Protein AF-A0AAE0FLV0-F1 (afdb_monomer)

Sequence (522 aa):
MKFLSLLGFCALILLPFAAATTEFTLKSKEGACLSIGGNGDTGSTIYIKNCDSSNDVQHFTYEESSIIASVKYPGMCLDASERSNTGGLVHLWDCDSNNWNQLWTLTDLGGDFEVKATHGICLDASERTSDGGKIHMWDCDRNNVNQKWLMQSLEETRQYSSCSHLRYRQDEYLDRQSVGDSCSANQPLTGFGLENNGCHGEDMRYKYGCGASVSSFGLVEKTSGCEAMVNKDVEFLDRQDPFCAANEAMTKFTVVGCGGENMEYKFSCVDLGETTAPTTYHSSCEHERGTKLEHLDRLDVECPEGELLNGFVMEGCGGDNMRYRYTCVKELASPPPPSPSSPPPPSPSSPPPPSPSPPPPSPLRPHRLPPPRPHRLPLLPHQWCKAKCLEDPYSCHGVEYYSNKERCDVFTQEITSFTYKKEEKDFTCSVNRELSTVPLTKYRKNGETGKEYVLPEHLEESSSSDTASAAAVSPYIFAIAGFAGAAMIIGIVSYRRRHSDNLSGSTKFSTVFDADSSTQTV

Mean predicted aligned error: 22.34 Å

Radius of gyration: 38.0 Å; Cα contacts (8 Å, |Δi|>4): 949; chains: 1; bounding box: 109×119×86 Å

InterPro domains:
  IPR000772 Ricin B, lectin domain [PF00652] (25-149)
  IPR000772 Ricin B, lectin domain [SM00458] (21-152)
  IPR035992 Ricin B-like lectins [SSF50370] (30-151)

Organism: NCBI:txid36881

Solvent-accessible surface area (backbone atoms only — not comparable to full-atom values): 32340 Å² total; per-residue (Å²): 132,90,80,84,83,86,80,86,79,81,77,82,79,78,72,79,80,76,79,84,67,62,38,25,31,49,27,33,54,100,37,25,16,44,29,60,34,88,89,60,51,79,65,20,46,42,27,19,27,77,74,52,97,88,43,47,54,31,32,28,31,60,51,98,70,30,32,44,32,36,63,66,37,78,64,27,18,49,27,24,85,33,31,77,39,77,72,17,54,46,25,32,29,74,64,50,90,84,42,64,39,29,27,44,41,78,41,80,74,85,81,38,26,41,43,26,33,67,77,43,35,18,47,28,30,83,34,31,80,36,76,76,13,53,48,25,21,29,79,76,49,97,83,46,54,44,34,25,26,36,75,45,45,61,76,61,36,72,39,68,32,61,63,35,73,30,48,89,29,38,52,51,53,47,53,68,39,52,47,40,81,89,33,57,90,44,11,27,23,22,30,40,31,41,42,47,81,98,39,62,93,49,22,24,27,43,40,28,31,49,44,71,79,53,76,62,78,47,78,46,80,50,68,31,48,72,38,67,26,55,91,29,36,54,54,52,45,54,63,40,58,52,60,44,57,71,42,23,25,26,28,33,42,30,40,44,82,69,54,94,52,17,27,24,44,41,32,30,25,27,33,45,72,54,47,42,76,65,43,81,49,66,33,54,75,42,82,32,64,82,33,39,55,56,65,44,52,65,44,50,44,74,43,59,94,84,30,25,28,19,28,44,31,39,43,79,73,54,91,59,18,27,25,42,41,32,29,27,29,30,72,55,78,74,78,75,77,78,72,81,74,78,77,78,79,80,78,86,75,80,84,81,82,87,80,85,84,83,83,86,88,80,86,90,77,84,89,75,8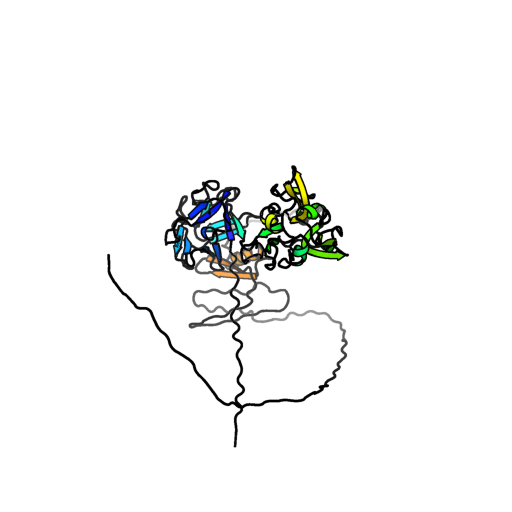3,81,80,80,81,82,71,84,72,79,77,57,71,73,58,60,50,56,46,58,48,69,76,41,68,86,51,48,71,46,72,52,57,40,76,92,69,81,41,64,52,72,38,71,65,84,88,85,79,87,88,84,92,80,80,91,85,82,93,85,86,89,88,79,89,81,83,87,87,82,77,97,79,85,85,73,80,79,84,86,92,80,91,81,87,84,74,90,76,78,88,81,89,84,91,78,88,83,84,90,83,84,91,80,90,86,89,88,88,84,87,92,85,90,87,81,89,87,86,89,88,81,88,85,87,89,87,86,88,80,84,89,81,86,88,85,89,90,85,83,90,79,89,88,87,88,87,82,90,84,87,83,88,133

Structure (mmCIF, N/CA/C/O backbone):
data_AF-A0AAE0FLV0-F1
#
_entry.id   AF-A0AAE0FLV0-F1
#
loop_
_atom_site.group_PDB
_atom_site.id
_atom_site.type_symbol
_atom_site.label_atom_id
_atom_site.label_alt_id
_atom_site.label_comp_id
_atom_site.label_asym_id
_atom_site.label_entity_id
_atom_site.label_seq_id
_atom_site.pdbx_PDB_ins_code
_atom_site.Cartn_x
_atom_site.Cartn_y
_atom_site.Cartn_z
_atom_site.occupancy
_atom_site.B_iso_or_equiv
_atom_site.auth_seq_id
_atom_site.auth_comp_id
_atom_site.auth_asym_id
_atom_site.auth_atom_id
_atom_site.pdbx_PDB_model_num
ATOM 1 N N . MET A 1 1 ? -54.691 -12.626 -46.620 1.00 35.56 1 MET A N 1
ATOM 2 C CA . MET A 1 1 ? -53.383 -12.103 -47.093 1.00 35.56 1 MET A CA 1
ATOM 3 C C . MET A 1 1 ? -52.492 -11.837 -45.881 1.00 35.56 1 MET A C 1
ATOM 5 O O . MET A 1 1 ? -53.015 -11.849 -44.774 1.00 35.56 1 MET A O 1
ATOM 9 N N . LYS A 1 2 ? -51.171 -11.705 -46.059 1.00 34.66 2 LYS A N 1
ATOM 10 C CA . LYS A 1 2 ? -50.202 -11.660 -44.946 1.00 34.66 2 LYS A CA 1
ATOM 11 C C . LYS A 1 2 ? -50.275 -10.339 -44.166 1.00 34.66 2 LYS A C 1
ATOM 13 O O . LYS A 1 2 ? -50.331 -9.284 -44.785 1.00 34.66 2 LYS A O 1
ATOM 18 N N . PHE A 1 3 ? -50.147 -10.415 -42.843 1.00 30.30 3 PHE A N 1
ATOM 19 C CA . PHE A 1 3 ? -49.579 -9.349 -42.012 1.00 30.30 3 PHE A CA 1
ATOM 20 C C . PHE A 1 3 ? -48.258 -9.873 -41.435 1.00 30.30 3 PHE A C 1
ATOM 22 O O . PHE A 1 3 ? -48.195 -11.027 -41.013 1.00 30.30 3 PHE A O 1
ATOM 29 N N . LEU A 1 4 ? -47.201 -9.058 -41.466 1.00 34.56 4 LEU A N 1
ATOM 30 C CA . LEU A 1 4 ? -45.906 -9.391 -40.866 1.00 34.56 4 LEU A CA 1
ATOM 31 C C . LEU A 1 4 ? -45.850 -8.857 -39.432 1.00 34.56 4 LEU A C 1
ATOM 33 O O . LEU A 1 4 ? -46.214 -7.710 -39.184 1.00 34.56 4 LEU A O 1
ATOM 37 N N . SER A 1 5 ? -45.325 -9.661 -38.512 1.00 33.94 5 SER A N 1
ATOM 38 C CA . SER A 1 5 ? -44.867 -9.200 -37.203 1.00 33.94 5 SER A CA 1
ATOM 39 C C . SER A 1 5 ? -43.421 -8.711 -37.302 1.00 33.94 5 SER A C 1
ATOM 41 O O . SER A 1 5 ? -42.537 -9.506 -37.625 1.00 33.94 5 SER A O 1
ATOM 43 N N . LEU A 1 6 ? -43.156 -7.446 -36.970 1.00 35.50 6 LEU A N 1
ATOM 44 C CA . LEU A 1 6 ? -41.802 -7.031 -36.598 1.00 35.50 6 LEU A CA 1
ATOM 45 C C . LEU A 1 6 ? -41.588 -7.370 -35.120 1.00 35.50 6 LEU A C 1
ATOM 47 O O . LEU A 1 6 ? -42.259 -6.813 -34.254 1.00 35.50 6 LEU A O 1
ATOM 51 N N . LEU A 1 7 ? -40.638 -8.262 -34.841 1.00 38.56 7 LEU A N 1
ATOM 52 C CA . LEU A 1 7 ? -40.037 -8.406 -33.517 1.00 38.56 7 LEU A CA 1
ATOM 53 C C . LEU A 1 7 ? -38.731 -7.612 -33.517 1.00 38.56 7 LEU A C 1
ATOM 55 O O . LEU A 1 7 ? -37.805 -7.937 -34.259 1.00 38.56 7 LEU A O 1
ATOM 59 N N . GLY A 1 8 ? -38.673 -6.553 -32.711 1.00 33.41 8 GLY A N 1
ATOM 60 C CA . GLY A 1 8 ? -37.453 -5.775 -32.525 1.00 33.41 8 GLY A CA 1
ATOM 61 C C . GLY A 1 8 ? -36.486 -6.516 -31.609 1.00 33.41 8 GLY A C 1
ATOM 62 O O . GLY A 1 8 ? -36.719 -6.584 -30.405 1.00 33.41 8 GLY A O 1
ATOM 63 N N . PHE A 1 9 ? -35.397 -7.048 -32.163 1.00 38.16 9 PHE A N 1
ATOM 64 C CA . PHE A 1 9 ? -34.266 -7.503 -31.359 1.00 38.16 9 PHE A CA 1
ATOM 65 C C . PHE A 1 9 ? -33.493 -6.286 -30.849 1.00 38.16 9 PHE A C 1
ATOM 67 O O . PHE A 1 9 ? -32.884 -5.557 -31.631 1.00 38.16 9 PHE A O 1
ATOM 74 N N . CYS A 1 10 ? -33.514 -6.070 -29.534 1.00 30.23 10 CYS A N 1
ATOM 75 C CA . CYS A 1 10 ? -32.617 -5.120 -28.890 1.00 30.23 10 CYS A CA 1
ATOM 76 C C . CYS A 1 10 ? -31.224 -5.757 -28.815 1.00 30.23 10 CYS A C 1
ATOM 78 O O . CYS A 1 10 ? -31.021 -6.713 -28.065 1.00 30.23 10 CYS A O 1
ATOM 80 N N . ALA A 1 11 ? -30.284 -5.273 -29.624 1.00 38.00 11 ALA A N 1
ATOM 81 C CA . ALA A 1 11 ? -28.904 -5.729 -29.558 1.00 38.00 11 ALA A CA 1
ATOM 82 C C . ALA A 1 11 ? -28.244 -5.156 -28.296 1.00 38.00 11 ALA A C 1
ATOM 84 O O . ALA A 1 11 ? -27.995 -3.952 -28.225 1.00 38.00 11 ALA A O 1
ATOM 85 N N . LEU A 1 12 ? -27.933 -6.011 -27.313 1.00 38.12 12 LEU A N 1
ATOM 86 C CA . LEU A 1 12 ? -26.957 -5.641 -26.292 1.00 38.12 12 LEU A CA 1
ATOM 87 C C . LEU A 1 12 ? -25.602 -5.478 -26.981 1.00 38.12 12 LEU A C 1
ATOM 89 O O . LEU A 1 12 ? -24.995 -6.453 -27.422 1.00 38.12 12 LEU A O 1
ATOM 93 N N . ILE A 1 13 ? -25.141 -4.233 -27.067 1.00 39.50 13 ILE A N 1
ATOM 94 C CA . ILE A 1 13 ? -23.767 -3.926 -27.442 1.00 39.50 13 ILE A CA 1
ATOM 95 C C . ILE A 1 13 ? -22.901 -4.332 -26.251 1.00 39.50 13 ILE A C 1
ATOM 97 O O . ILE A 1 13 ? -22.805 -3.603 -25.265 1.00 39.50 13 ILE A O 1
ATOM 101 N N . LEU A 1 14 ? -22.287 -5.511 -26.342 1.00 38.44 14 LEU A N 1
ATOM 102 C CA . LEU A 1 14 ? -21.122 -5.832 -25.530 1.00 38.44 14 LEU A CA 1
ATOM 103 C C . LEU A 1 14 ? -20.007 -4.878 -25.961 1.00 38.44 14 LEU A C 1
ATOM 105 O O . LEU A 1 14 ? -19.373 -5.080 -26.997 1.00 38.44 14 LEU A O 1
ATOM 109 N N . LEU A 1 15 ? -19.804 -3.816 -25.181 1.00 34.69 15 LEU A N 1
ATOM 110 C CA . LEU A 1 15 ? -18.546 -3.085 -25.222 1.00 34.69 15 LEU A CA 1
ATOM 111 C C . LEU A 1 15 ? -17.433 -4.083 -24.867 1.00 34.69 15 LEU A C 1
ATOM 113 O O . LEU A 1 15 ? -17.613 -4.857 -23.920 1.00 34.69 15 LEU A O 1
ATOM 117 N N . PRO A 1 16 ? -16.309 -4.111 -25.602 1.00 36.12 16 PRO A N 1
ATOM 118 C CA . PRO A 1 16 ? -15.157 -4.866 -25.144 1.00 36.12 16 PRO A CA 1
ATOM 119 C C . PRO A 1 16 ? -14.731 -4.290 -23.792 1.00 36.12 16 PRO A C 1
ATOM 121 O O . PRO A 1 16 ? -14.605 -3.072 -23.649 1.00 36.12 16 PRO A O 1
ATOM 124 N N . PHE A 1 17 ? -14.504 -5.158 -22.807 1.00 37.72 17 PHE A N 1
ATOM 125 C CA . PHE A 1 17 ? -13.710 -4.765 -21.650 1.00 37.72 17 PHE A CA 1
ATOM 126 C C . PHE A 1 17 ? -12.341 -4.345 -22.188 1.00 37.72 17 PHE A C 1
ATOM 128 O O . PHE A 1 17 ? -11.669 -5.146 -22.840 1.00 37.72 17 PHE A O 1
ATOM 135 N N . ALA A 1 18 ? -11.954 -3.091 -21.958 1.00 37.91 18 ALA A N 1
ATOM 136 C CA . ALA A 1 18 ? -10.562 -2.709 -22.115 1.00 37.91 18 ALA A CA 1
ATOM 137 C C . ALA A 1 18 ? -9.745 -3.560 -21.135 1.00 37.91 18 ALA A C 1
ATOM 139 O O . ALA A 1 18 ? -10.144 -3.711 -19.977 1.00 37.91 18 ALA A O 1
ATOM 140 N N . ALA A 1 19 ? -8.640 -4.144 -21.599 1.00 40.78 19 ALA A N 1
ATOM 141 C CA . ALA A 1 19 ? -7.685 -4.754 -20.688 1.00 40.78 19 ALA A CA 1
ATOM 142 C C . ALA A 1 19 ? -7.154 -3.652 -19.761 1.00 40.78 19 ALA A C 1
ATOM 144 O O . ALA A 1 19 ? -6.804 -2.571 -20.236 1.00 40.78 19 ALA A O 1
ATOM 145 N N . ALA A 1 20 ? -7.139 -3.905 -18.452 1.00 44.91 20 ALA A N 1
ATOM 146 C CA . ALA A 1 20 ? -6.577 -2.962 -17.498 1.00 44.91 20 ALA A CA 1
ATOM 147 C C . ALA A 1 20 ? -5.062 -2.881 -17.727 1.00 44.91 20 ALA A C 1
ATOM 149 O O . ALA A 1 20 ? -4.341 -3.858 -17.526 1.00 44.91 20 ALA A O 1
ATOM 150 N N . THR A 1 21 ? -4.587 -1.730 -18.196 1.00 57.16 21 THR A N 1
ATOM 151 C CA . THR A 1 21 ? -3.160 -1.427 -18.304 1.00 57.16 21 THR A CA 1
ATOM 152 C C . THR A 1 21 ? -2.638 -1.101 -16.913 1.00 57.16 21 THR A C 1
ATOM 154 O O . THR A 1 21 ? -2.847 0.013 -16.437 1.00 57.16 21 THR A O 1
ATOM 157 N N . THR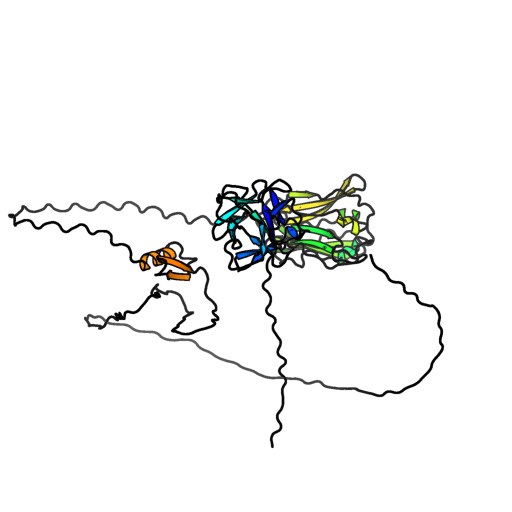 A 1 22 ? -1.996 -2.064 -16.250 1.00 70.44 22 THR A N 1
ATOM 158 C CA . THR A 1 22 ? -1.451 -1.872 -14.900 1.00 70.44 22 THR A CA 1
ATOM 159 C C . THR A 1 22 ? -0.485 -0.686 -14.870 1.00 70.44 22 THR A C 1
ATOM 161 O O . THR A 1 22 ? 0.544 -0.686 -15.552 1.00 70.44 22 THR A O 1
ATOM 164 N N . GLU A 1 23 ? -0.817 0.322 -14.065 1.00 85.00 23 GLU A N 1
ATOM 165 C CA . GLU A 1 23 ? 0.064 1.455 -13.798 1.00 85.00 23 GLU A CA 1
ATOM 166 C C . GLU A 1 23 ? 1.124 1.076 -12.745 1.00 85.00 23 GLU A C 1
ATOM 168 O O . GLU A 1 23 ? 0.880 0.254 -11.855 1.00 85.00 23 GLU A O 1
ATOM 173 N N . PHE A 1 24 ? 2.317 1.664 -12.831 1.00 86.62 24 PHE A N 1
ATOM 174 C CA . PHE A 1 24 ? 3.424 1.452 -11.896 1.00 86.62 24 PHE A CA 1
ATOM 175 C C . PHE A 1 24 ? 4.377 2.651 -11.839 1.00 86.62 24 PHE A C 1
ATOM 177 O O . PHE A 1 24 ? 4.453 3.468 -12.757 1.00 86.62 24 PHE A O 1
ATOM 184 N N . THR A 1 25 ? 5.184 2.690 -10.783 1.00 90.06 25 THR A N 1
ATOM 185 C CA . THR A 1 25 ? 6.337 3.579 -10.635 1.00 90.06 25 THR A CA 1
ATOM 186 C C . THR A 1 25 ? 7.632 2.772 -10.752 1.00 90.06 25 THR A C 1
ATOM 188 O O . THR A 1 25 ? 7.771 1.704 -10.152 1.00 90.06 25 THR A O 1
ATOM 191 N N . LEU A 1 26 ? 8.613 3.282 -11.505 1.00 93.00 26 LEU A N 1
ATOM 192 C CA . LEU A 1 26 ? 9.952 2.685 -11.604 1.00 93.00 26 LEU A CA 1
ATOM 193 C C . LEU A 1 26 ? 10.872 3.247 -10.517 1.00 93.00 26 LEU A C 1
ATOM 195 O O . LEU A 1 26 ? 11.456 4.321 -10.674 1.00 93.00 26 LEU A O 1
ATOM 199 N N . LYS A 1 27 ? 11.030 2.511 -9.417 1.00 92.25 27 LYS A N 1
ATOM 200 C CA . LYS A 1 27 ? 11.964 2.849 -8.336 1.00 92.25 27 LYS A CA 1
ATOM 201 C C . LYS A 1 27 ? 13.321 2.202 -8.592 1.00 92.25 27 LYS A C 1
ATOM 203 O O . LYS A 1 27 ? 13.418 0.991 -8.753 1.00 92.25 27 LYS A O 1
ATOM 208 N N . SER A 1 28 ? 14.387 2.992 -8.612 1.00 93.19 28 SER A N 1
ATOM 209 C CA . SER A 1 28 ? 15.753 2.461 -8.706 1.00 93.19 28 SER A CA 1
ATOM 210 C C . SER A 1 28 ? 16.149 1.723 -7.415 1.00 93.19 28 SER A C 1
ATOM 212 O O . SER A 1 28 ? 15.758 2.122 -6.314 1.00 93.19 28 SER A O 1
ATOM 214 N N . LYS A 1 29 ? 16.906 0.621 -7.517 1.00 89.00 29 LYS A N 1
ATOM 215 C CA . LYS A 1 29 ? 17.250 -0.216 -6.353 1.00 89.00 29 LYS A CA 1
ATOM 216 C C . LYS A 1 29 ? 18.057 0.576 -5.319 1.00 89.00 29 LYS A C 1
ATOM 218 O O . LYS A 1 29 ? 19.073 1.181 -5.652 1.00 89.00 29 LYS A O 1
ATOM 223 N N . GLU A 1 30 ? 17.615 0.554 -4.058 1.00 83.19 30 GLU A N 1
ATOM 224 C CA . GLU A 1 30 ? 18.169 1.365 -2.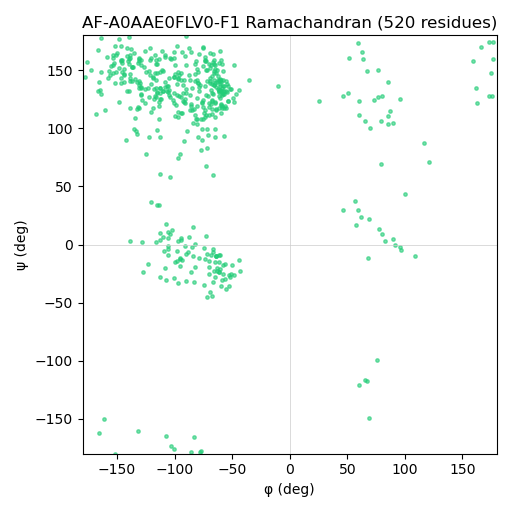949 1.00 83.19 30 GLU A CA 1
ATOM 225 C C . GLU A 1 30 ? 18.139 2.888 -3.209 1.00 83.19 30 GLU A C 1
ATOM 227 O O . GLU A 1 30 ? 18.849 3.649 -2.551 1.00 83.19 30 GLU A O 1
ATOM 232 N N . GLY A 1 31 ? 17.346 3.338 -4.182 1.00 86.94 31 GLY A N 1
ATOM 233 C CA . GLY A 1 31 ? 17.296 4.714 -4.651 1.00 86.94 31 GLY A CA 1
ATOM 234 C C . GLY A 1 31 ? 15.874 5.253 -4.763 1.00 86.94 31 GLY A C 1
ATOM 235 O O . GLY A 1 31 ? 14.933 4.753 -4.140 1.00 86.94 31 GLY A O 1
ATOM 236 N N . ALA A 1 32 ? 15.745 6.318 -5.547 1.00 90.81 32 ALA A N 1
ATOM 237 C CA . ALA A 1 32 ? 14.505 7.049 -5.751 1.00 90.81 32 ALA A CA 1
ATOM 238 C C . ALA A 1 32 ? 13.852 6.711 -7.111 1.00 90.81 32 ALA A C 1
ATOM 240 O O . ALA A 1 32 ? 14.280 5.788 -7.814 1.00 90.81 32 ALA A O 1
ATOM 241 N N . CYS A 1 33 ? 12.781 7.415 -7.467 1.00 94.00 33 CYS A N 1
ATOM 242 C CA . CYS A 1 33 ? 11.871 7.043 -8.546 1.00 94.00 33 CYS A CA 1
ATOM 243 C C . CYS A 1 33 ? 12.122 7.806 -9.854 1.00 94.00 33 CYS A C 1
ATOM 245 O O . CYS A 1 33 ? 12.448 8.999 -9.863 1.00 94.00 33 CYS A O 1
ATOM 247 N N . LEU A 1 34 ? 11.934 7.098 -10.970 1.00 96.25 34 LEU A N 1
ATOM 248 C CA . LEU A 1 34 ? 11.944 7.648 -12.321 1.00 96.25 34 LEU A CA 1
ATOM 249 C C . LEU A 1 34 ? 10.859 8.723 -12.443 1.00 96.25 34 LEU A C 1
ATOM 251 O O . LEU A 1 34 ? 9.708 8.493 -12.080 1.00 96.25 34 LEU A O 1
ATOM 255 N N . SER A 1 35 ? 11.236 9.902 -12.923 1.00 95.69 35 SER A N 1
ATOM 256 C CA . SER A 1 35 ? 10.388 11.093 -12.923 1.00 95.69 35 SER A CA 1
ATOM 257 C C . SER A 1 35 ? 10.481 11.856 -14.234 1.00 95.69 35 SER A C 1
ATOM 259 O O . SER A 1 35 ? 11.566 12.032 -14.792 1.00 95.69 35 SER A O 1
ATOM 261 N N . ILE A 1 36 ? 9.338 12.364 -14.686 1.00 95.88 36 ILE A N 1
ATOM 262 C CA . ILE A 1 36 ? 9.221 13.254 -15.842 1.00 95.88 36 ILE A CA 1
ATOM 263 C C . ILE A 1 36 ? 9.475 14.704 -15.411 1.00 95.88 36 ILE A C 1
ATOM 265 O O . ILE A 1 36 ? 8.976 15.169 -14.382 1.00 95.88 36 ILE A O 1
ATOM 269 N N . GLY A 1 37 ? 10.285 15.422 -16.188 1.00 89.44 37 GLY A N 1
ATOM 270 C CA . GLY A 1 37 ? 10.604 16.840 -16.010 1.00 89.44 37 GLY A CA 1
ATOM 271 C C . GLY A 1 37 ? 9.875 17.740 -17.007 1.00 89.44 37 GLY A C 1
ATOM 272 O O . GLY A 1 37 ? 9.423 17.290 -18.054 1.00 89.44 37 GLY A O 1
ATOM 273 N N . GLY A 1 38 ? 9.775 19.035 -16.698 1.00 84.25 38 GLY A N 1
ATOM 274 C CA . GLY A 1 38 ? 9.049 19.988 -17.546 1.00 84.25 38 GLY A CA 1
ATOM 275 C C . GLY A 1 38 ? 7.534 19.747 -17.548 1.00 84.25 38 GLY A C 1
ATOM 276 O O . GLY A 1 38 ? 6.978 19.297 -16.547 1.00 84.25 38 GLY A O 1
ATOM 277 N N . ASN A 1 39 ? 6.873 20.065 -18.666 1.00 83.75 39 ASN A N 1
ATOM 278 C CA . ASN A 1 39 ? 5.412 19.977 -18.806 1.00 83.75 39 ASN A CA 1
ATOM 279 C C . ASN A 1 39 ? 4.943 18.740 -19.595 1.00 83.75 39 ASN A C 1
ATOM 281 O O . ASN A 1 39 ? 3.795 18.710 -20.030 1.00 83.75 39 ASN A O 1
ATOM 285 N N . GLY A 1 40 ? 5.820 17.760 -19.840 1.00 78.81 40 GLY A N 1
ATOM 286 C CA . GLY A 1 40 ? 5.499 16.590 -20.665 1.00 78.81 40 GLY A CA 1
ATOM 287 C C . GLY A 1 40 ? 5.562 16.824 -22.179 1.00 78.81 40 GLY A C 1
ATOM 288 O O . GLY A 1 40 ? 5.182 15.939 -22.934 1.00 78.81 40 GLY A O 1
ATOM 289 N N . ASP A 1 41 ? 6.063 17.975 -22.637 1.00 86.62 41 ASP A N 1
ATOM 290 C CA . ASP A 1 41 ? 6.312 18.266 -24.056 1.00 86.62 41 ASP A CA 1
ATOM 291 C C . ASP A 1 41 ? 7.342 17.290 -24.679 1.00 86.62 41 ASP A C 1
ATOM 293 O O . ASP A 1 41 ? 8.208 16.757 -23.977 1.00 86.62 41 ASP A O 1
ATOM 297 N N . THR A 1 42 ? 7.314 17.094 -26.002 1.00 88.44 42 THR A N 1
ATOM 298 C CA . THR A 1 42 ? 8.280 16.263 -26.751 1.00 88.44 42 THR A CA 1
ATOM 299 C C . THR A 1 42 ? 9.734 16.669 -26.469 1.00 88.44 42 THR A C 1
ATOM 301 O O . THR A 1 42 ? 10.123 17.822 -26.666 1.00 88.44 42 THR A O 1
ATOM 304 N N . GLY A 1 43 ? 10.555 15.719 -26.010 1.00 88.19 43 GLY A N 1
ATOM 305 C CA . GLY A 1 43 ? 11.926 15.951 -25.538 1.00 88.19 43 GLY A CA 1
ATOM 306 C C . GLY A 1 43 ? 12.054 16.280 -24.042 1.00 88.19 43 GLY A C 1
ATOM 307 O O . GLY A 1 43 ? 13.163 16.570 -23.589 1.00 88.19 43 GLY A O 1
ATOM 308 N N . SER A 1 44 ? 10.963 16.236 -23.265 1.00 93.19 44 SER A N 1
ATOM 309 C CA . SER A 1 44 ? 10.985 16.426 -21.804 1.00 93.19 44 SER A CA 1
ATOM 310 C C . SER A 1 44 ? 11.934 15.451 -21.102 1.00 93.19 44 SER A C 1
ATOM 312 O O . SER A 1 44 ? 12.027 14.274 -21.455 1.00 93.19 44 SER A O 1
ATOM 314 N N . THR A 1 45 ? 12.653 15.942 -20.090 1.00 93.69 45 THR A N 1
ATOM 315 C CA . THR A 1 45 ? 13.711 15.180 -19.418 1.00 93.69 45 THR A CA 1
ATOM 316 C C . THR A 1 45 ? 13.166 14.062 -18.536 1.00 93.69 45 THR A C 1
ATOM 318 O O . THR A 1 45 ? 12.094 14.174 -17.945 1.00 93.69 45 THR A O 1
ATOM 321 N N . ILE A 1 46 ? 13.956 12.997 -18.402 1.00 95.81 46 ILE A N 1
ATOM 322 C CA . ILE A 1 46 ? 13.722 11.894 -17.469 1.00 95.81 46 ILE A CA 1
ATOM 323 C C . ILE A 1 46 ? 14.866 11.889 -16.449 1.00 95.81 46 ILE A C 1
ATOM 325 O O . ILE A 1 46 ? 16.034 11.997 -16.826 1.00 95.81 46 ILE A O 1
ATOM 329 N N . TYR A 1 47 ? 14.536 11.822 -15.160 1.00 96.56 47 TYR A N 1
ATOM 330 C CA . TYR A 1 47 ? 15.494 11.962 -14.056 1.00 96.56 47 TYR A CA 1
ATOM 331 C C . TYR A 1 47 ? 15.050 11.187 -12.805 1.00 96.56 47 TYR A C 1
ATOM 333 O O . TYR A 1 47 ? 13.930 10.682 -12.740 1.00 96.56 47 TYR A O 1
ATOM 341 N N . ILE A 1 48 ? 15.932 11.083 -11.812 1.00 95.56 48 ILE A N 1
ATOM 342 C CA . ILE A 1 48 ? 15.657 10.499 -10.493 1.00 95.56 48 ILE A CA 1
ATOM 343 C C . ILE A 1 48 ? 15.162 11.580 -9.525 1.00 95.56 48 ILE A C 1
ATOM 345 O O . ILE A 1 48 ? 15.775 12.643 -9.399 1.00 95.56 48 ILE A O 1
ATOM 349 N N . LYS A 1 49 ? 14.085 11.285 -8.792 1.00 91.75 49 LYS A N 1
ATOM 350 C CA . LYS A 1 49 ? 13.547 12.126 -7.711 1.00 91.75 49 LYS A CA 1
ATOM 351 C C . LYS A 1 49 ? 12.966 11.270 -6.594 1.00 91.75 49 LYS A C 1
ATOM 353 O O . LYS A 1 49 ? 12.560 10.136 -6.834 1.00 91.75 49 LYS A O 1
ATOM 358 N N . ASN A 1 50 ? 12.889 11.823 -5.384 1.00 86.62 50 ASN A N 1
ATOM 359 C CA . ASN A 1 50 ? 12.175 11.215 -4.256 1.00 86.62 50 ASN A CA 1
ATOM 360 C C . ASN A 1 50 ? 10.802 10.672 -4.693 1.00 86.62 50 ASN A C 1
ATOM 362 O O . ASN A 1 50 ? 10.066 11.354 -5.406 1.00 86.62 50 ASN A O 1
ATOM 366 N N . CYS A 1 51 ? 10.496 9.441 -4.287 1.00 82.81 51 CYS A N 1
ATOM 367 C CA . CYS A 1 51 ? 9.272 8.751 -4.681 1.00 82.81 51 CYS A CA 1
ATOM 368 C C . CYS A 1 51 ? 8.032 9.420 -4.074 1.00 82.81 51 CYS A C 1
ATOM 370 O O . CYS A 1 51 ? 7.984 9.662 -2.868 1.00 82.81 51 CYS A O 1
ATOM 372 N N . ASP A 1 52 ? 7.037 9.687 -4.913 1.00 77.88 52 ASP A N 1
ATOM 373 C CA . ASP A 1 52 ? 5.800 10.393 -4.592 1.00 77.88 52 ASP A CA 1
ATOM 374 C C . ASP A 1 52 ? 4.646 9.732 -5.361 1.00 77.88 52 ASP A C 1
ATOM 376 O O . ASP A 1 52 ? 4.329 10.100 -6.489 1.00 77.88 52 ASP A O 1
ATOM 380 N N . SER A 1 53 ? 4.015 8.730 -4.741 1.00 68.56 53 SER A N 1
ATOM 381 C CA . SER A 1 53 ? 2.881 7.981 -5.316 1.00 68.56 53 SER A CA 1
ATOM 382 C C . SER A 1 53 ? 1.567 8.776 -5.368 1.00 68.56 53 SER A C 1
ATOM 384 O O . SER A 1 53 ? 0.521 8.222 -5.699 1.00 68.56 53 SER A O 1
ATOM 386 N N . SER A 1 54 ? 1.600 10.075 -5.045 1.00 65.19 54 SER A N 1
ATOM 387 C CA . SER A 1 54 ? 0.489 11.006 -5.277 1.00 65.19 54 SER A CA 1
ATOM 388 C C . SER A 1 54 ? 0.649 11.814 -6.572 1.00 65.19 54 SER A C 1
ATOM 390 O O . SER A 1 54 ? -0.171 12.689 -6.859 1.00 65.19 54 SER A O 1
ATOM 392 N N . ASN A 1 55 ? 1.708 11.549 -7.346 1.00 74.44 55 ASN A N 1
ATOM 393 C CA . ASN A 1 55 ? 2.191 12.448 -8.382 1.00 74.44 55 ASN A CA 1
ATOM 394 C C . ASN A 1 55 ? 2.467 11.728 -9.704 1.00 74.44 55 ASN A C 1
ATOM 396 O O . ASN A 1 55 ? 3.568 11.247 -9.979 1.00 74.44 55 ASN A O 1
ATOM 400 N N . ASP A 1 56 ? 1.452 11.771 -10.563 1.00 83.75 56 ASP A N 1
ATOM 401 C CA . ASP A 1 56 ? 1.360 11.167 -11.894 1.00 83.75 56 ASP A CA 1
ATOM 402 C C . ASP A 1 56 ? 2.610 11.298 -12.796 1.00 83.75 56 ASP A C 1
ATOM 404 O O . ASP A 1 56 ? 2.779 10.514 -13.728 1.00 83.75 56 ASP A O 1
ATOM 408 N N . VAL A 1 57 ? 3.498 12.277 -12.565 1.00 90.94 57 VAL A N 1
ATOM 409 C CA . VAL A 1 57 ? 4.769 12.431 -13.312 1.00 90.94 57 VAL A CA 1
ATOM 410 C C . VAL A 1 57 ? 5.788 11.315 -13.032 1.00 90.94 57 VAL A C 1
ATOM 412 O O . VAL A 1 57 ? 6.822 11.260 -13.701 1.00 90.94 57 VAL A O 1
ATOM 415 N N . GLN A 1 58 ? 5.524 10.459 -12.042 1.00 93.31 58 GLN A N 1
ATOM 416 C CA . GLN A 1 58 ? 6.276 9.232 -11.747 1.00 93.31 58 GLN A CA 1
ATOM 417 C C . GLN A 1 58 ? 5.525 7.959 -12.169 1.00 93.31 58 GLN A C 1
ATOM 419 O O . GLN A 1 58 ? 6.060 6.861 -12.026 1.00 93.31 58 GLN A O 1
ATOM 424 N N . HIS A 1 59 ? 4.291 8.098 -12.666 1.00 90.75 59 HIS A N 1
ATOM 425 C CA . HIS A 1 59 ? 3.388 6.990 -12.961 1.00 90.75 59 HIS A CA 1
ATOM 426 C C . HIS A 1 59 ? 3.452 6.638 -14.456 1.00 90.75 59 HIS A C 1
ATOM 428 O O . HIS A 1 59 ? 3.303 7.497 -15.338 1.00 90.75 59 HIS A O 1
ATOM 434 N N . PHE A 1 60 ? 3.667 5.356 -14.741 1.00 92.75 60 PHE A N 1
ATOM 435 C CA . PHE A 1 60 ? 3.839 4.807 -16.083 1.00 92.75 60 PHE A CA 1
ATOM 436 C C . PHE A 1 60 ? 2.946 3.580 -16.296 1.00 92.75 60 PHE A C 1
ATOM 438 O O . PHE A 1 60 ? 2.560 2.909 -15.345 1.00 92.75 60 PHE A O 1
ATOM 445 N N . THR A 1 61 ? 2.653 3.259 -17.552 1.00 90.00 61 THR A N 1
ATOM 446 C CA . THR A 1 61 ? 2.052 1.982 -17.972 1.00 90.00 61 THR A CA 1
ATOM 447 C C . THR A 1 61 ? 3.019 1.212 -18.868 1.00 90.00 61 THR A C 1
ATOM 449 O O . THR A 1 61 ? 3.931 1.797 -19.458 1.00 90.00 61 THR A O 1
ATOM 452 N N . TYR A 1 62 ? 2.826 -0.106 -18.973 1.00 88.94 62 TYR A N 1
ATOM 453 C CA . TYR A 1 62 ? 3.551 -0.980 -19.897 1.00 88.94 62 TYR A CA 1
ATOM 454 C C . TYR A 1 62 ? 2.547 -1.849 -20.646 1.00 88.94 62 TYR A C 1
ATOM 456 O O . TYR A 1 62 ? 1.801 -2.621 -20.045 1.00 88.94 62 TYR A O 1
ATOM 464 N N . GLU A 1 63 ? 2.498 -1.676 -21.960 1.00 72.19 63 GLU A N 1
ATOM 465 C CA . GLU A 1 63 ? 1.520 -2.317 -22.837 1.00 72.19 63 GLU A CA 1
ATOM 466 C C . GLU A 1 63 ? 2.040 -3.639 -23.439 1.00 72.19 63 GLU A C 1
ATOM 468 O O . GLU A 1 63 ? 3.245 -3.876 -23.529 1.00 72.19 63 GLU A O 1
ATOM 473 N N . GLU A 1 64 ? 1.135 -4.446 -24.013 1.00 65.81 64 GLU A N 1
ATOM 474 C CA . GLU A 1 64 ? 1.484 -5.570 -24.908 1.00 65.81 64 GLU A CA 1
ATOM 475 C C . GLU A 1 64 ? 2.347 -5.142 -26.119 1.00 65.81 64 GLU A C 1
ATOM 477 O O . GLU A 1 64 ? 2.986 -5.978 -26.757 1.00 65.81 64 GLU A O 1
ATOM 482 N N . SER A 1 65 ? 2.391 -3.841 -26.431 1.00 72.81 65 SER A N 1
ATOM 483 C CA . SER A 1 65 ? 3.246 -3.234 -27.456 1.00 72.81 65 SER A CA 1
ATOM 484 C C . SER A 1 65 ? 4.727 -3.131 -27.047 1.00 72.81 65 SER A C 1
ATOM 486 O O . SER A 1 65 ? 5.550 -2.707 -27.859 1.00 72.81 65 SER A O 1
ATOM 488 N N . SER A 1 66 ? 5.083 -3.523 -25.814 1.00 89.38 66 SER A N 1
ATOM 489 C CA . SER A 1 66 ? 6.404 -3.333 -25.192 1.00 89.38 66 SER A CA 1
ATOM 490 C C . SER A 1 66 ? 6.831 -1.868 -25.014 1.00 89.38 66 SER A C 1
ATOM 492 O O . SER A 1 66 ? 8.020 -1.578 -24.892 1.00 89.38 66 SER A O 1
ATOM 494 N N . ILE A 1 67 ? 5.879 -0.938 -24.952 1.00 92.81 67 ILE A N 1
ATOM 495 C CA . ILE A 1 67 ? 6.136 0.491 -24.733 1.00 92.81 67 ILE A CA 1
ATOM 496 C C . ILE A 1 67 ? 5.947 0.849 -23.255 1.00 92.81 67 ILE A C 1
ATOM 498 O O . ILE A 1 67 ? 5.026 0.345 -22.619 1.00 92.81 67 ILE A O 1
ATOM 502 N N . ILE A 1 68 ? 6.786 1.748 -22.724 1.00 95.62 68 ILE A N 1
ATOM 503 C CA . ILE A 1 68 ? 6.584 2.392 -21.414 1.00 95.62 68 ILE A CA 1
ATOM 504 C C . ILE A 1 68 ? 5.997 3.792 -21.654 1.00 95.62 68 ILE A C 1
ATOM 506 O O . ILE A 1 68 ? 6.691 4.667 -22.180 1.00 95.62 68 ILE A O 1
ATOM 510 N N . ALA A 1 69 ? 4.731 4.004 -21.289 1.00 94.12 69 ALA A N 1
ATOM 511 C CA . ALA A 1 69 ? 3.976 5.236 -21.550 1.00 94.12 69 ALA A CA 1
ATOM 512 C C . ALA A 1 69 ? 3.692 6.029 -20.261 1.00 94.12 69 ALA A C 1
ATOM 514 O O . ALA A 1 69 ? 3.558 5.444 -19.188 1.00 94.12 69 ALA A O 1
ATOM 515 N N . SER A 1 70 ? 3.593 7.360 -20.344 1.00 92.31 70 SER A N 1
ATOM 516 C CA . SER A 1 70 ? 3.254 8.217 -19.198 1.00 92.31 70 SER A CA 1
ATOM 517 C C . SER A 1 70 ? 1.755 8.204 -18.895 1.00 92.31 70 SER A C 1
ATOM 519 O O . SER A 1 70 ? 0.936 8.400 -19.792 1.00 92.31 70 SER A O 1
ATOM 521 N N . VAL A 1 71 ? 1.401 8.084 -17.612 1.00 88.94 71 VAL A N 1
ATOM 522 C CA . VAL A 1 71 ? 0.024 8.295 -17.134 1.00 88.94 71 VAL A CA 1
ATOM 523 C C . VAL A 1 71 ? -0.344 9.785 -17.170 1.00 88.94 71 VAL A C 1
ATOM 525 O O . VAL A 1 71 ? -1.410 10.151 -17.665 1.00 88.94 71 VAL A O 1
ATOM 528 N N . LYS A 1 72 ? 0.546 10.679 -16.703 1.00 88.31 72 LYS A N 1
ATOM 529 C CA . LYS A 1 72 ? 0.268 12.130 -16.651 1.00 88.31 72 LYS A CA 1
ATOM 530 C C . LYS A 1 72 ? 0.135 12.794 -18.014 1.00 88.31 72 LYS A C 1
ATOM 532 O O . LYS A 1 72 ? -0.615 13.763 -18.144 1.00 88.31 72 LYS A O 1
ATOM 537 N N . TYR A 1 73 ? 0.871 12.297 -19.003 1.00 88.88 73 TYR A N 1
ATOM 538 C CA . TYR A 1 73 ? 0.943 12.880 -20.338 1.00 88.88 73 TYR A CA 1
ATOM 539 C C . TYR A 1 73 ? 0.579 11.819 -21.391 1.00 88.88 73 TYR A C 1
ATOM 541 O O . TYR A 1 73 ? 1.472 11.250 -22.024 1.00 88.88 73 TYR A O 1
ATOM 549 N N . PRO A 1 74 ? -0.723 11.516 -21.579 1.00 86.25 74 PRO A N 1
ATOM 550 C CA . PRO A 1 74 ? -1.170 10.494 -22.520 1.00 86.25 74 PRO A CA 1
ATOM 551 C C . PRO A 1 74 ? -0.674 10.768 -23.943 1.00 86.25 74 PRO A C 1
ATOM 553 O O . PRO A 1 74 ? -0.850 11.868 -24.467 1.00 86.25 74 PRO A O 1
ATOM 556 N N . GLY A 1 75 ? -0.077 9.755 -24.572 1.00 86.81 75 GLY A N 1
ATOM 557 C CA . GLY A 1 75 ? 0.583 9.888 -25.875 1.00 86.81 75 GLY A CA 1
ATOM 558 C C . GLY A 1 75 ? 2.077 10.228 -25.805 1.00 86.81 75 GLY A C 1
ATOM 559 O O . GLY A 1 75 ? 2.712 10.281 -26.857 1.00 86.81 75 GLY A O 1
ATOM 560 N N . MET A 1 76 ? 2.648 10.379 -24.603 1.00 94.19 76 MET A N 1
ATOM 561 C CA . MET A 1 76 ? 4.091 10.520 -24.384 1.00 94.19 76 MET A CA 1
ATOM 562 C C . MET A 1 76 ? 4.698 9.246 -23.790 1.00 94.19 76 MET A C 1
ATOM 564 O O . MET A 1 76 ? 4.197 8.695 -22.808 1.00 94.19 76 MET A O 1
ATOM 568 N N . CYS A 1 77 ? 5.809 8.800 -24.369 1.00 96.00 77 CYS A N 1
ATOM 569 C CA . CYS A 1 77 ? 6.456 7.524 -24.088 1.00 96.00 77 CYS A CA 1
ATOM 570 C C . CYS A 1 77 ? 7.951 7.683 -23.798 1.00 96.00 77 CYS A C 1
ATOM 572 O O . CYS A 1 77 ? 8.591 8.632 -24.252 1.00 96.00 77 CYS A O 1
ATOM 574 N N . LEU A 1 78 ? 8.512 6.739 -23.040 1.00 97.62 78 LEU A N 1
ATOM 575 C CA . LEU A 1 78 ? 9.937 6.687 -22.722 1.00 97.62 78 LEU A CA 1
ATOM 576 C C . LEU A 1 78 ? 10.738 6.312 -23.981 1.00 97.62 78 LEU A C 1
ATOM 578 O O . LEU A 1 78 ? 10.652 5.180 -24.457 1.00 97.62 78 LEU A O 1
ATOM 582 N N . ASP A 1 79 ? 11.524 7.248 -24.512 1.00 98.00 79 ASP A N 1
ATOM 583 C CA . ASP A 1 79 ? 12.327 7.081 -25.729 1.00 98.00 79 ASP A CA 1
ATOM 584 C C . ASP A 1 79 ? 13.821 7.127 -25.391 1.00 98.00 79 ASP A C 1
ATOM 586 O O . ASP A 1 79 ? 14.330 8.094 -24.816 1.00 98.00 79 ASP A O 1
ATOM 590 N N . ALA A 1 80 ? 14.529 6.058 -25.748 1.00 97.88 80 ALA A N 1
ATOM 591 C CA . ALA A 1 80 ? 15.981 5.988 -25.723 1.00 97.88 80 ALA A CA 1
ATOM 592 C C . ALA A 1 80 ? 16.537 6.324 -27.112 1.00 97.88 80 ALA A C 1
ATOM 594 O O . ALA A 1 80 ? 16.941 5.437 -27.873 1.00 97.88 80 ALA A O 1
ATOM 595 N N . SER A 1 81 ? 16.575 7.611 -27.455 1.00 96.00 81 SER A N 1
ATOM 596 C CA . SER A 1 81 ? 16.981 8.070 -28.791 1.00 96.00 81 SER A CA 1
ATOM 597 C C . SER A 1 81 ? 18.390 7.611 -29.193 1.00 96.00 81 SER A C 1
ATOM 599 O O . SER A 1 81 ? 18.682 7.419 -30.375 1.00 96.00 81 SER A O 1
ATOM 601 N N . GLU A 1 82 ? 19.240 7.346 -28.198 1.00 96.38 82 GLU A N 1
ATOM 602 C CA . GLU A 1 82 ? 20.587 6.793 -28.337 1.00 96.38 82 GLU A CA 1
ATOM 603 C C . GLU A 1 82 ? 20.726 5.393 -27.698 1.00 96.38 82 GLU A C 1
ATOM 605 O O . GLU A 1 82 ? 21.790 5.049 -27.185 1.00 96.38 82 GLU A O 1
ATOM 610 N N . ARG A 1 83 ? 19.672 4.559 -27.743 1.00 96.88 83 ARG A N 1
ATOM 611 C CA . ARG A 1 83 ? 19.531 3.217 -27.114 1.00 96.88 83 ARG A CA 1
ATOM 612 C C . ARG A 1 83 ? 20.703 2.227 -27.203 1.00 96.88 83 ARG A C 1
ATOM 614 O O . ARG A 1 83 ? 20.657 1.197 -26.539 1.00 96.88 83 ARG A O 1
ATOM 621 N N . SER A 1 84 ? 21.702 2.454 -28.052 1.00 96.44 84 SER A N 1
ATOM 622 C CA . SER A 1 84 ? 22.869 1.576 -28.244 1.00 96.44 84 SER A CA 1
ATOM 623 C C . SER A 1 84 ? 24.202 2.228 -27.851 1.00 96.44 84 SER A C 1
ATOM 625 O O . SER A 1 84 ? 25.243 1.598 -28.023 1.00 96.44 84 SER A O 1
ATOM 627 N N . ASN A 1 85 ? 24.185 3.463 -27.340 1.00 96.94 85 ASN A N 1
ATOM 628 C CA . ASN A 1 85 ? 25.375 4.221 -26.962 1.00 96.94 85 ASN A CA 1
ATOM 629 C C . ASN A 1 85 ? 25.539 4.236 -25.437 1.00 96.94 85 ASN A C 1
ATOM 631 O O . ASN A 1 85 ? 24.642 4.674 -24.718 1.00 96.94 85 ASN A O 1
ATOM 635 N N . THR A 1 86 ? 26.710 3.839 -24.942 1.00 97.25 86 THR A N 1
ATOM 636 C CA . THR A 1 86 ? 27.086 3.966 -23.529 1.00 97.25 86 THR A CA 1
ATOM 637 C C . THR A 1 86 ? 27.102 5.444 -23.116 1.00 97.25 86 THR A C 1
ATOM 639 O O . THR A 1 86 ? 27.872 6.241 -23.653 1.00 97.25 86 THR A O 1
ATOM 642 N N . GLY A 1 87 ? 26.238 5.823 -22.173 1.00 96.06 87 GLY A N 1
ATOM 643 C CA . GLY A 1 87 ? 25.997 7.210 -21.761 1.00 96.06 87 GLY A CA 1
ATOM 644 C C . GLY A 1 87 ? 24.797 7.894 -22.436 1.00 96.06 87 GLY A C 1
ATOM 645 O O . GLY A 1 87 ? 24.528 9.048 -22.091 1.00 96.06 87 GLY A O 1
ATOM 646 N N . GLY A 1 88 ? 24.108 7.211 -23.361 1.00 97.00 88 GLY A N 1
ATOM 647 C CA . GLY A 1 88 ? 23.148 7.787 -24.310 1.00 97.00 88 GLY A CA 1
ATOM 648 C C . GLY A 1 88 ? 21.848 8.333 -23.710 1.00 97.00 88 GLY A C 1
ATOM 649 O O . GLY A 1 88 ? 21.406 7.906 -22.641 1.00 97.00 88 GLY A O 1
ATOM 650 N N . LEU A 1 89 ? 21.239 9.292 -24.411 1.00 96.81 89 LEU A N 1
ATOM 651 C CA . LEU A 1 89 ? 20.051 10.026 -23.957 1.00 96.81 89 LEU A CA 1
ATOM 652 C C . LEU A 1 89 ? 18.784 9.155 -23.820 1.00 96.81 89 LEU A C 1
ATOM 654 O O . LEU A 1 89 ? 18.492 8.314 -24.671 1.00 96.81 89 LEU A O 1
ATOM 658 N N . VAL A 1 90 ? 18.007 9.452 -22.770 1.00 97.75 90 VAL A N 1
ATOM 659 C CA . VAL A 1 90 ? 16.629 8.991 -22.540 1.00 97.75 90 VAL A CA 1
ATOM 660 C C . VAL A 1 90 ? 15.751 10.208 -22.218 1.00 97.75 90 VAL A C 1
ATOM 662 O O . VAL A 1 90 ? 16.161 11.069 -21.436 1.00 97.75 90 VAL A O 1
ATOM 665 N N . HIS A 1 91 ? 14.567 10.299 -22.819 1.00 96.94 91 HIS A N 1
ATOM 666 C CA . HIS A 1 91 ? 13.607 11.397 -22.632 1.00 96.94 91 HIS A CA 1
ATOM 667 C C . HIS A 1 91 ? 12.157 10.922 -22.848 1.00 96.94 91 HIS A C 1
ATOM 669 O O . HIS A 1 91 ? 11.931 9.754 -23.161 1.00 96.94 91 HIS A O 1
ATOM 675 N N . LEU A 1 92 ? 11.170 11.815 -22.712 1.00 96.50 92 LEU A N 1
ATOM 676 C CA . LEU A 1 92 ? 9.841 11.596 -23.297 1.00 96.50 92 LEU A CA 1
ATOM 677 C C . LEU A 1 92 ? 9.811 11.977 -24.778 1.00 96.50 92 LEU A C 1
ATOM 679 O O . LEU A 1 92 ? 10.340 13.019 -25.170 1.00 96.50 92 LEU A O 1
ATOM 683 N N . TRP A 1 93 ? 9.112 11.180 -25.579 1.00 96.50 93 TRP A N 1
ATOM 684 C CA . TRP A 1 93 ? 8.788 11.478 -26.973 1.00 96.50 93 TRP A CA 1
ATOM 685 C C . TRP A 1 93 ? 7.369 11.009 -27.317 1.00 96.50 93 TRP A C 1
ATOM 687 O O . TRP A 1 93 ? 6.801 10.192 -26.594 1.00 96.50 93 TRP A O 1
ATOM 697 N N . ASP A 1 94 ? 6.789 11.512 -28.406 1.00 95.50 94 ASP A N 1
ATOM 698 C CA . ASP A 1 94 ? 5.499 11.048 -28.927 1.00 95.50 94 ASP A CA 1
ATOM 699 C C . ASP A 1 94 ? 5.512 9.522 -29.164 1.00 95.50 94 ASP A C 1
ATOM 701 O O . ASP A 1 94 ? 6.447 8.994 -29.777 1.00 95.50 94 ASP A O 1
ATOM 705 N N . CYS A 1 95 ? 4.484 8.817 -28.683 1.00 94.19 95 CYS A N 1
ATOM 706 C CA . CYS A 1 95 ? 4.402 7.354 -28.733 1.00 94.19 95 CYS A CA 1
ATOM 707 C C . CYS A 1 95 ? 4.247 6.794 -30.164 1.00 94.19 95 CYS A C 1
ATOM 709 O O . CYS A 1 95 ? 3.262 7.083 -30.849 1.00 94.19 95 CYS A O 1
ATOM 711 N N . ASP A 1 96 ? 5.146 5.897 -30.580 1.00 91.69 96 ASP A N 1
ATOM 712 C CA . ASP A 1 96 ? 5.024 5.078 -31.796 1.00 91.69 96 ASP A CA 1
ATOM 713 C C . ASP A 1 96 ? 5.486 3.633 -31.541 1.00 91.69 96 ASP A C 1
ATOM 715 O O . ASP A 1 96 ? 6.663 3.365 -31.305 1.00 91.69 96 ASP A O 1
ATOM 719 N N . SER A 1 97 ? 4.567 2.674 -31.686 1.00 87.44 97 SER A N 1
ATOM 720 C CA . SER A 1 97 ? 4.831 1.229 -31.554 1.00 87.44 97 SER A CA 1
ATOM 721 C C . SER A 1 97 ? 5.783 0.648 -32.605 1.00 87.44 97 SER A C 1
ATOM 723 O O . SER A 1 97 ? 6.231 -0.491 -32.475 1.00 87.44 97 SER A O 1
ATOM 725 N N . ASN A 1 98 ? 6.130 1.415 -33.639 1.00 90.44 98 ASN A N 1
ATOM 726 C CA . ASN A 1 98 ? 7.125 1.043 -34.643 1.00 90.44 98 ASN A CA 1
ATOM 727 C C . ASN A 1 98 ? 8.521 1.612 -34.321 1.00 90.44 98 ASN A C 1
ATOM 729 O O . ASN A 1 98 ? 9.511 1.184 -34.925 1.00 90.44 98 ASN A O 1
ATOM 733 N N . ASN A 1 99 ? 8.630 2.548 -33.372 1.00 92.88 99 ASN A N 1
ATOM 734 C CA . ASN A 1 99 ? 9.880 3.205 -33.010 1.00 92.88 99 ASN A CA 1
ATOM 735 C C . ASN A 1 99 ? 10.722 2.326 -32.071 1.00 92.88 99 ASN A C 1
ATOM 737 O O . ASN A 1 99 ? 10.461 2.202 -30.878 1.00 92.88 99 ASN A O 1
ATOM 741 N N . TRP A 1 100 ? 11.813 1.769 -32.602 1.00 95.69 100 TRP A N 1
ATOM 742 C CA . TRP A 1 100 ? 12.742 0.897 -31.869 1.00 95.69 100 TRP A CA 1
ATOM 743 C C . TRP A 1 100 ? 13.447 1.550 -30.667 1.00 95.69 100 TRP A C 1
ATOM 745 O O . TRP A 1 100 ? 14.117 0.837 -29.918 1.00 95.69 100 TRP A O 1
ATOM 755 N N . ASN A 1 101 ? 13.332 2.867 -30.481 1.00 97.00 101 ASN A N 1
ATOM 756 C CA . ASN A 1 101 ? 13.818 3.575 -29.294 1.00 97.00 101 ASN A CA 1
ATOM 757 C C . ASN A 1 101 ? 12.842 3.517 -28.107 1.00 97.00 101 ASN A C 1
ATOM 759 O O . ASN A 1 101 ? 13.265 3.741 -26.976 1.00 97.00 101 ASN A O 1
ATOM 763 N N . GLN A 1 102 ? 11.564 3.218 -28.360 1.00 96.81 102 GLN A N 1
ATOM 764 C CA . GLN A 1 102 ? 10.486 3.166 -27.362 1.00 96.81 102 GLN A CA 1
ATOM 765 C C . GLN A 1 102 ? 10.067 1.732 -27.013 1.00 96.81 102 GLN A C 1
ATOM 767 O O . GLN A 1 102 ? 9.193 1.531 -26.175 1.00 96.81 102 GLN A O 1
ATOM 772 N N . LEU A 1 103 ? 10.688 0.732 -27.649 1.00 95.88 103 LEU A N 1
ATOM 773 C CA . LEU A 1 103 ? 10.474 -0.680 -27.344 1.00 95.88 103 LEU A CA 1
ATOM 774 C C . LEU A 1 103 ? 11.410 -1.114 -26.212 1.00 95.88 103 LEU A C 1
ATOM 776 O O . LEU A 1 103 ? 12.637 -1.124 -26.369 1.00 95.88 103 LEU A O 1
ATOM 780 N N . TRP A 1 104 ? 10.813 -1.494 -25.087 1.00 97.19 104 TRP A N 1
ATOM 781 C CA . TRP A 1 104 ? 11.477 -1.912 -23.859 1.00 97.19 104 TRP A CA 1
ATOM 782 C C . TRP A 1 104 ? 11.169 -3.374 -23.524 1.00 97.19 104 TRP A C 1
ATOM 784 O O . TRP A 1 104 ? 10.047 -3.864 -23.648 1.00 97.19 104 TRP A O 1
ATOM 794 N N . THR A 1 105 ? 12.181 -4.073 -23.027 1.00 95.31 105 THR A N 1
ATOM 795 C CA . THR A 1 105 ? 12.103 -5.429 -22.492 1.00 95.31 105 THR A CA 1
ATOM 796 C C . THR A 1 105 ? 12.395 -5.365 -21.000 1.00 95.31 105 THR A C 1
ATOM 798 O O . THR A 1 105 ? 13.476 -4.944 -20.589 1.00 95.31 105 THR A O 1
ATOM 801 N N . LEU A 1 106 ? 11.420 -5.792 -20.203 1.00 93.12 106 LEU A N 1
ATOM 802 C CA . LEU A 1 106 ? 11.494 -5.866 -18.749 1.00 93.12 106 LEU A CA 1
ATOM 803 C C . LEU A 1 106 ? 11.814 -7.316 -18.370 1.00 93.12 106 LEU A C 1
ATOM 805 O O . LEU A 1 106 ? 11.078 -8.225 -18.752 1.00 93.12 106 LEU A O 1
ATOM 809 N N . THR A 1 107 ? 12.931 -7.551 -17.679 1.00 90.38 107 THR A N 1
ATOM 810 C CA . THR A 1 107 ? 13.354 -8.907 -17.279 1.00 90.38 107 THR A CA 1
ATOM 811 C C . THR A 1 107 ? 13.456 -8.999 -15.763 1.00 90.38 107 THR A C 1
ATOM 813 O O . THR A 1 107 ? 14.329 -8.364 -15.179 1.00 90.38 107 THR A O 1
ATOM 816 N N . ASP A 1 108 ? 12.596 -9.804 -15.139 1.00 87.94 108 ASP A N 1
ATOM 817 C CA . ASP A 1 108 ? 12.685 -10.125 -13.711 1.00 87.94 108 ASP A CA 1
ATOM 818 C C . ASP A 1 108 ? 13.986 -10.893 -13.397 1.00 87.94 108 ASP A C 1
ATOM 820 O O . ASP A 1 108 ? 14.396 -11.806 -14.124 1.00 87.94 108 ASP A O 1
ATOM 824 N N . LEU A 1 109 ? 14.648 -10.492 -12.315 1.00 84.06 109 LEU A N 1
ATOM 825 C CA . LEU A 1 109 ? 15.881 -11.060 -11.767 1.00 84.06 109 LEU A CA 1
ATOM 826 C C . LEU A 1 109 ? 15.652 -11.741 -10.401 1.00 84.06 109 LEU A C 1
ATOM 828 O O . LEU A 1 109 ? 16.626 -12.097 -9.732 1.00 84.06 109 LEU A O 1
ATOM 832 N N . GLY A 1 110 ? 14.395 -11.914 -9.982 1.00 68.75 110 GLY A N 1
ATOM 833 C CA . GLY A 1 110 ? 13.988 -12.415 -8.667 1.00 68.75 110 GLY A CA 1
ATOM 834 C C . GLY A 1 110 ? 13.574 -11.297 -7.705 1.00 68.75 110 GLY A C 1
ATOM 835 O O . GLY A 1 110 ? 13.997 -11.313 -6.549 1.00 68.75 110 GLY A O 1
ATOM 836 N N . GLY A 1 111 ? 12.799 -10.316 -8.182 1.00 70.69 111 GLY A N 1
ATOM 837 C CA . GLY A 1 111 ? 12.300 -9.171 -7.399 1.00 70.69 111 GLY A CA 1
ATOM 838 C C . GLY A 1 111 ? 12.941 -7.815 -7.733 1.00 70.69 111 GLY A C 1
ATOM 839 O O . GLY A 1 111 ? 12.435 -6.781 -7.313 1.00 70.69 111 GLY A O 1
ATOM 840 N N . ASP A 1 112 ? 14.013 -7.803 -8.531 1.00 87.12 112 ASP A N 1
ATOM 841 C CA . ASP A 1 112 ? 14.486 -6.619 -9.265 1.00 87.12 112 ASP A CA 1
ATOM 842 C C . ASP A 1 112 ? 14.229 -6.833 -10.763 1.00 87.12 112 ASP A C 1
ATOM 844 O O . ASP A 1 112 ? 14.376 -7.953 -11.245 1.00 87.12 112 ASP A O 1
ATOM 848 N N . PHE A 1 113 ? 13.978 -5.774 -11.531 1.00 92.62 113 PHE A N 1
ATOM 849 C CA . PHE A 1 113 ? 13.897 -5.825 -12.994 1.00 92.62 113 PHE A CA 1
ATOM 850 C C . PHE A 1 113 ? 15.134 -5.208 -13.665 1.00 92.62 113 PHE A C 1
ATOM 852 O O . PHE A 1 113 ? 15.587 -4.122 -13.298 1.00 92.62 113 PHE A O 1
ATOM 859 N N . GLU A 1 114 ? 15.645 -5.880 -14.699 1.00 96.44 114 GLU A N 1
ATOM 860 C CA . GLU A 1 114 ? 16.516 -5.307 -15.733 1.00 96.44 114 GLU A CA 1
ATOM 861 C C . GLU A 1 114 ? 15.615 -4.606 -16.767 1.00 96.44 114 GLU A C 1
ATOM 863 O O . GLU A 1 114 ? 14.855 -5.266 -17.482 1.00 96.44 114 GLU A O 1
ATOM 868 N N . VAL A 1 115 ? 15.676 -3.271 -16.832 1.00 97.56 115 VAL A N 1
ATOM 869 C CA . VAL A 1 115 ? 14.945 -2.456 -17.821 1.00 97.56 115 VAL A CA 1
ATOM 870 C C . VAL A 1 115 ? 15.864 -2.203 -19.009 1.00 97.56 115 VAL A C 1
ATOM 872 O O . VAL A 1 115 ? 16.886 -1.524 -18.882 1.00 97.56 115 VAL A O 1
ATOM 875 N N . LYS A 1 116 ? 15.524 -2.757 -20.174 1.00 97.75 116 LYS A N 1
ATOM 876 C CA . LYS A 1 116 ? 16.405 -2.768 -21.345 1.00 97.75 116 LYS A CA 1
ATOM 877 C C . LYS A 1 116 ? 15.694 -2.295 -22.605 1.00 97.75 116 LYS A C 1
ATOM 879 O O . LYS A 1 116 ? 14.593 -2.752 -22.886 1.00 97.75 116 LYS A O 1
ATOM 884 N N . ALA A 1 117 ? 16.336 -1.467 -23.426 1.00 97.50 117 ALA A N 1
ATOM 885 C CA . ALA A 1 117 ? 15.826 -1.183 -24.765 1.00 97.50 117 ALA A CA 1
ATOM 886 C C . ALA A 1 117 ? 15.919 -2.458 -25.627 1.00 97.50 117 ALA A C 1
ATOM 888 O O . ALA A 1 117 ? 17.003 -3.022 -25.802 1.00 97.50 117 ALA A O 1
ATOM 889 N N . THR A 1 118 ? 14.803 -2.925 -26.193 1.00 95.12 118 THR A N 1
ATOM 890 C CA . THR A 1 118 ? 14.690 -4.217 -26.906 1.00 95.12 118 THR A CA 1
ATOM 891 C C . THR A 1 118 ? 15.689 -4.350 -28.061 1.00 95.12 118 THR A C 1
ATOM 893 O O . THR A 1 118 ? 16.175 -5.442 -28.366 1.00 95.12 118 THR A O 1
ATOM 896 N N . HIS A 1 119 ? 16.056 -3.222 -28.673 1.00 93.62 119 HIS A N 1
ATOM 897 C CA . HIS A 1 119 ? 17.056 -3.123 -29.736 1.00 93.62 119 HIS A CA 1
ATOM 898 C C . HIS A 1 119 ? 18.310 -2.339 -29.303 1.00 93.62 119 HIS A C 1
ATOM 900 O O . HIS A 1 119 ? 18.908 -1.629 -30.117 1.00 93.62 119 HIS A O 1
ATOM 906 N N . GLY A 1 120 ? 18.694 -2.445 -28.026 1.00 96.50 120 GLY A N 1
ATOM 907 C CA . GLY A 1 120 ? 19.752 -1.653 -27.400 1.00 96.50 120 GLY A CA 1
ATOM 908 C C . GLY A 1 120 ? 20.313 -2.232 -26.090 1.00 96.50 120 GLY A C 1
ATOM 909 O O . GLY A 1 120 ? 20.388 -3.453 -25.911 1.00 96.50 120 GLY A O 1
ATOM 910 N N . ILE A 1 121 ? 20.760 -1.332 -25.211 1.00 98.31 121 ILE A N 1
ATOM 911 C CA . ILE A 1 121 ? 21.376 -1.607 -23.900 1.00 98.31 121 ILE A CA 1
ATOM 912 C C . ILE A 1 121 ? 20.416 -1.236 -22.745 1.00 98.31 121 ILE A C 1
ATOM 914 O O . ILE A 1 121 ? 19.209 -1.126 -22.973 1.00 98.31 121 ILE A O 1
ATOM 918 N N . CYS A 1 122 ? 20.902 -1.129 -21.507 1.00 98.44 122 CYS A N 1
ATOM 919 C CA . CYS A 1 122 ? 20.071 -1.055 -20.300 1.00 98.44 122 CYS A CA 1
ATOM 920 C C . CYS A 1 122 ? 19.882 0.377 -19.773 1.00 98.44 122 CYS A C 1
ATOM 922 O O . CYS A 1 122 ? 20.708 1.253 -20.023 1.00 98.44 122 CYS A O 1
ATOM 924 N N . LEU A 1 123 ? 18.784 0.608 -19.048 1.00 98.50 123 LEU A N 1
ATOM 925 C CA . LEU A 1 123 ? 18.470 1.871 -18.377 1.00 98.50 123 LEU A CA 1
ATOM 926 C C . LEU A 1 123 ? 19.245 1.965 -17.052 1.00 98.50 123 LEU A C 1
ATOM 928 O O . LEU A 1 123 ? 19.050 1.131 -16.164 1.00 98.50 123 LEU A O 1
ATOM 932 N N . ASP A 1 124 ? 20.107 2.973 -16.918 1.00 98.38 124 ASP A N 1
ATOM 933 C CA . ASP A 1 124 ? 21.014 3.169 -15.780 1.00 98.38 124 ASP 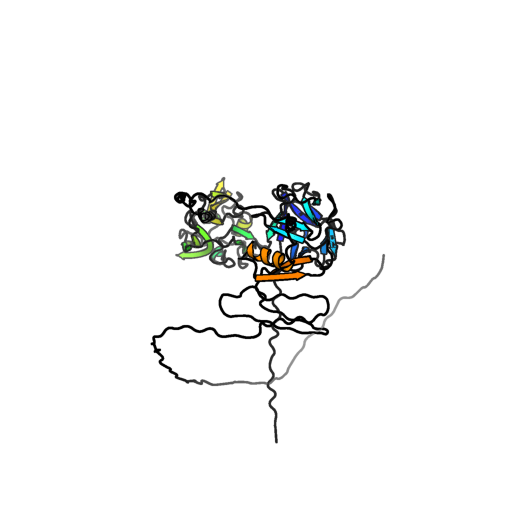A CA 1
ATOM 934 C C . ASP A 1 124 ? 20.714 4.482 -15.040 1.00 98.38 124 ASP A C 1
ATOM 936 O O . ASP A 1 124 ? 20.702 5.574 -15.624 1.00 98.38 124 ASP A O 1
ATOM 940 N N . ALA A 1 125 ? 20.482 4.365 -13.734 1.00 97.50 125 ALA A N 1
ATOM 941 C CA . ALA A 1 125 ? 20.348 5.468 -12.795 1.00 97.50 125 ALA A CA 1
ATOM 942 C C . ALA A 1 125 ? 21.677 5.713 -12.065 1.00 97.50 125 ALA A C 1
ATOM 944 O O . ALA A 1 125 ? 21.835 5.376 -10.889 1.00 97.50 125 ALA A O 1
ATOM 945 N N . SER A 1 126 ? 22.658 6.310 -12.746 1.00 95.38 126 SER A N 1
ATOM 946 C CA . SER A 1 126 ? 24.010 6.480 -12.185 1.00 95.38 126 SER A CA 1
ATOM 947 C C . SER A 1 126 ? 24.063 7.312 -10.904 1.00 95.38 126 SER A C 1
ATOM 949 O O . SER A 1 126 ? 25.019 7.218 -10.137 1.00 95.38 126 SER A O 1
ATOM 951 N N . GLU A 1 127 ? 23.034 8.125 -10.675 1.00 95.44 127 GLU A N 1
ATOM 952 C CA . GLU A 1 127 ? 22.879 9.020 -9.527 1.00 95.44 127 GLU A CA 1
ATOM 953 C C . GLU A 1 127 ? 21.594 8.679 -8.742 1.00 95.44 127 GLU A C 1
ATOM 955 O O . GLU A 1 127 ? 20.909 9.566 -8.239 1.00 95.44 127 GLU A O 1
ATOM 960 N N . ARG A 1 128 ? 21.254 7.380 -8.643 1.00 93.31 128 ARG A N 1
ATOM 961 C CA . ARG A 1 128 ? 19.986 6.833 -8.103 1.00 93.31 128 ARG A CA 1
ATOM 962 C C . ARG A 1 128 ? 19.508 7.336 -6.732 1.00 93.31 128 ARG A C 1
ATOM 964 O O . ARG A 1 128 ? 18.341 7.155 -6.402 1.00 93.31 128 ARG A O 1
ATOM 971 N N . THR A 1 129 ? 20.370 7.952 -5.927 1.00 87.88 129 THR A N 1
ATOM 972 C CA . THR A 1 129 ? 20.036 8.499 -4.597 1.00 87.88 129 THR A CA 1
ATOM 973 C C . THR A 1 129 ? 19.940 10.031 -4.559 1.00 87.88 129 THR A C 1
ATOM 975 O O . THR A 1 129 ? 19.821 10.598 -3.475 1.00 87.88 129 THR A O 1
ATOM 978 N N . SER A 1 130 ? 20.042 10.713 -5.702 1.00 88.94 130 SER A N 1
ATOM 979 C CA . SER A 1 130 ? 20.072 12.179 -5.797 1.00 88.94 130 SER A CA 1
ATOM 980 C C . SER A 1 130 ? 18.789 12.724 -6.423 1.00 88.94 130 SER A C 1
ATOM 982 O O . SER A 1 130 ? 18.385 12.268 -7.488 1.00 88.94 130 SER A O 1
ATOM 984 N N . ASP A 1 131 ? 18.184 13.747 -5.813 1.00 86.69 131 ASP A N 1
ATOM 985 C CA . ASP A 1 131 ? 17.127 14.531 -6.468 1.00 86.69 131 ASP A CA 1
ATOM 986 C C . ASP A 1 131 ? 17.722 15.308 -7.656 1.00 86.69 131 ASP A C 1
ATOM 988 O O . ASP A 1 131 ? 18.771 15.946 -7.527 1.00 86.69 131 ASP A O 1
ATOM 992 N N . GLY A 1 132 ? 17.092 15.202 -8.827 1.00 89.94 132 GLY A N 1
ATOM 993 C CA . GLY A 1 132 ? 17.669 15.642 -10.101 1.00 89.94 132 GLY A CA 1
ATOM 994 C C . GLY A 1 132 ? 18.620 14.626 -10.755 1.00 89.94 132 GLY A C 1
ATOM 995 O O . GLY A 1 132 ? 19.207 14.948 -11.786 1.00 89.94 132 GLY A O 1
ATOM 996 N N . GLY A 1 133 ? 18.797 13.431 -10.177 1.00 92.88 133 GLY A N 1
ATOM 997 C CA . GLY A 1 133 ? 19.844 12.481 -10.564 1.00 92.88 133 GLY A CA 1
ATOM 998 C C . GLY A 1 133 ? 19.726 11.955 -11.999 1.00 92.88 133 GLY A C 1
ATOM 999 O O . GLY A 1 133 ? 18.632 11.650 -12.486 1.00 92.88 133 GLY A O 1
ATOM 1000 N N . LYS A 1 134 ? 20.865 11.827 -12.686 1.00 94.81 134 LYS A N 1
ATOM 1001 C CA . LYS A 1 134 ? 20.950 11.416 -14.092 1.00 94.81 134 LYS A CA 1
ATOM 1002 C C . LYS A 1 134 ? 20.396 10.006 -14.360 1.00 94.81 134 LYS A C 1
ATOM 1004 O O . LYS A 1 134 ? 20.823 9.025 -13.751 1.00 94.81 134 LYS A O 1
ATOM 1009 N N . ILE A 1 135 ? 19.566 9.923 -15.402 1.00 97.06 135 ILE A N 1
ATOM 1010 C CA . ILE A 1 135 ? 19.185 8.706 -16.135 1.00 97.06 135 ILE A CA 1
ATOM 1011 C C . ILE A 1 135 ? 19.902 8.677 -17.488 1.00 97.06 135 ILE A C 1
ATOM 1013 O O . ILE A 1 135 ? 20.082 9.728 -18.108 1.00 97.06 135 ILE A O 1
ATOM 1017 N N . HIS A 1 136 ? 20.326 7.500 -17.953 1.00 97.88 136 HIS A N 1
ATOM 1018 C CA . HIS A 1 136 ? 20.837 7.299 -19.315 1.00 97.88 136 HIS A CA 1
ATOM 1019 C C . HIS A 1 136 ? 20.890 5.816 -19.725 1.00 97.88 136 HIS A C 1
ATOM 1021 O O . HIS A 1 136 ? 20.586 4.928 -18.933 1.00 97.88 136 HIS A O 1
ATOM 1027 N N . MET A 1 137 ? 21.306 5.549 -20.964 1.00 98.44 137 MET A N 1
ATOM 1028 C CA . MET A 1 137 ? 21.559 4.203 -21.488 1.00 98.44 137 MET A CA 1
ATOM 1029 C C . MET A 1 137 ? 22.987 3.741 -21.176 1.00 98.44 137 MET A C 1
ATOM 1031 O O . MET A 1 137 ? 23.941 4.448 -21.499 1.00 98.44 137 MET A O 1
ATOM 1035 N N . TRP A 1 138 ? 23.169 2.555 -20.594 1.00 98.44 138 TRP A N 1
ATOM 1036 C CA . TRP A 1 138 ? 24.488 1.992 -20.274 1.00 98.44 138 TRP A CA 1
ATOM 1037 C C . TRP A 1 138 ? 24.575 0.489 -20.567 1.00 98.44 138 TRP A C 1
ATOM 1039 O O . TRP A 1 138 ? 23.564 -0.205 -20.692 1.00 98.44 138 TRP A O 1
ATOM 1049 N N . ASP A 1 139 ? 25.800 -0.018 -20.707 1.00 98.25 139 ASP A N 1
ATOM 1050 C CA . ASP A 1 139 ? 26.064 -1.434 -20.958 1.00 98.25 139 ASP A CA 1
ATOM 1051 C C . ASP A 1 139 ? 25.475 -2.314 -19.846 1.00 98.25 139 ASP A C 1
ATOM 1053 O O . ASP A 1 139 ? 25.690 -2.059 -18.659 1.00 98.25 139 ASP A O 1
ATOM 1057 N N . CYS A 1 140 ? 24.716 -3.339 -20.245 1.00 97.62 140 CYS A N 1
ATOM 1058 C CA . CYS A 1 140 ? 23.949 -4.187 -19.334 1.00 97.62 140 CYS A CA 1
ATOM 1059 C C . CYS A 1 140 ? 24.850 -5.048 -18.430 1.00 97.62 140 CYS A C 1
ATOM 1061 O O . CYS A 1 140 ? 25.521 -5.961 -18.920 1.00 97.62 140 CYS A O 1
ATOM 1063 N N . ASP A 1 141 ? 24.787 -4.833 -17.116 1.00 96.31 141 ASP A N 1
ATOM 1064 C CA . ASP A 1 141 ? 25.407 -5.688 -16.098 1.00 96.31 141 ASP A CA 1
ATOM 1065 C C . ASP A 1 141 ? 24.419 -5.999 -14.964 1.00 96.31 141 ASP A C 1
ATOM 1067 O O . ASP A 1 141 ? 24.032 -5.134 -14.183 1.00 96.31 141 ASP A O 1
ATOM 1071 N N . ARG A 1 142 ? 24.079 -7.283 -14.805 1.00 91.75 142 ARG A N 1
ATOM 1072 C CA . ARG A 1 142 ? 23.174 -7.793 -13.755 1.00 91.75 142 ARG A CA 1
ATOM 1073 C C . ARG A 1 142 ? 23.726 -7.673 -12.333 1.00 91.75 142 ARG A C 1
ATOM 1075 O O . ARG A 1 142 ? 23.006 -7.957 -11.373 1.00 91.75 142 ARG A O 1
ATOM 1082 N N . ASN A 1 143 ? 24.980 -7.262 -12.176 1.00 93.12 143 ASN A N 1
ATOM 1083 C CA . ASN A 1 143 ? 25.589 -6.939 -10.888 1.00 93.12 143 ASN A CA 1
ATOM 1084 C C . ASN A 1 143 ? 25.513 -5.434 -10.570 1.00 93.12 143 ASN A C 1
ATOM 1086 O O . ASN A 1 143 ? 25.613 -5.061 -9.402 1.00 93.12 143 ASN A O 1
ATOM 1090 N N . ASN A 1 144 ? 25.287 -4.575 -11.570 1.00 94.56 144 ASN A N 1
ATOM 1091 C CA . ASN A 1 144 ? 25.174 -3.133 -11.391 1.00 94.56 144 ASN A CA 1
ATOM 1092 C C . ASN A 1 144 ? 23.830 -2.769 -10.737 1.00 94.56 144 ASN A C 1
ATOM 1094 O O . ASN A 1 144 ? 22.760 -2.962 -11.312 1.00 94.56 144 ASN A O 1
ATOM 1098 N N . VAL A 1 145 ? 23.887 -2.207 -9.528 1.00 94.31 145 VAL A N 1
ATOM 1099 C CA . VAL A 1 145 ? 22.702 -1.784 -8.762 1.00 94.31 145 VAL A CA 1
ATOM 1100 C C . VAL A 1 145 ? 21.950 -0.638 -9.453 1.00 94.31 145 VAL A C 1
ATOM 1102 O O . VAL A 1 145 ? 20.732 -0.554 -9.334 1.00 94.31 145 VAL A O 1
ATOM 1105 N N . ASN A 1 146 ? 22.634 0.199 -10.239 1.00 96.56 146 ASN A N 1
ATOM 1106 C CA . ASN A 1 146 ? 22.015 1.321 -10.953 1.00 96.56 146 ASN A CA 1
ATOM 1107 C C . ASN A 1 146 ? 21.098 0.884 -12.113 1.00 96.56 146 ASN A C 1
ATOM 1109 O O . ASN A 1 146 ? 20.335 1.703 -12.617 1.00 96.56 146 ASN A O 1
ATOM 1113 N N . GLN A 1 147 ? 21.171 -0.383 -12.538 1.00 97.00 147 GLN A N 1
ATOM 1114 C CA . GLN A 1 147 ? 20.352 -0.963 -13.616 1.00 97.00 147 GLN A CA 1
ATOM 1115 C C . GLN A 1 147 ? 19.248 -1.888 -13.086 1.00 97.00 147 GLN A C 1
ATOM 1117 O O . GLN A 1 147 ? 18.617 -2.614 -13.857 1.00 97.00 147 GLN A O 1
ATOM 1122 N N . LYS A 1 148 ? 19.029 -1.877 -11.766 1.00 95.88 148 LYS A N 1
ATOM 1123 C CA . LYS A 1 148 ? 18.003 -2.664 -11.084 1.00 95.88 148 LYS A CA 1
ATOM 1124 C C . LYS A 1 148 ? 16.852 -1.768 -10.674 1.00 95.88 148 LYS A C 1
ATOM 1126 O O . LYS A 1 148 ? 17.052 -0.741 -10.023 1.00 95.88 148 LYS A O 1
ATOM 1131 N N . TRP A 1 149 ? 15.657 -2.190 -11.053 1.00 95.19 149 TRP A N 1
ATOM 1132 C CA . TRP A 1 149 ? 14.441 -1.404 -10.943 1.00 95.19 149 TRP A CA 1
ATOM 1133 C C . TRP A 1 149 ? 13.361 -2.214 -10.238 1.00 95.19 149 TRP A C 1
ATOM 1135 O O . TRP A 1 149 ? 13.022 -3.306 -10.679 1.00 95.19 149 TRP A O 1
ATOM 1145 N N . LEU A 1 150 ? 12.799 -1.684 -9.160 1.00 89.69 150 LEU A N 1
ATOM 1146 C CA . LEU A 1 150 ? 11.576 -2.206 -8.573 1.00 89.69 150 LEU A CA 1
ATOM 1147 C C . LEU A 1 150 ? 10.395 -1.578 -9.324 1.00 89.69 150 LEU A C 1
ATOM 1149 O O . LEU A 1 150 ? 10.211 -0.358 -9.295 1.00 89.69 150 LEU A O 1
ATOM 1153 N N . MET A 1 151 ? 9.613 -2.408 -10.014 1.00 87.06 151 MET A N 1
ATOM 1154 C CA . MET A 1 151 ? 8.327 -2.004 -10.583 1.00 87.06 151 MET A CA 1
ATOM 1155 C C . MET A 1 151 ? 7.283 -2.015 -9.468 1.00 87.06 151 MET A C 1
ATOM 1157 O O . MET A 1 151 ? 6.686 -3.050 -9.183 1.00 87.06 151 MET A O 1
ATOM 1161 N N . GLN A 1 152 ? 7.085 -0.871 -8.818 1.00 80.94 152 GLN A N 1
ATOM 1162 C CA . GLN A 1 152 ? 6.049 -0.730 -7.799 1.00 80.94 152 GLN A CA 1
ATOM 1163 C C . GLN A 1 152 ? 4.718 -0.494 -8.499 1.00 80.94 152 GLN A C 1
ATOM 1165 O O . GLN A 1 152 ? 4.489 0.592 -9.029 1.00 80.94 152 GLN A O 1
ATOM 1170 N N . SER A 1 153 ? 3.866 -1.517 -8.558 1.00 73.12 153 SER A N 1
ATOM 1171 C CA . SER A 1 153 ? 2.534 -1.366 -9.139 1.00 73.12 153 SER A CA 1
ATOM 1172 C C . SER A 1 153 ? 1.746 -0.318 -8.357 1.00 73.12 153 SER A C 1
ATOM 1174 O O . SER A 1 153 ? 1.734 -0.329 -7.134 1.00 73.12 153 SER A O 1
ATOM 1176 N N . LEU A 1 154 ? 1.043 0.573 -9.048 1.00 67.56 154 LEU A N 1
ATOM 1177 C CA . LEU A 1 154 ? 0.049 1.445 -8.417 1.00 67.56 154 LEU A CA 1
ATOM 1178 C C . LEU A 1 154 ? -1.264 0.678 -8.168 1.00 67.56 154 LEU A C 1
ATOM 1180 O O . LEU A 1 154 ? -2.101 1.109 -7.375 1.00 67.56 154 LEU A O 1
ATOM 1184 N N . GLU A 1 155 ? -1.377 -0.523 -8.751 1.00 57.25 155 GLU A N 1
ATOM 1185 C CA . GLU A 1 155 ? -2.257 -1.592 -8.283 1.00 57.25 155 GLU A CA 1
ATOM 1186 C C . GLU A 1 155 ? -1.641 -2.456 -7.153 1.00 57.25 155 GLU A C 1
ATOM 1188 O O . GLU A 1 155 ? -2.257 -3.438 -6.738 1.00 57.25 155 GLU A O 1
ATOM 1193 N N . GLU A 1 156 ? -0.559 -2.012 -6.487 1.00 51.91 156 GLU A N 1
ATOM 1194 C CA . GLU A 1 156 ? -0.453 -2.153 -5.017 1.00 51.91 156 GLU A CA 1
ATOM 1195 C C . GLU A 1 156 ? -1.522 -1.247 -4.374 1.00 51.91 156 GLU A C 1
ATOM 1197 O O . GLU A 1 156 ? -1.239 -0.279 -3.664 1.00 51.91 156 GLU A O 1
ATOM 1202 N N . THR A 1 157 ? -2.789 -1.511 -4.710 1.00 53.56 157 THR A N 1
ATOM 1203 C CA . THR A 1 157 ? -3.894 -0.590 -4.477 1.00 53.56 157 THR A CA 1
ATOM 1204 C C . THR A 1 157 ? -4.014 -0.305 -2.987 1.00 53.56 157 THR A C 1
ATOM 1206 O O . THR A 1 157 ? -4.321 -1.217 -2.211 1.00 53.56 157 THR A O 1
ATOM 1209 N N . ARG A 1 158 ? -3.892 0.971 -2.600 1.00 68.69 158 ARG A N 1
ATOM 1210 C CA . ARG A 1 158 ? -4.565 1.458 -1.393 1.00 68.69 158 ARG A CA 1
ATOM 1211 C C . ARG A 1 158 ? -6.064 1.357 -1.659 1.00 68.69 158 ARG A C 1
ATOM 1213 O O . ARG A 1 158 ? -6.668 2.232 -2.270 1.00 68.69 158 ARG A O 1
ATOM 1220 N N . GLN A 1 159 ? -6.628 0.223 -1.270 1.00 85.75 159 GLN A N 1
ATOM 1221 C CA . GLN A 1 159 ? -8.052 -0.035 -1.261 1.00 85.75 159 GLN A CA 1
ATOM 1222 C C . GLN A 1 159 ? -8.728 0.850 -0.222 1.00 85.75 159 GLN A C 1
ATOM 1224 O O . GLN A 1 159 ? -8.110 1.328 0.732 1.00 85.75 159 GLN A O 1
ATOM 1229 N N . TYR A 1 160 ? -10.019 1.073 -0.429 1.00 87.81 160 TYR A N 1
ATOM 1230 C CA . TYR A 1 160 ? -10.782 2.039 0.340 1.00 87.81 160 TYR A CA 1
ATOM 1231 C C . TYR A 1 160 ? -12.065 1.428 0.879 1.00 87.81 160 TYR A C 1
ATOM 1233 O O . TYR A 1 160 ? -12.766 0.692 0.182 1.00 87.81 160 TYR A O 1
ATOM 1241 N N . SER A 1 161 ? -12.390 1.753 2.127 1.00 91.94 161 SER A N 1
ATOM 1242 C CA . SER A 1 161 ? -13.734 1.536 2.658 1.00 91.94 161 SER A CA 1
ATOM 1243 C C . SER A 1 161 ? -14.701 2.587 2.092 1.00 91.94 161 SER A C 1
ATOM 1245 O O . SER A 1 161 ? -14.305 3.575 1.464 1.00 91.94 161 SER A O 1
ATOM 1247 N N . SER A 1 162 ? -16.002 2.391 2.314 1.00 91.25 162 SER A N 1
ATOM 1248 C CA . SER A 1 162 ? -16.998 3.408 1.961 1.00 91.25 162 SER A CA 1
ATOM 1249 C C . SER A 1 162 ? -16.861 4.639 2.859 1.00 91.25 162 SER A C 1
ATOM 1251 O O . SER A 1 162 ? -16.827 4.505 4.086 1.00 91.25 162 SER A O 1
ATOM 1253 N N . CYS A 1 163 ? -16.856 5.833 2.251 1.00 90.25 163 CYS A N 1
ATOM 1254 C CA . CYS A 1 163 ? -16.968 7.101 2.974 1.00 90.25 163 CYS A CA 1
ATOM 1255 C C . CYS A 1 163 ? -18.147 7.041 3.952 1.00 90.25 163 CYS A C 1
ATOM 1257 O O . CYS A 1 163 ? -19.269 6.712 3.564 1.00 90.25 163 CYS A O 1
ATOM 1259 N N . SER A 1 164 ? -17.877 7.326 5.220 1.00 94.25 164 SER A N 1
ATOM 1260 C CA . SER A 1 164 ? -18.871 7.371 6.288 1.00 94.25 164 SER A CA 1
ATOM 1261 C C . SER A 1 164 ? -18.594 8.538 7.215 1.00 94.25 164 SER A C 1
ATOM 1263 O O . SER A 1 164 ? -17.459 8.984 7.367 1.00 94.25 164 SER A O 1
ATOM 1265 N N . HIS A 1 165 ? -19.642 8.995 7.882 1.00 95.06 165 HIS A N 1
ATOM 1266 C CA . HIS A 1 165 ? -19.578 10.127 8.783 1.00 95.06 165 HIS A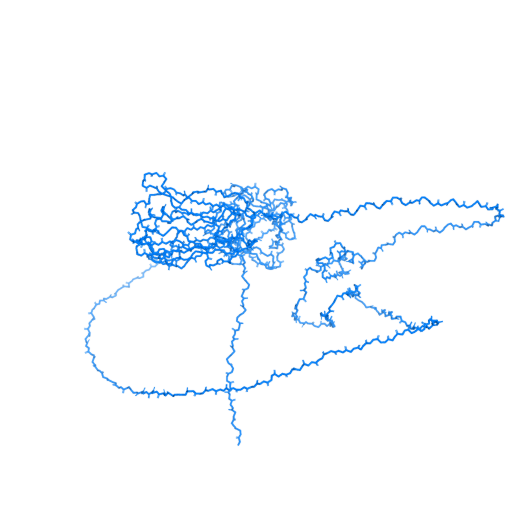 CA 1
ATOM 1267 C C . HIS A 1 165 ? -18.802 9.779 10.066 1.00 95.06 165 HIS A C 1
ATOM 1269 O O . HIS A 1 165 ? -19.391 9.272 11.020 1.00 95.06 165 HIS A O 1
ATOM 1275 N N . LEU A 1 166 ? -17.500 10.082 10.096 1.00 96.69 166 LEU A N 1
ATOM 1276 C CA . LEU A 1 166 ? -16.609 9.816 11.239 1.00 96.69 166 LEU A CA 1
ATOM 1277 C C . LEU A 1 166 ? -16.103 11.095 11.921 1.00 96.69 166 LEU A C 1
ATOM 1279 O O . LEU A 1 166 ? -15.849 11.079 13.122 1.00 96.69 166 LEU A O 1
ATOM 1283 N N . ARG A 1 167 ? -15.985 12.216 11.196 1.00 93.88 167 ARG A N 1
ATOM 1284 C CA . ARG A 1 167 ? -15.486 13.467 11.782 1.00 93.88 167 ARG A CA 1
ATOM 1285 C C . ARG A 1 167 ? -16.453 14.001 12.842 1.00 93.88 167 ARG A C 1
ATOM 1287 O O . ARG A 1 167 ? -17.670 14.001 12.640 1.00 93.88 167 ARG A O 1
ATOM 1294 N N . TYR A 1 168 ? -15.900 14.457 13.962 1.00 95.50 168 TYR A N 1
ATOM 1295 C CA . TYR A 1 168 ? -16.603 14.880 15.173 1.00 95.50 168 TYR A CA 1
ATOM 1296 C C . TYR A 1 168 ? -17.468 13.774 15.804 1.00 95.50 168 TYR A C 1
ATOM 1298 O O . TYR A 1 168 ? -18.503 14.073 16.412 1.00 95.50 168 TYR A O 1
ATOM 1306 N N . ARG A 1 169 ? -17.089 12.497 15.651 1.00 97.12 169 ARG A N 1
ATOM 1307 C CA . ARG A 1 169 ? -17.804 11.341 16.221 1.00 97.12 169 ARG A CA 1
ATOM 1308 C C . ARG A 1 169 ? -16.928 10.503 17.154 1.00 97.12 169 ARG A C 1
ATOM 1310 O O . ARG A 1 169 ? -15.701 10.576 17.128 1.00 97.12 169 ARG A O 1
ATOM 1317 N N . GLN A 1 170 ? -17.626 9.753 17.996 1.00 97.31 170 GLN A N 1
ATOM 1318 C CA . GLN A 1 170 ? -17.118 8.801 18.976 1.00 97.31 170 GLN A CA 1
ATOM 1319 C C . GLN A 1 170 ? -16.878 7.416 18.363 1.00 97.31 170 GLN A C 1
ATOM 1321 O O . GLN A 1 170 ? -17.375 7.118 17.271 1.00 97.31 170 GLN A O 1
ATOM 1326 N N . ASP A 1 171 ? -16.147 6.577 19.096 1.00 97.44 171 ASP A N 1
ATOM 1327 C CA . ASP A 1 171 ? -15.638 5.272 18.660 1.00 97.44 171 ASP A CA 1
ATOM 1328 C C . ASP A 1 171 ? -16.699 4.331 18.063 1.00 97.44 171 ASP A C 1
ATOM 1330 O O . ASP A 1 171 ? -16.370 3.529 17.184 1.00 97.44 171 ASP A O 1
ATOM 1334 N N . GLU A 1 172 ? -17.978 4.432 18.454 1.00 97.06 172 GLU A N 1
ATOM 1335 C CA . GLU A 1 172 ? -19.020 3.570 17.881 1.00 97.06 172 GLU A CA 1
ATOM 1336 C C . GLU A 1 172 ? -19.221 3.737 16.369 1.00 97.06 172 GLU A C 1
ATOM 1338 O O . GLU A 1 172 ? -19.660 2.797 15.711 1.00 97.06 172 GLU A O 1
ATOM 1343 N N . TYR A 1 173 ? -18.863 4.888 15.788 1.00 97.81 173 TYR A N 1
ATOM 1344 C CA . TYR A 1 173 ? -19.044 5.150 14.352 1.00 97.81 173 TYR A CA 1
ATOM 1345 C C . TYR A 1 173 ? -18.068 4.363 13.460 1.00 97.81 173 TYR A C 1
ATOM 1347 O O . TYR A 1 173 ? -18.253 4.318 12.240 1.00 97.81 173 TYR A O 1
ATOM 1355 N N . LEU A 1 174 ? -17.080 3.681 14.049 1.00 97.38 174 LEU A N 1
ATOM 1356 C CA . LEU A 1 174 ? -16.262 2.686 13.353 1.00 97.38 174 LEU A CA 1
ATOM 1357 C C . LEU A 1 174 ? -17.079 1.456 12.905 1.00 97.38 174 LEU A C 1
ATOM 1359 O O . LEU A 1 174 ? -16.627 0.724 12.024 1.00 97.38 174 LEU A O 1
ATOM 1363 N N . ASP A 1 175 ? -18.303 1.253 13.417 1.00 96.69 175 ASP A N 1
ATOM 1364 C CA . ASP A 1 175 ? -19.221 0.182 12.982 1.00 96.69 175 ASP A CA 1
ATOM 1365 C C . ASP A 1 175 ? -19.639 0.267 11.501 1.00 96.69 175 ASP A C 1
ATOM 1367 O O . ASP A 1 175 ? -20.118 -0.704 10.912 1.00 96.69 175 ASP A O 1
ATOM 1371 N N . ARG A 1 176 ? -19.405 1.422 10.869 1.00 95.25 176 ARG A N 1
ATOM 1372 C CA . ARG A 1 176 ? -19.710 1.714 9.454 1.00 95.25 176 ARG A CA 1
ATOM 1373 C C . ARG A 1 176 ? -18.553 1.393 8.520 1.00 95.25 176 ARG A C 1
ATOM 1375 O O . ARG A 1 176 ? -18.653 1.630 7.317 1.00 95.25 176 ARG A O 1
ATOM 1382 N N . GLN A 1 177 ? -17.430 0.935 9.063 1.00 94.44 177 GLN A N 1
ATOM 1383 C CA . GLN A 1 177 ? -16.195 0.716 8.329 1.00 94.44 177 GLN A CA 1
ATOM 1384 C C . GLN A 1 177 ? -15.881 -0.777 8.256 1.00 94.44 177 GLN A C 1
ATOM 1386 O O . GLN A 1 177 ? -15.766 -1.454 9.272 1.00 94.44 177 GLN A O 1
ATOM 1391 N N . SER A 1 178 ? -15.697 -1.280 7.035 1.00 93.75 178 SER A N 1
ATOM 1392 C CA . SER A 1 178 ? -15.086 -2.585 6.786 1.00 93.75 178 SER A CA 1
ATOM 1393 C C . SER A 1 178 ? -13.798 -2.393 6.001 1.00 93.75 178 SER A C 1
ATOM 1395 O O . SER A 1 178 ? -13.775 -1.726 4.963 1.00 93.75 178 SER A O 1
ATOM 1397 N N . VAL A 1 179 ? -12.731 -2.981 6.527 1.00 96.25 179 VAL A N 1
ATOM 1398 C CA . VAL A 1 179 ? -11.368 -2.932 6.002 1.00 96.25 179 VAL A CA 1
ATOM 1399 C C . VAL A 1 179 ? -11.013 -4.339 5.540 1.00 96.25 179 VAL A C 1
ATOM 1401 O O . VAL A 1 179 ? -11.241 -5.290 6.281 1.00 96.25 179 VAL A O 1
ATOM 1404 N N . GLY A 1 180 ? -10.503 -4.486 4.318 1.00 91.75 180 GLY A N 1
ATOM 1405 C CA . GLY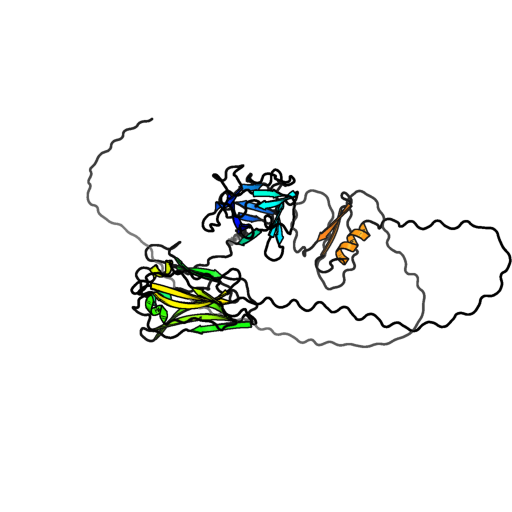 A 1 180 ? -10.205 -5.785 3.699 1.00 91.75 180 GLY A CA 1
ATOM 1406 C C . GLY A 1 180 ? -11.281 -6.358 2.767 1.00 91.75 180 GLY A C 1
ATOM 1407 O O . GLY A 1 180 ? -11.021 -7.366 2.125 1.00 91.75 180 GLY A O 1
ATOM 1408 N N . ASP A 1 181 ? -12.459 -5.734 2.617 1.00 89.44 181 ASP A N 1
ATOM 1409 C CA . ASP A 1 181 ? -13.521 -6.257 1.724 1.00 89.44 181 ASP A CA 1
ATOM 1410 C C . ASP A 1 181 ? -13.155 -6.252 0.228 1.00 89.44 181 ASP A C 1
ATOM 1412 O O . ASP A 1 181 ? -13.725 -7.023 -0.542 1.00 89.44 181 ASP A O 1
ATOM 1416 N N . SER A 1 182 ? -12.204 -5.411 -0.189 1.00 85.06 182 SER A N 1
ATOM 1417 C CA . SER A 1 182 ? -11.640 -5.446 -1.545 1.00 85.06 182 SER A CA 1
ATOM 1418 C C . SER A 1 182 ? -10.510 -6.471 -1.719 1.00 85.06 182 SER A C 1
ATOM 1420 O O . SER A 1 182 ? -10.061 -6.680 -2.845 1.00 85.06 182 SER A O 1
ATOM 1422 N N . CYS A 1 183 ? -10.010 -7.083 -0.641 1.00 83.44 183 CYS A N 1
ATOM 1423 C CA . CYS A 1 183 ? -8.943 -8.079 -0.710 1.00 83.44 183 CYS A CA 1
ATOM 1424 C C . CYS A 1 183 ? -9.528 -9.483 -0.931 1.00 83.44 183 CYS A C 1
ATOM 1426 O O . CYS A 1 183 ? -10.582 -9.830 -0.396 1.00 83.44 183 CYS A O 1
ATOM 1428 N N . SER A 1 184 ? -8.827 -10.340 -1.679 1.00 83.44 184 SER A N 1
ATOM 1429 C CA . SER A 1 184 ? -9.185 -11.764 -1.733 1.00 83.44 184 SER A CA 1
ATOM 1430 C C . SER A 1 184 ? -8.991 -12.420 -0.359 1.00 83.44 184 SER A C 1
ATOM 1432 O O . SER A 1 184 ? -8.119 -12.021 0.405 1.00 83.44 184 SER A O 1
ATOM 1434 N N . ALA A 1 185 ? -9.715 -13.506 -0.064 1.00 80.25 185 ALA A N 1
ATOM 1435 C CA . ALA A 1 185 ? -9.613 -14.215 1.224 1.00 80.25 185 ALA A CA 1
ATOM 1436 C C . ALA A 1 185 ? -8.197 -14.741 1.574 1.00 80.25 185 ALA A C 1
ATOM 1438 O O . ALA A 1 185 ? -7.924 -15.029 2.737 1.00 80.25 185 ALA A O 1
ATOM 1439 N N . ASN A 1 186 ? -7.304 -14.838 0.581 1.00 83.56 186 ASN A N 1
ATOM 1440 C CA . ASN A 1 186 ? -5.895 -15.212 0.734 1.00 83.56 186 ASN A CA 1
ATOM 1441 C C . ASN A 1 186 ? -4.935 -14.018 0.535 1.00 83.56 186 ASN A C 1
ATOM 1443 O O . ASN A 1 186 ? -3.761 -14.233 0.263 1.00 83.56 186 ASN A O 1
ATOM 1447 N N . GLN A 1 187 ? -5.403 -12.771 0.617 1.00 89.38 187 GLN A N 1
ATOM 1448 C CA . GLN A 1 187 ? -4.571 -11.565 0.568 1.00 89.38 187 GLN A CA 1
ATOM 1449 C C . GLN A 1 187 ? -4.673 -10.837 1.912 1.00 89.38 187 GLN A C 1
ATOM 1451 O O . GLN A 1 187 ? -5.656 -10.131 2.148 1.00 89.38 187 GLN A O 1
ATOM 1456 N N . PRO A 1 188 ? -3.700 -11.017 2.820 1.00 93.06 188 PRO A N 1
ATOM 1457 C CA . PRO A 1 188 ? -3.682 -10.300 4.087 1.00 93.06 188 PRO A CA 1
ATOM 1458 C C . PRO A 1 188 ? -3.473 -8.802 3.885 1.00 93.06 188 PRO A C 1
ATOM 1460 O O . PRO A 1 188 ? -2.934 -8.365 2.869 1.00 93.06 188 PRO A O 1
ATOM 1463 N N . LEU A 1 189 ? -3.865 -8.011 4.875 1.00 94.50 189 LEU A N 1
ATOM 1464 C CA . LEU A 1 189 ? -3.620 -6.579 4.904 1.00 94.50 189 LEU A CA 1
ATOM 1465 C C . LEU A 1 189 ? -2.114 -6.308 5.046 1.00 94.50 189 LEU A C 1
ATOM 1467 O O . LEU A 1 189 ? -1.444 -6.945 5.856 1.00 94.50 189 LEU A O 1
ATOM 1471 N N . THR A 1 190 ? -1.578 -5.338 4.309 1.00 93.12 190 THR A N 1
ATOM 1472 C CA . THR A 1 190 ? -0.207 -4.817 4.517 1.00 93.12 190 THR A CA 1
ATOM 1473 C C . THR A 1 190 ? -0.183 -3.568 5.397 1.00 93.12 190 THR A C 1
ATOM 1475 O O . THR A 1 190 ? 0.873 -3.147 5.858 1.00 93.12 190 THR A O 1
ATOM 1478 N N . GLY A 1 191 ? -1.346 -2.973 5.662 1.00 92.69 191 GLY A N 1
ATOM 1479 C CA . GLY A 1 191 ? -1.476 -1.769 6.470 1.00 92.69 191 GLY A CA 1
ATOM 1480 C C . GLY A 1 191 ? -2.848 -1.120 6.333 1.00 92.69 191 GLY A C 1
ATOM 1481 O O . GLY A 1 191 ? -3.634 -1.494 5.457 1.00 92.69 191 GLY A O 1
ATOM 1482 N N . PHE A 1 192 ? -3.128 -0.143 7.192 1.00 95.88 192 PHE A N 1
ATOM 1483 C CA . PHE A 1 192 ? -4.315 0.704 7.135 1.00 95.88 192 PHE A CA 1
ATOM 1484 C C . PHE A 1 192 ? -4.053 2.095 7.731 1.00 95.88 192 PHE A C 1
ATOM 1486 O O . PHE A 1 192 ? -3.114 2.305 8.494 1.00 95.88 192 PHE A O 1
ATOM 1493 N N . GLY A 1 193 ? -4.935 3.040 7.426 1.00 94.44 193 GLY A N 1
ATOM 1494 C CA . GLY A 1 193 ? -4.984 4.355 8.063 1.00 94.44 193 GLY A CA 1
ATOM 1495 C C . GLY A 1 193 ? -6.285 5.076 7.735 1.00 94.44 193 GLY A C 1
ATOM 1496 O O . GLY A 1 193 ? -7.019 4.634 6.849 1.00 94.44 193 GLY A O 1
ATOM 1497 N N . LEU A 1 194 ? -6.597 6.169 8.430 1.00 93.94 194 LEU A N 1
ATOM 1498 C CA . LEU A 1 194 ? -7.806 6.954 8.159 1.00 93.94 194 LEU A CA 1
ATOM 1499 C C . LEU A 1 194 ? -7.490 8.158 7.257 1.00 93.94 194 LEU A C 1
ATOM 1501 O O . LEU A 1 194 ? -6.434 8.772 7.365 1.00 93.94 194 LEU A O 1
ATOM 1505 N N . GLU A 1 195 ? -8.398 8.508 6.350 1.00 87.94 195 GLU A N 1
ATOM 1506 C CA . GLU A 1 195 ? -8.266 9.679 5.479 1.00 87.94 195 GLU A CA 1
ATOM 1507 C C . GLU A 1 195 ? -9.629 10.278 5.097 1.00 87.94 195 GLU A C 1
ATOM 1509 O O . GLU A 1 195 ? -10.680 9.652 5.228 1.00 87.94 195 GLU A O 1
ATOM 1514 N N . ASN A 1 196 ? -9.617 11.508 4.580 1.00 81.75 196 ASN A N 1
ATOM 1515 C CA . ASN A 1 196 ? -10.794 12.177 4.018 1.00 81.75 196 ASN A CA 1
ATOM 1516 C C . ASN A 1 196 ? -10.710 12.405 2.496 1.00 81.75 196 ASN A C 1
ATOM 1518 O O . ASN A 1 196 ? -11.595 13.054 1.936 1.00 81.75 196 ASN A O 1
ATOM 1522 N N . ASN A 1 197 ? -9.659 11.921 1.826 1.00 76.00 197 ASN A N 1
ATOM 1523 C CA . ASN A 1 197 ? -9.536 12.027 0.373 1.00 76.00 197 ASN A CA 1
ATOM 1524 C C . ASN A 1 197 ? -10.693 11.268 -0.309 1.00 76.00 197 ASN A C 1
ATOM 1526 O O . ASN A 1 197 ? -11.162 10.249 0.189 1.00 76.00 197 ASN A O 1
ATOM 1530 N N . GLY A 1 198 ? -11.225 11.809 -1.406 1.00 74.31 198 GLY A N 1
ATOM 1531 C CA . GLY A 1 198 ? -12.426 11.289 -2.075 1.00 74.31 198 GLY A CA 1
ATOM 1532 C C . GLY A 1 198 ? -13.755 11.417 -1.302 1.00 74.31 198 GLY A C 1
ATOM 1533 O O . GLY A 1 198 ? -14.804 11.231 -1.914 1.00 74.31 198 GLY A O 1
ATOM 1534 N N . CYS A 1 199 ? -13.747 11.767 -0.011 1.00 75.62 199 CYS A N 1
ATOM 1535 C CA . CYS A 1 199 ? -14.952 11.978 0.802 1.00 75.62 199 CYS A CA 1
ATOM 1536 C C . CYS A 1 199 ? -15.333 13.471 0.901 1.00 75.62 199 CYS A C 1
ATOM 1538 O O . CYS A 1 199 ? -14.595 14.360 0.463 1.00 75.62 199 CYS A O 1
ATOM 1540 N N . HIS A 1 200 ? -16.516 13.776 1.448 1.00 79.94 200 HIS A N 1
ATOM 1541 C CA . HIS A 1 200 ? -17.063 15.138 1.502 1.00 79.94 200 HIS A CA 1
ATOM 1542 C C . HIS A 1 200 ? -17.566 15.514 2.907 1.00 79.94 200 HIS A C 1
ATOM 1544 O O . HIS A 1 200 ? -18.186 14.716 3.601 1.00 79.94 200 HIS A O 1
ATOM 1550 N N . GLY A 1 201 ? -17.337 16.765 3.324 1.00 89.81 201 GLY A N 1
ATOM 1551 C CA . GLY A 1 201 ? -17.844 17.298 4.595 1.00 89.81 201 GLY A CA 1
ATOM 1552 C C . GLY A 1 201 ? -17.251 16.616 5.836 1.00 89.81 201 GLY A C 1
ATOM 1553 O O . GLY A 1 201 ? -16.053 16.732 6.108 1.00 89.81 201 GLY A O 1
ATOM 1554 N N . GLU A 1 202 ? -18.107 15.947 6.610 1.00 92.25 202 GLU A N 1
ATOM 1555 C CA . GLU A 1 202 ? -17.742 15.202 7.826 1.00 92.25 202 GLU A CA 1
ATOM 1556 C C . GLU A 1 202 ? -17.492 13.696 7.554 1.00 92.25 202 GLU A C 1
ATOM 1558 O O . GLU A 1 202 ? -17.200 12.936 8.484 1.00 92.25 202 GLU A O 1
ATOM 1563 N N . ASP A 1 203 ? -17.553 13.265 6.286 1.00 91.44 203 ASP A N 1
ATOM 1564 C CA . ASP A 1 203 ? -17.236 11.892 5.886 1.00 91.44 203 ASP A CA 1
ATOM 1565 C C . ASP A 1 203 ? -15.723 11.646 5.761 1.00 91.44 203 ASP A C 1
ATOM 1567 O O . ASP A 1 203 ? -14.965 12.476 5.247 1.00 91.44 203 ASP A O 1
ATOM 1571 N N . MET A 1 204 ? -15.299 10.459 6.195 1.00 93.38 204 MET A N 1
ATOM 1572 C CA . MET A 1 204 ? -13.940 9.918 6.101 1.00 93.38 204 MET A CA 1
ATOM 1573 C C . MET A 1 204 ? -14.004 8.417 5.774 1.00 93.38 204 MET A C 1
ATOM 1575 O O . MET A 1 204 ? -15.081 7.813 5.794 1.00 93.38 204 MET A O 1
ATOM 1579 N N . ARG A 1 205 ? -12.864 7.812 5.441 1.00 94.06 205 ARG A N 1
ATOM 1580 C CA . ARG A 1 205 ? -12.728 6.391 5.088 1.00 94.06 205 ARG A CA 1
ATOM 1581 C C . ARG A 1 205 ? -11.380 5.843 5.548 1.00 94.06 205 ARG A C 1
ATOM 1583 O O . ARG A 1 205 ? -10.424 6.599 5.698 1.00 94.06 205 ARG A O 1
ATOM 1590 N N . TYR A 1 206 ? -11.278 4.529 5.693 1.00 95.62 206 TYR A N 1
ATOM 1591 C CA . TYR A 1 206 ? -9.988 3.853 5.760 1.00 95.62 206 TYR A CA 1
ATOM 1592 C C . TYR A 1 206 ? -9.376 3.710 4.365 1.00 95.62 206 TYR A C 1
ATOM 1594 O O . TYR A 1 206 ? -10.056 3.298 3.421 1.00 95.62 206 TYR A O 1
ATOM 1602 N N . LYS A 1 207 ? -8.072 3.976 4.280 1.00 91.19 207 LYS A N 1
ATOM 1603 C CA . LYS A 1 207 ? -7.159 3.455 3.254 1.00 91.19 207 LYS A CA 1
ATOM 1604 C C . LYS A 1 207 ? -6.529 2.164 3.787 1.00 91.19 207 LYS A C 1
ATOM 1606 O O . LYS A 1 207 ? -6.227 2.097 4.977 1.00 91.19 207 LYS A O 1
ATOM 1611 N N . TYR A 1 208 ? -6.332 1.146 2.955 1.00 92.69 208 TYR A N 1
ATOM 1612 C CA . TYR A 1 208 ? -5.670 -0.103 3.352 1.00 92.69 208 TYR A CA 1
ATOM 1613 C C . TYR A 1 208 ? -5.007 -0.807 2.167 1.00 92.69 208 TYR A C 1
ATOM 1615 O O . TYR A 1 208 ? -5.488 -0.711 1.044 1.00 92.69 208 TYR A O 1
ATOM 1623 N N . GLY A 1 209 ? -3.900 -1.509 2.400 1.00 86.50 209 GLY A N 1
ATOM 1624 C CA . GLY A 1 209 ? -3.213 -2.282 1.359 1.00 86.50 209 GLY A CA 1
ATOM 1625 C C . GLY A 1 209 ? -3.592 -3.762 1.404 1.00 86.50 209 GLY A C 1
ATOM 1626 O O . GLY A 1 209 ? -3.660 -4.337 2.490 1.00 86.50 209 GLY A O 1
ATOM 1627 N N . CYS A 1 210 ? -3.811 -4.384 0.243 1.00 87.38 210 CYS A N 1
ATOM 1628 C CA . CYS A 1 210 ? -3.912 -5.842 0.112 1.00 87.38 210 CYS A CA 1
ATOM 1629 C C . CYS A 1 210 ? -2.548 -6.412 -0.304 1.00 87.38 210 CYS A C 1
ATOM 1631 O O . CYS A 1 210 ? -1.970 -5.964 -1.292 1.00 87.38 210 CYS A O 1
ATOM 1633 N N . GLY A 1 211 ? -2.047 -7.406 0.422 1.00 82.94 211 GLY A N 1
ATOM 1634 C CA . GLY A 1 211 ? -0.778 -8.067 0.132 1.00 82.94 211 GLY A CA 1
ATOM 1635 C C . GLY A 1 211 ? -0.841 -9.071 -1.021 1.00 82.94 211 GLY A C 1
ATOM 1636 O O . GLY A 1 211 ? -1.878 -9.291 -1.660 1.00 82.94 211 GLY A O 1
ATOM 1637 N N . ALA A 1 212 ? 0.300 -9.722 -1.255 1.00 80.12 212 ALA A N 1
ATOM 1638 C CA . ALA A 1 212 ? 0.405 -10.870 -2.148 1.00 80.12 212 ALA A CA 1
ATOM 1639 C C . ALA A 1 212 ? -0.525 -12.018 -1.704 1.00 80.12 212 ALA A C 1
ATOM 1641 O O . ALA A 1 212 ? -0.891 -12.129 -0.533 1.00 80.12 212 ALA A O 1
ATOM 1642 N N . SER A 1 213 ? -0.906 -12.883 -2.648 1.00 82.00 213 SER A N 1
ATOM 1643 C CA . SER A 1 213 ? -1.721 -14.062 -2.334 1.00 82.00 213 SER A CA 1
ATOM 1644 C C . SER A 1 213 ? -0.878 -15.140 -1.649 1.00 82.00 213 SER A C 1
ATOM 1646 O O . SER A 1 213 ? 0.064 -15.645 -2.256 1.00 82.00 213 SER A O 1
ATOM 1648 N N . VAL A 1 214 ? -1.235 -15.494 -0.414 1.00 79.75 214 VAL A N 1
ATOM 1649 C CA . VAL A 1 214 ? -0.485 -16.420 0.457 1.00 79.75 214 VAL A CA 1
ATOM 1650 C C . VAL A 1 214 ? -0.928 -17.878 0.317 1.00 79.75 214 VAL A C 1
ATOM 1652 O O . VAL A 1 214 ? -2.051 -18.168 -0.126 1.00 79.75 214 VAL A O 1
ATOM 1655 N N . SER A 1 215 ? -0.080 -18.807 0.766 1.00 75.50 215 SER A N 1
ATOM 1656 C CA . SER A 1 215 ? -0.359 -20.253 0.818 1.00 75.50 215 SER A CA 1
ATOM 1657 C C . SER A 1 215 ? -1.364 -20.618 1.926 1.00 75.50 215 SER A C 1
ATOM 1659 O O . SER A 1 215 ? -1.021 -21.261 2.911 1.00 75.50 215 SER A O 1
ATOM 1661 N N . SER A 1 216 ? -2.621 -20.191 1.783 1.00 71.88 216 SER A N 1
ATOM 1662 C CA . SER A 1 216 ? -3.658 -20.328 2.818 1.00 71.88 216 SER A CA 1
ATOM 1663 C C . SER A 1 216 ? -3.947 -21.777 3.227 1.00 71.88 216 SER A C 1
ATOM 1665 O O . SER A 1 216 ? -4.430 -22.581 2.422 1.00 71.88 216 SER A O 1
ATOM 1667 N N . PHE A 1 217 ? -3.749 -22.077 4.514 1.00 73.12 217 PHE A N 1
ATOM 1668 C CA . PHE A 1 217 ? -4.182 -23.334 5.141 1.00 73.12 217 PHE A CA 1
ATOM 1669 C C . PHE A 1 217 ? -5.599 -23.259 5.740 1.00 73.12 217 PHE A C 1
ATOM 1671 O O . PHE A 1 217 ? -6.171 -24.283 6.120 1.00 73.12 217 PHE A O 1
ATOM 1678 N N . GLY A 1 218 ? -6.195 -22.064 5.786 1.00 82.88 218 GLY A N 1
ATOM 1679 C CA . GLY A 1 218 ? -7.554 -21.828 6.267 1.00 82.88 218 GLY A CA 1
ATOM 1680 C C . GLY A 1 218 ? -7.790 -20.375 6.683 1.00 82.88 218 GLY A C 1
ATOM 1681 O O . GLY A 1 218 ? -6.850 -19.653 7.007 1.00 82.88 218 GLY A O 1
ATOM 1682 N N . LEU A 1 219 ? -9.061 -19.963 6.694 1.00 90.12 219 LEU A N 1
ATOM 1683 C CA . LEU A 1 219 ? -9.513 -18.656 7.179 1.00 90.12 219 LEU A CA 1
ATOM 1684 C C . LEU A 1 219 ? -10.293 -18.835 8.490 1.00 90.12 219 LEU A C 1
ATOM 1686 O O . LEU A 1 219 ? -11.191 -19.676 8.566 1.00 90.12 219 LEU A O 1
ATOM 1690 N N . VAL A 1 220 ? -9.971 -18.034 9.505 1.00 93.12 220 VAL A N 1
ATOM 1691 C CA . VAL A 1 220 ? -10.570 -18.085 10.845 1.00 93.12 220 VAL A CA 1
ATOM 1692 C C . VAL A 1 220 ? -11.115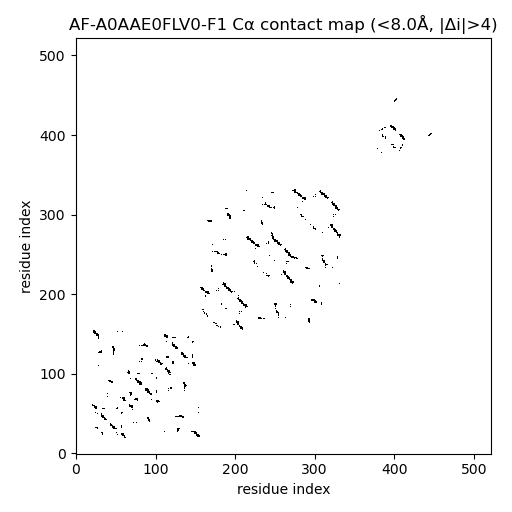 -16.707 11.217 1.00 93.12 220 VAL A C 1
ATOM 1694 O O . VAL A 1 220 ? -10.360 -15.738 11.277 1.00 93.12 220 VAL A O 1
ATOM 1697 N N . GLU A 1 221 ? -12.415 -16.613 11.503 1.00 95.50 221 GLU A N 1
ATOM 1698 C CA . GLU A 1 221 ? -13.001 -15.410 12.109 1.00 95.50 221 GLU A CA 1
ATOM 1699 C C . GLU A 1 221 ? -12.736 -15.374 13.622 1.00 95.50 221 GLU A C 1
ATOM 1701 O O . GLU A 1 221 ? -12.841 -16.397 14.305 1.00 95.50 221 GLU A O 1
ATOM 1706 N N . LYS A 1 222 ? -12.413 -14.189 14.148 1.00 96.88 222 LYS A N 1
ATOM 1707 C CA . LYS A 1 222 ? -12.103 -13.922 15.562 1.00 96.88 222 LYS A CA 1
ATOM 1708 C C . LYS A 1 222 ? -12.747 -12.603 16.009 1.00 96.88 222 LYS A C 1
ATOM 1710 O O . LYS A 1 222 ? -13.145 -11.789 15.171 1.00 96.88 222 LYS A O 1
ATOM 1715 N N . THR A 1 223 ? -12.847 -12.392 17.320 1.00 97.62 223 THR A N 1
ATOM 1716 C CA . THR A 1 223 ? -13.191 -11.086 17.904 1.00 97.62 223 THR A CA 1
ATOM 1717 C C . THR A 1 223 ? -12.200 -10.679 18.993 1.00 97.62 223 THR A C 1
ATOM 1719 O O . THR A 1 223 ? -11.459 -11.519 19.511 1.00 97.62 223 THR A O 1
ATOM 1722 N N . SER A 1 224 ? -12.141 -9.379 19.286 1.00 96.81 224 SER A N 1
ATOM 1723 C CA . SER A 1 224 ? -11.394 -8.806 20.411 1.00 96.81 224 SER A CA 1
ATOM 1724 C C . SER A 1 224 ? -12.205 -8.884 21.721 1.00 96.81 224 SER A C 1
ATOM 1726 O O . SER A 1 224 ? -13.184 -9.621 21.827 1.00 96.81 224 SER A O 1
ATOM 1728 N N . GLY A 1 225 ? -11.795 -8.145 22.757 1.00 94.88 225 GLY A N 1
ATOM 1729 C CA . GLY A 1 225 ? -12.587 -7.994 23.978 1.00 94.88 225 GLY A CA 1
ATOM 1730 C C . GLY A 1 225 ? -13.860 -7.168 23.753 1.00 94.88 225 GLY A C 1
ATOM 1731 O O . GLY A 1 225 ? -13.832 -6.135 23.090 1.00 94.88 225 GLY A O 1
ATOM 1732 N N . CYS A 1 226 ? -14.972 -7.598 24.355 1.00 96.94 226 CYS A N 1
ATOM 1733 C CA . CYS A 1 226 ? -16.238 -6.862 24.343 1.00 96.94 226 CYS A CA 1
ATOM 1734 C C . CYS A 1 226 ? -16.198 -5.678 25.329 1.00 96.94 226 CYS A C 1
ATOM 1736 O O . CYS A 1 226 ? -16.688 -5.765 26.459 1.00 96.94 226 CYS A O 1
ATOM 1738 N N . GLU A 1 227 ? -15.597 -4.571 24.900 1.00 97.50 227 GLU A N 1
ATOM 1739 C CA . GLU A 1 227 ? -15.229 -3.416 25.729 1.00 97.50 227 GLU A CA 1
ATOM 1740 C C . GLU A 1 227 ? -16.021 -2.148 25.378 1.00 97.50 227 GLU A C 1
ATOM 1742 O O . GLU A 1 227 ? -16.626 -2.033 24.313 1.00 97.50 227 GLU A O 1
ATOM 1747 N N . ALA A 1 228 ? -16.074 -1.189 26.304 1.00 97.19 228 ALA A N 1
ATOM 1748 C CA . ALA A 1 228 ? -16.906 0.006 26.151 1.00 97.19 228 ALA A CA 1
ATOM 1749 C C . ALA A 1 228 ? -16.368 0.952 25.059 1.00 97.19 228 ALA A C 1
ATOM 1751 O O . ALA A 1 228 ? -15.288 1.513 25.225 1.00 97.19 228 ALA A O 1
ATOM 1752 N N . MET A 1 229 ? -17.160 1.183 24.003 1.00 97.50 229 MET A N 1
ATOM 1753 C CA . MET A 1 229 ? -16.858 2.116 22.897 1.00 97.50 229 MET A CA 1
ATOM 1754 C C . MET A 1 229 ? -17.985 3.129 22.634 1.00 97.50 229 MET A C 1
ATOM 1756 O O . MET A 1 229 ? -17.726 4.215 22.127 1.00 97.50 229 MET A O 1
ATOM 1760 N N . VAL A 1 230 ? -19.235 2.837 23.013 1.00 97.69 230 VAL A N 1
ATOM 1761 C CA . VAL A 1 230 ? -20.366 3.736 22.720 1.00 97.69 230 VAL A CA 1
ATOM 1762 C C . VAL A 1 230 ? -20.292 5.007 23.569 1.00 97.69 230 VAL A C 1
ATOM 1764 O O . VAL A 1 230 ? -20.200 4.935 24.796 1.00 97.69 230 VAL A O 1
ATOM 1767 N N . ASN A 1 231 ? -20.368 6.177 22.931 1.00 96.62 231 ASN A N 1
ATOM 1768 C CA . ASN A 1 231 ? -20.087 7.492 23.514 1.00 96.62 231 ASN A CA 1
ATOM 1769 C C . ASN A 1 231 ? -18.674 7.592 24.127 1.00 96.62 231 ASN A C 1
ATOM 1771 O O . ASN A 1 231 ? -18.525 8.196 25.196 1.00 96.62 231 ASN A O 1
ATOM 1775 N N . LYS A 1 232 ? -17.658 6.974 23.512 1.00 97.81 232 LYS A N 1
ATOM 1776 C CA . LYS A 1 232 ? -16.258 7.049 23.964 1.00 97.81 232 LYS A CA 1
ATOM 1777 C C . LYS A 1 232 ? -15.360 7.760 22.951 1.00 97.81 232 LYS A C 1
ATOM 1779 O O . LYS A 1 232 ? -15.669 7.835 21.764 1.00 97.81 232 LYS A O 1
ATOM 1784 N N . ASP A 1 233 ? -14.278 8.313 23.477 1.00 97.62 233 ASP A N 1
ATOM 1785 C CA . ASP A 1 233 ? -13.261 9.043 22.729 1.00 97.62 233 ASP A CA 1
ATOM 1786 C C . ASP A 1 233 ? -12.053 8.128 22.491 1.00 97.62 233 ASP A C 1
ATOM 1788 O O . ASP A 1 233 ? -11.886 7.138 23.210 1.00 97.62 233 ASP A O 1
ATOM 1792 N N . VAL A 1 234 ? -11.224 8.484 21.502 1.00 97.19 234 VAL A N 1
ATOM 1793 C CA . VAL A 1 234 ? -10.219 7.620 20.843 1.00 97.19 234 VAL A CA 1
ATOM 1794 C C . VAL A 1 234 ? -9.315 6.837 21.807 1.00 97.19 234 VAL A C 1
ATOM 1796 O O . VAL A 1 234 ? -8.832 5.754 21.466 1.00 97.19 234 VAL A O 1
ATOM 1799 N N . GLU A 1 235 ? -9.092 7.322 23.032 1.00 96.44 235 GLU A N 1
ATOM 1800 C CA . GLU A 1 235 ? -8.321 6.575 24.020 1.00 96.44 235 GLU A CA 1
ATOM 1801 C C . GLU A 1 235 ? -8.932 5.232 24.450 1.00 96.44 235 GLU A C 1
ATOM 1803 O O . GLU A 1 235 ? -8.189 4.370 24.913 1.00 96.44 235 GLU A O 1
ATOM 1808 N N . PHE A 1 236 ? -10.243 5.012 24.304 1.00 97.56 236 PHE A N 1
ATOM 1809 C CA . PHE A 1 236 ? -10.897 3.755 24.702 1.00 97.56 236 PHE A CA 1
ATOM 1810 C C . PHE A 1 236 ? -10.598 2.585 23.753 1.00 97.56 236 PHE A C 1
ATOM 1812 O O . PHE A 1 236 ? -10.779 1.422 24.131 1.00 97.56 236 PHE A O 1
ATOM 1819 N N . LEU A 1 237 ? -10.030 2.867 22.578 1.00 97.19 237 LEU A N 1
ATOM 1820 C CA . LEU A 1 237 ? -9.436 1.861 21.699 1.00 97.19 237 LEU A CA 1
ATOM 1821 C C . LEU A 1 237 ? -8.208 1.164 22.331 1.00 97.19 237 LEU A C 1
ATOM 1823 O O . LEU A 1 237 ? -7.770 0.140 21.808 1.00 97.19 237 LEU A O 1
ATOM 1827 N N . ASP A 1 238 ? -7.681 1.639 23.475 1.00 96.62 238 ASP A N 1
ATOM 1828 C CA . ASP A 1 238 ? -6.581 0.986 24.220 1.00 96.62 238 ASP A CA 1
ATOM 1829 C C . ASP A 1 238 ? -6.925 -0.381 24.842 1.00 96.62 238 ASP A C 1
ATOM 1831 O O . ASP A 1 238 ? -6.056 -1.068 25.382 1.00 96.62 238 ASP A O 1
ATOM 1835 N N . ARG A 1 239 ? -8.187 -0.808 24.720 1.00 96.19 239 ARG A N 1
ATOM 1836 C CA . ARG A 1 239 ? -8.714 -2.089 25.236 1.00 96.19 239 ARG A CA 1
ATOM 1837 C C . ARG A 1 239 ? -9.029 -3.097 24.139 1.00 96.19 239 ARG A C 1
ATOM 1839 O O . ARG A 1 239 ? -9.412 -4.228 24.429 1.00 96.19 239 ARG A O 1
ATOM 1846 N N . GLN A 1 240 ? -8.903 -2.678 22.884 1.00 96.56 240 GLN A N 1
ATOM 1847 C CA . GLN A 1 240 ? -9.233 -3.480 21.718 1.00 96.56 240 GLN A CA 1
ATOM 1848 C C . GLN A 1 240 ? -7.955 -4.129 21.188 1.00 96.56 240 GLN A C 1
ATOM 1850 O O . GLN A 1 240 ? -7.099 -3.445 20.644 1.00 96.56 240 GLN A O 1
ATOM 1855 N N . ASP A 1 241 ? -7.839 -5.450 21.353 1.00 95.94 241 ASP A N 1
ATOM 1856 C CA . ASP A 1 241 ? -6.634 -6.237 21.032 1.00 95.94 241 ASP A CA 1
ATOM 1857 C C . ASP A 1 241 ? -6.871 -7.211 19.842 1.00 95.94 241 ASP A C 1
ATOM 1859 O O . ASP A 1 241 ? -6.814 -8.430 20.021 1.00 95.94 241 ASP A O 1
ATOM 1863 N N . PRO A 1 242 ? -7.217 -6.735 18.622 1.00 97.31 242 PRO A N 1
ATOM 1864 C CA . PRO A 1 242 ? -7.378 -7.585 17.443 1.00 97.31 242 PRO A CA 1
ATOM 1865 C C . PRO A 1 242 ? -6.026 -8.099 16.913 1.00 97.31 242 PRO A C 1
ATOM 1867 O O . PRO A 1 242 ? -5.457 -7.559 15.962 1.00 97.31 242 PRO A O 1
ATOM 1870 N N . PHE A 1 243 ? -5.524 -9.179 17.517 1.00 97.88 243 PHE A N 1
ATOM 1871 C CA . PHE A 1 243 ? -4.349 -9.921 17.049 1.00 97.88 243 PHE A CA 1
ATOM 1872 C C . PHE A 1 243 ? -4.706 -11.327 16.552 1.00 97.88 243 PHE A C 1
ATOM 1874 O O . PHE A 1 243 ? -5.435 -12.089 17.194 1.00 97.88 243 PHE A O 1
ATOM 1881 N N . CYS A 1 244 ? -4.148 -11.685 15.398 1.00 97.19 244 CYS A N 1
ATOM 1882 C CA . CYS A 1 244 ? -4.105 -13.049 14.891 1.00 97.19 244 CYS A CA 1
ATOM 1883 C C . CYS A 1 244 ? -3.045 -13.888 15.643 1.00 97.19 244 CYS A C 1
ATOM 1885 O O . CYS A 1 244 ? -2.234 -13.365 16.409 1.00 97.19 244 CYS A O 1
ATOM 1887 N N . ALA A 1 245 ? -3.036 -15.211 15.450 1.00 95.50 245 ALA A N 1
ATOM 1888 C CA . ALA A 1 245 ? -1.995 -16.073 16.022 1.00 95.50 245 ALA A CA 1
ATOM 1889 C C . ALA A 1 245 ? -0.618 -15.781 15.393 1.00 95.50 245 ALA A C 1
ATOM 1891 O O . ALA A 1 245 ? -0.525 -15.163 14.339 1.00 95.50 245 ALA A O 1
ATOM 1892 N N . ALA A 1 246 ? 0.472 -16.234 16.018 1.00 93.69 246 ALA A N 1
ATOM 1893 C CA . ALA A 1 246 ? 1.833 -15.866 15.601 1.00 93.69 246 ALA A CA 1
ATOM 1894 C C . ALA A 1 246 ? 2.232 -16.325 14.178 1.00 93.69 246 ALA A C 1
ATOM 1896 O O . ALA A 1 246 ? 3.168 -15.767 13.613 1.00 93.69 246 ALA A O 1
ATOM 1897 N N . ASN A 1 247 ? 1.529 -17.318 13.624 1.00 92.69 247 ASN A N 1
ATOM 1898 C CA . ASN A 1 247 ? 1.674 -17.874 12.271 1.00 92.69 247 ASN A CA 1
ATOM 1899 C C . ASN A 1 247 ? 0.568 -17.418 11.292 1.00 92.69 247 ASN A C 1
ATOM 1901 O O . ASN A 1 247 ? 0.444 -17.956 10.195 1.00 92.69 247 ASN A O 1
ATOM 1905 N N . GLU A 1 248 ? -0.268 -16.461 11.691 1.00 95.25 248 GLU A N 1
ATOM 1906 C CA . GLU A 1 248 ? -1.404 -15.968 10.912 1.00 95.25 248 GLU A CA 1
ATOM 1907 C C . GLU A 1 248 ? -1.230 -14.486 10.537 1.00 95.25 248 GLU A C 1
ATOM 1909 O O . GLU A 1 248 ? -0.598 -13.716 11.267 1.00 95.25 248 GLU A O 1
ATOM 1914 N N . ALA A 1 249 ? -1.888 -14.053 9.461 1.00 96.12 249 ALA A N 1
ATOM 1915 C CA . ALA A 1 249 ? -2.038 -12.637 9.118 1.00 96.12 249 ALA A CA 1
ATOM 1916 C C . ALA A 1 249 ? -3.514 -12.244 8.939 1.00 96.12 249 ALA A C 1
ATOM 1918 O O . ALA A 1 249 ? -4.349 -13.051 8.529 1.00 96.12 249 ALA A O 1
ATOM 1919 N N . MET A 1 250 ? -3.844 -10.995 9.258 1.00 97.12 250 MET A N 1
ATOM 1920 C CA . MET A 1 250 ? -5.195 -10.444 9.207 1.00 97.12 250 MET A CA 1
ATOM 1921 C C . MET A 1 250 ? -5.588 -10.095 7.769 1.00 97.12 250 MET A C 1
ATOM 1923 O O . MET A 1 250 ? -4.841 -9.423 7.069 1.00 97.12 250 MET A O 1
ATOM 1927 N N . THR A 1 251 ? -6.774 -10.511 7.331 1.00 95.06 251 THR A N 1
ATOM 1928 C CA . THR A 1 251 ? -7.312 -10.262 5.978 1.00 95.06 251 THR A CA 1
ATOM 1929 C C . THR A 1 251 ? -8.440 -9.234 5.962 1.00 95.06 251 THR A C 1
ATOM 1931 O O . THR A 1 251 ? -8.581 -8.499 4.990 1.00 95.06 251 THR A O 1
ATOM 1934 N N . LYS A 1 252 ? -9.230 -9.146 7.040 1.00 96.00 252 LYS A N 1
ATOM 1935 C CA . LYS A 1 252 ? -10.331 -8.183 7.191 1.00 96.00 252 LYS A CA 1
ATOM 1936 C C . LYS A 1 252 ? -10.567 -7.816 8.656 1.00 96.00 252 LYS A C 1
ATOM 1938 O O . LYS A 1 252 ? -10.436 -8.683 9.518 1.00 96.00 252 LYS A O 1
ATOM 1943 N N . PHE A 1 253 ? -11.012 -6.586 8.925 1.00 97.94 253 PHE A N 1
ATOM 1944 C CA . PHE A 1 253 ? -11.645 -6.204 10.193 1.00 97.94 253 PHE A CA 1
ATOM 1945 C C . PHE A 1 253 ? -12.836 -5.242 10.023 1.00 97.94 253 PHE A C 1
ATOM 1947 O O . PHE A 1 253 ? -12.983 -4.562 9.006 1.00 97.94 253 PHE A O 1
ATOM 1954 N N . THR A 1 254 ? -13.712 -5.219 11.029 1.00 97.75 254 THR A N 1
ATOM 1955 C CA . THR A 1 254 ? -14.887 -4.340 11.164 1.00 97.75 254 THR A CA 1
ATOM 1956 C C . THR A 1 254 ? -15.253 -4.233 12.649 1.00 97.75 254 THR A C 1
ATOM 1958 O O . THR A 1 254 ? -15.042 -5.189 13.395 1.00 97.75 254 THR A O 1
ATOM 1961 N N . VAL A 1 255 ? -15.819 -3.115 13.105 1.00 98.00 255 VAL A N 1
ATOM 1962 C CA . VAL A 1 255 ? -16.345 -3.000 14.483 1.00 98.00 255 VAL A CA 1
ATOM 1963 C C . VAL A 1 255 ? -17.793 -3.498 14.534 1.00 98.00 255 VAL A C 1
ATOM 1965 O O . VAL A 1 255 ? -18.556 -3.278 13.594 1.00 98.00 255 VAL A O 1
ATOM 1968 N N . VAL A 1 256 ? -18.179 -4.191 15.611 1.00 97.88 256 VAL A N 1
ATOM 1969 C CA . VAL A 1 256 ? -19.546 -4.694 15.846 1.00 97.88 256 VAL A CA 1
ATOM 1970 C C . VAL A 1 256 ? -19.981 -4.500 17.302 1.00 97.88 256 VAL A C 1
ATOM 1972 O O . VAL A 1 256 ? -19.175 -4.578 18.225 1.00 97.88 256 VAL A O 1
ATOM 1975 N N . GLY A 1 257 ? -21.274 -4.258 17.531 1.00 97.56 257 GLY A N 1
ATOM 1976 C CA . GLY A 1 257 ? -21.833 -4.153 18.883 1.00 97.56 257 GLY A CA 1
ATOM 1977 C C . GLY A 1 257 ? -21.992 -5.519 19.557 1.00 97.56 257 GLY A C 1
ATOM 1978 O O . GLY A 1 257 ? -22.689 -6.383 19.026 1.00 97.56 257 GLY A O 1
ATOM 1979 N N . CYS A 1 258 ? -21.403 -5.688 20.743 1.00 96.19 258 CYS A N 1
ATOM 1980 C CA . CYS A 1 258 ? -21.395 -6.950 21.493 1.00 96.19 258 CYS A CA 1
ATOM 1981 C C . CYS A 1 258 ? -22.303 -6.922 22.742 1.00 96.19 258 CYS A C 1
ATOM 1983 O O . CYS A 1 258 ? -22.761 -7.972 23.198 1.00 96.19 258 CYS A O 1
ATOM 1985 N N . GLY A 1 259 ? -22.661 -5.736 23.258 1.00 93.75 259 GLY A N 1
ATOM 1986 C CA . GLY A 1 259 ? -23.767 -5.591 24.214 1.00 93.75 259 GLY A CA 1
ATOM 1987 C C . GLY A 1 259 ? -23.774 -4.286 25.016 1.00 93.75 259 GLY A C 1
ATOM 1988 O O . GLY A 1 259 ? -22.767 -3.886 25.587 1.00 93.75 259 GLY A O 1
ATOM 1989 N N . GLY A 1 260 ? -24.938 -3.639 25.136 1.00 94.50 260 GLY A N 1
ATOM 1990 C CA . GLY A 1 260 ? -25.078 -2.403 25.918 1.00 94.50 260 GLY A CA 1
ATOM 1991 C C . GLY A 1 260 ? -24.321 -1.232 25.284 1.00 94.50 260 GLY A C 1
ATOM 1992 O O . GLY A 1 260 ? -24.648 -0.839 24.170 1.00 94.50 260 GLY A O 1
ATOM 1993 N N . GLU A 1 261 ? -23.328 -0.686 25.994 1.00 96.44 261 GLU A N 1
ATOM 1994 C CA . GLU A 1 261 ? -22.388 0.324 25.468 1.00 96.44 261 GLU A CA 1
ATOM 1995 C C . GLU A 1 261 ? -21.079 -0.294 24.923 1.00 96.44 261 GLU A C 1
ATOM 1997 O O . GLU A 1 261 ? -20.147 0.434 24.561 1.00 96.44 261 GLU A O 1
ATOM 2002 N N . ASN A 1 262 ? -20.988 -1.629 24.871 1.00 97.81 262 ASN A N 1
ATOM 2003 C CA . ASN A 1 262 ? -19.774 -2.345 24.495 1.00 97.81 262 ASN A CA 1
ATOM 2004 C C . ASN A 1 262 ? -19.802 -2.832 23.042 1.00 97.81 262 ASN A C 1
ATOM 2006 O O . ASN A 1 262 ? -20.835 -3.272 22.516 1.00 97.81 262 ASN A O 1
ATOM 2010 N N . MET A 1 263 ? -18.628 -2.789 22.417 1.00 98.31 263 MET A N 1
ATOM 2011 C CA . MET A 1 263 ? -18.364 -3.197 21.041 1.00 98.31 263 MET A CA 1
ATOM 2012 C C . MET A 1 263 ? -17.034 -3.962 20.978 1.00 98.31 263 MET A C 1
ATOM 2014 O O . MET A 1 263 ? -16.204 -3.882 21.884 1.00 98.31 263 MET A O 1
ATOM 2018 N N . GLU A 1 264 ? -16.841 -4.728 19.914 1.00 98.19 264 GLU A N 1
ATOM 2019 C CA . GLU A 1 264 ? -15.632 -5.512 19.654 1.00 98.19 264 GLU A CA 1
ATOM 2020 C C . GLU A 1 264 ? -15.236 -5.373 18.177 1.00 98.19 264 GLU A C 1
ATOM 2022 O O . GLU A 1 264 ? -16.078 -5.144 17.304 1.00 98.19 264 GLU A O 1
ATOM 2027 N N . TYR A 1 265 ? -13.951 -5.525 17.875 1.00 98.31 265 TYR A N 1
ATOM 2028 C CA . TYR A 1 265 ? -13.492 -5.740 16.509 1.00 98.31 265 TYR A CA 1
ATOM 2029 C C . TYR A 1 265 ? -13.801 -7.185 16.131 1.00 98.31 265 TYR A C 1
ATOM 2031 O O . TYR A 1 265 ? -13.290 -8.106 16.766 1.00 98.31 265 TYR A O 1
ATOM 2039 N N . LYS A 1 266 ? -14.581 -7.396 15.069 1.00 98.19 266 LYS A N 1
ATOM 2040 C CA . LYS A 1 266 ? -14.660 -8.683 14.375 1.00 98.19 266 LYS A CA 1
ATOM 2041 C C . LYS A 1 266 ? -13.651 -8.683 13.233 1.00 98.19 266 LYS A C 1
ATOM 2043 O O . LYS A 1 266 ? -13.701 -7.816 12.360 1.00 98.19 266 LYS A O 1
ATOM 2048 N N . PHE A 1 267 ? -12.755 -9.660 13.220 1.00 97.69 267 PHE A N 1
ATOM 2049 C CA . PHE A 1 267 ? -11.682 -9.752 12.234 1.00 97.69 267 PHE A CA 1
ATOM 2050 C C . PHE A 1 267 ? -11.516 -11.171 11.686 1.00 97.69 267 PHE A C 1
ATOM 2052 O O . PHE A 1 267 ? -12.077 -12.136 12.204 1.00 97.69 267 PHE A O 1
ATOM 2059 N N . SER A 1 268 ? -10.798 -11.287 10.574 1.00 96.75 268 SER A N 1
ATOM 2060 C CA . SER A 1 268 ? -10.485 -12.546 9.898 1.00 96.75 268 SER A CA 1
ATOM 2061 C C . SER A 1 268 ? -8.977 -12.703 9.776 1.00 96.75 268 SER A C 1
ATOM 2063 O O . SER A 1 268 ? -8.286 -11.759 9.396 1.00 96.75 268 SER A O 1
ATOM 2065 N N . CYS A 1 269 ? -8.486 -13.899 10.083 1.00 96.38 269 CYS A N 1
ATOM 2066 C CA . CYS A 1 269 ? -7.080 -14.277 10.019 1.00 96.38 269 CYS A CA 1
ATOM 2067 C C . CYS A 1 269 ? -6.904 -15.454 9.059 1.00 96.38 269 CYS A C 1
ATOM 2069 O O . CYS A 1 269 ? -7.708 -16.388 9.087 1.00 96.38 269 CYS A O 1
ATOM 2071 N N . VAL A 1 270 ? -5.859 -15.432 8.236 1.00 94.44 270 VAL A N 1
ATOM 2072 C CA . VAL A 1 270 ? -5.444 -16.562 7.397 1.00 94.44 270 VAL A CA 1
ATOM 2073 C C . VAL A 1 270 ? -4.180 -17.199 7.969 1.00 94.44 270 VAL A C 1
ATOM 2075 O O . VAL A 1 270 ? -3.264 -16.487 8.382 1.00 94.44 270 VAL A O 1
ATOM 2078 N N . ASP A 1 271 ? -4.140 -18.529 8.014 1.00 93.06 271 ASP A N 1
ATOM 2079 C CA . ASP A 1 271 ? -2.964 -19.292 8.452 1.00 93.06 271 ASP A CA 1
ATOM 2080 C C . ASP A 1 271 ? -1.934 -19.393 7.313 1.00 93.06 271 ASP A C 1
ATOM 2082 O O . ASP A 1 271 ? -2.272 -19.823 6.203 1.00 93.06 271 ASP A O 1
ATOM 2086 N N . LEU A 1 272 ? -0.694 -18.982 7.603 1.00 89.94 272 LEU A N 1
ATOM 2087 C CA . LEU A 1 272 ? 0.452 -18.957 6.685 1.00 89.94 272 LEU A CA 1
ATOM 2088 C C . LEU A 1 272 ? 1.373 -20.186 6.838 1.00 89.94 272 LEU A C 1
ATOM 2090 O O . LEU A 1 272 ? 2.334 -20.336 6.084 1.00 89.94 272 LEU A O 1
ATOM 2094 N N . GLY A 1 273 ? 1.127 -21.061 7.818 1.00 88.00 273 GLY A N 1
ATOM 2095 C CA . GLY A 1 273 ? 1.979 -22.213 8.115 1.00 88.00 273 GLY A CA 1
ATOM 2096 C C . GLY A 1 273 ? 3.273 -21.828 8.839 1.00 88.00 273 GLY A C 1
ATOM 2097 O O . GLY A 1 273 ? 3.276 -21.671 10.059 1.00 88.00 273 GLY A O 1
ATOM 2098 N N . GLU A 1 274 ? 4.389 -21.717 8.110 1.00 87.25 274 GLU A N 1
ATOM 2099 C CA . GLU A 1 274 ? 5.687 -21.314 8.676 1.00 87.25 274 GLU A CA 1
ATOM 2100 C C . GLU A 1 274 ? 5.974 -19.833 8.387 1.00 87.25 274 GLU A C 1
ATOM 2102 O O . GLU A 1 274 ? 6.043 -19.401 7.235 1.00 87.25 274 GLU A O 1
ATOM 2107 N N . THR A 1 275 ? 6.173 -19.046 9.446 1.00 89.75 275 THR A N 1
ATOM 2108 C CA . THR A 1 275 ? 6.397 -17.595 9.367 1.00 89.75 275 THR A CA 1
ATOM 2109 C C . THR A 1 275 ? 7.679 -17.161 10.069 1.00 89.75 275 THR A C 1
ATOM 2111 O O . THR A 1 275 ? 8.256 -17.880 10.889 1.00 89.75 275 THR A O 1
ATOM 2114 N N . THR A 1 276 ? 8.104 -15.923 9.812 1.00 91.25 276 THR A N 1
ATOM 2115 C CA . THR A 1 276 ? 8.934 -15.192 10.776 1.00 91.25 276 THR A CA 1
ATOM 2116 C C . THR A 1 276 ? 8.202 -15.031 12.114 1.00 91.25 276 THR A C 1
ATOM 2118 O O . THR A 1 276 ? 6.973 -15.096 12.193 1.00 91.25 276 THR A O 1
ATOM 2121 N N . ALA A 1 277 ? 8.959 -14.798 13.189 1.00 91.56 277 ALA A N 1
ATOM 2122 C CA . ALA A 1 277 ? 8.361 -14.401 14.459 1.00 91.56 277 ALA A CA 1
ATOM 2123 C C . ALA A 1 277 ? 7.698 -13.011 14.307 1.00 91.56 277 ALA A C 1
ATOM 2125 O O . ALA A 1 277 ? 8.314 -12.138 13.683 1.00 91.56 277 ALA A O 1
ATOM 2126 N N . PRO A 1 278 ? 6.502 -12.775 14.886 1.00 95.19 278 PRO A N 1
ATOM 2127 C CA . PRO A 1 278 ? 5.844 -11.473 14.828 1.00 95.19 278 PRO A CA 1
ATOM 2128 C C . PRO A 1 278 ? 6.757 -10.352 15.323 1.00 95.19 278 PRO A C 1
ATOM 2130 O O . PRO A 1 278 ? 7.256 -10.396 16.450 1.00 95.19 278 PRO A O 1
ATOM 2133 N N . THR A 1 279 ? 6.977 -9.348 14.477 1.00 96.69 279 THR A N 1
ATOM 2134 C CA . THR A 1 279 ? 7.836 -8.199 14.786 1.00 96.69 279 THR A CA 1
ATOM 2135 C C . THR A 1 279 ? 6.972 -6.979 15.081 1.00 96.69 279 THR A C 1
ATOM 2137 O O . THR A 1 279 ? 6.010 -6.711 14.365 1.00 96.69 279 THR A O 1
ATOM 2140 N N . THR A 1 280 ? 7.279 -6.272 16.171 1.00 97.62 280 THR A N 1
ATOM 2141 C CA . THR A 1 280 ? 6.449 -5.176 16.691 1.00 97.62 280 THR A CA 1
ATOM 2142 C C . THR A 1 280 ? 6.908 -3.816 16.174 1.00 97.62 280 THR A C 1
ATOM 2144 O O . THR A 1 280 ? 8.055 -3.414 16.383 1.00 97.62 280 THR A O 1
ATOM 2147 N N . TYR A 1 281 ? 5.969 -3.075 15.600 1.00 95.50 281 TYR A N 1
ATOM 2148 C CA . TYR A 1 281 ? 6.117 -1.726 15.067 1.00 95.50 281 TYR A CA 1
ATOM 2149 C C . TYR A 1 281 ? 5.152 -0.766 15.778 1.00 95.50 281 TYR A C 1
ATOM 2151 O O . TYR A 1 281 ? 4.280 -1.180 16.548 1.00 95.50 281 TYR A O 1
ATOM 2159 N N . HIS A 1 282 ? 5.335 0.535 15.556 1.00 94.44 282 HIS A N 1
ATOM 2160 C CA . HIS A 1 282 ? 4.524 1.578 16.180 1.00 94.44 282 HIS A CA 1
ATOM 2161 C C . HIS A 1 282 ? 4.298 2.735 15.203 1.00 94.44 282 HIS A C 1
ATOM 2163 O O . HIS A 1 282 ? 5.189 3.037 14.409 1.00 94.44 282 HIS A O 1
ATOM 2169 N N . SER A 1 283 ? 3.141 3.394 15.281 1.00 91.12 283 SER A N 1
ATOM 2170 C CA . SER A 1 283 ? 2.860 4.620 14.520 1.00 91.12 283 SER A CA 1
ATOM 2171 C C . SER A 1 283 ? 3.534 5.851 15.152 1.00 91.12 283 SER A C 1
ATOM 2173 O O . SER A 1 283 ? 4.184 5.765 16.204 1.00 91.12 283 SER A O 1
ATOM 2175 N N . SER A 1 284 ? 3.315 7.021 14.543 1.00 88.00 284 SER A N 1
ATOM 2176 C CA . SER A 1 284 ? 3.505 8.338 15.173 1.00 88.00 284 SER A CA 1
ATOM 2177 C C . SER A 1 284 ? 2.832 8.419 16.552 1.00 88.00 284 SER A C 1
ATOM 2179 O O . SER A 1 284 ? 1.885 7.682 16.825 1.00 88.00 284 SER A O 1
ATOM 2181 N N . CYS A 1 285 ? 3.342 9.298 17.422 1.00 89.31 285 CYS A N 1
ATOM 2182 C CA . CYS A 1 285 ? 2.903 9.471 18.812 1.00 89.31 285 CYS A CA 1
ATOM 2183 C C . CYS A 1 285 ? 2.227 10.836 18.986 1.00 89.31 285 CYS A C 1
ATOM 2185 O O . CYS A 1 285 ? 2.887 11.841 19.263 1.00 89.31 285 CYS A O 1
ATOM 2187 N N . GLU A 1 286 ? 0.909 10.854 18.828 1.00 92.44 286 GLU A N 1
ATOM 2188 C CA . GLU A 1 286 ? 0.097 12.065 18.673 1.00 92.44 286 GLU A CA 1
ATOM 2189 C C . GLU A 1 286 ? -0.796 12.305 19.893 1.00 92.44 286 GLU A C 1
ATOM 2191 O O . GLU A 1 286 ? -0.928 11.436 20.751 1.00 92.44 286 GLU A O 1
ATOM 2196 N N . HIS A 1 287 ? -1.372 13.502 20.019 1.00 94.50 287 HIS A N 1
ATOM 2197 C CA . HIS A 1 287 ? -2.238 13.862 21.145 1.00 94.50 287 HIS A CA 1
ATOM 2198 C C . HIS A 1 287 ? -3.677 13.394 20.899 1.00 94.50 287 HIS A C 1
ATOM 2200 O O . HIS A 1 287 ? -4.399 14.032 20.135 1.00 94.50 287 HIS A O 1
ATOM 2206 N N . GLU A 1 288 ? -4.082 12.317 21.582 1.00 95.88 288 GLU A N 1
ATOM 2207 C CA . GLU A 1 288 ? -5.306 11.565 21.260 1.00 95.88 288 GLU A CA 1
ATOM 2208 C C . GLU A 1 288 ? -6.311 11.432 22.416 1.00 95.88 288 GLU A C 1
ATOM 2210 O O . GLU A 1 288 ? -7.479 11.130 22.167 1.00 95.88 288 GLU A O 1
ATOM 2215 N N . ARG A 1 289 ? -5.922 11.675 23.678 1.00 95.38 289 ARG A N 1
ATOM 2216 C CA . ARG A 1 289 ? -6.873 11.565 24.804 1.00 95.38 289 ARG A CA 1
ATOM 2217 C C . ARG A 1 289 ? -7.935 12.667 24.744 1.00 95.38 289 ARG A C 1
ATOM 2219 O O . ARG A 1 289 ? -7.604 13.851 24.800 1.00 95.38 289 ARG A O 1
ATOM 2226 N N . GLY A 1 290 ? -9.206 12.277 24.672 1.00 95.94 290 GLY A N 1
ATOM 2227 C CA . GLY A 1 290 ? -10.351 13.176 24.499 1.00 95.94 290 GLY A CA 1
ATOM 2228 C C . GLY A 1 290 ? -10.556 13.679 23.065 1.00 95.94 290 GLY A C 1
ATOM 2229 O O . GLY A 1 290 ? -11.294 14.647 22.856 1.00 95.94 290 GLY A O 1
ATOM 2230 N N . THR A 1 291 ? -9.895 13.069 22.075 1.00 97.00 291 THR A N 1
ATOM 2231 C CA . THR A 1 291 ? -10.090 13.400 20.654 1.00 97.00 291 THR A CA 1
ATOM 2232 C C . THR A 1 291 ? -11.228 12.598 20.022 1.00 97.00 291 THR A C 1
ATOM 2234 O O . THR A 1 291 ? -11.791 11.678 20.620 1.00 97.00 291 THR A O 1
ATOM 2237 N N . LYS A 1 292 ? -11.617 13.000 18.809 1.00 97.50 292 LYS A N 1
ATOM 2238 C CA . LYS A 1 292 ? -12.642 12.340 17.989 1.00 97.50 292 LYS A CA 1
ATOM 2239 C C . LYS A 1 292 ? -11.986 11.624 16.812 1.00 97.50 292 LYS A C 1
ATOM 2241 O O . LYS A 1 292 ? -10.851 11.944 16.455 1.00 97.50 292 LYS A O 1
ATOM 2246 N N . LEU A 1 293 ? -12.714 10.684 16.207 1.00 97.56 293 LEU A N 1
ATOM 2247 C CA . LEU A 1 293 ? -12.188 9.727 15.225 1.00 97.56 293 LEU A CA 1
ATOM 2248 C C . LEU A 1 293 ? -11.383 10.338 14.067 1.00 97.56 293 LEU A C 1
ATOM 2250 O O . LEU A 1 293 ? -10.525 9.650 13.518 1.00 97.56 293 LEU A O 1
ATOM 2254 N N . GLU A 1 294 ? -11.600 11.602 13.689 1.00 93.62 294 GLU A N 1
ATOM 2255 C CA . GLU A 1 294 ? -10.788 12.248 12.655 1.00 93.62 294 GLU A CA 1
ATOM 2256 C C . GLU A 1 294 ? -9.293 12.351 12.993 1.00 93.62 294 GLU A C 1
ATOM 2258 O O . GLU A 1 294 ? -8.504 12.417 12.059 1.00 93.62 294 GLU A O 1
ATOM 2263 N N . HIS A 1 295 ? -8.887 12.332 14.269 1.00 94.12 295 HIS A N 1
ATOM 2264 C CA . HIS A 1 295 ? -7.47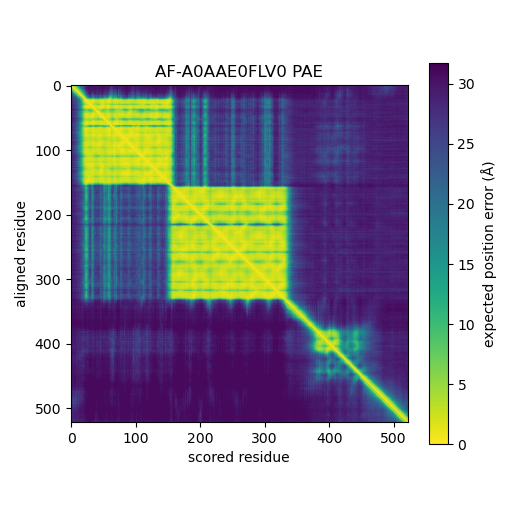0 12.396 14.660 1.00 94.12 295 HIS A CA 1
ATOM 2265 C C . HIS A 1 295 ? -6.674 11.123 14.318 1.00 94.12 295 HIS A C 1
ATOM 2267 O O . HIS A 1 295 ? -5.458 11.186 14.120 1.00 94.12 295 HIS A O 1
ATOM 2273 N N . LEU A 1 296 ? -7.361 9.992 14.103 1.00 95.94 296 LEU A N 1
ATOM 2274 C CA . LEU A 1 296 ? -6.752 8.765 13.578 1.00 95.94 296 LEU A CA 1
ATOM 2275 C C . LEU A 1 296 ? -6.130 8.956 12.175 1.00 95.94 296 LEU A C 1
ATOM 2277 O O . LEU A 1 296 ? -5.405 8.077 11.714 1.00 95.94 296 LEU A O 1
ATOM 2281 N N . ASP A 1 297 ? -6.358 10.101 11.512 1.00 92.00 297 ASP A N 1
ATOM 2282 C CA . ASP A 1 297 ? -5.698 10.498 10.259 1.00 92.00 297 ASP A CA 1
ATOM 2283 C C . ASP A 1 297 ? -4.174 10.724 10.370 1.00 92.00 297 ASP A C 1
ATOM 2285 O O . ASP A 1 297 ? -3.505 10.840 9.342 1.00 92.00 297 ASP A O 1
ATOM 2289 N N . ARG A 1 298 ? -3.603 10.744 11.586 1.00 86.31 298 ARG A N 1
ATOM 2290 C CA . ARG A 1 298 ? -2.141 10.782 11.820 1.00 86.31 298 ARG A CA 1
ATOM 2291 C C . ARG A 1 298 ? -1.511 9.420 12.117 1.00 86.31 298 ARG A C 1
ATOM 2293 O O . ARG A 1 298 ? -0.283 9.305 12.135 1.00 86.31 298 ARG A O 1
ATOM 2300 N N . LEU A 1 299 ? -2.324 8.412 12.422 1.00 89.06 299 LEU A N 1
ATOM 2301 C CA . LEU A 1 299 ? -1.879 7.153 13.023 1.00 89.06 299 LEU A CA 1
ATOM 2302 C C . LEU A 1 299 ? -1.852 6.019 11.994 1.00 89.06 299 LEU A C 1
ATOM 2304 O O . LEU A 1 299 ? -2.505 4.991 12.157 1.00 89.06 299 LEU A O 1
ATOM 2308 N N . ASP A 1 300 ? -1.086 6.218 10.923 1.00 90.19 300 ASP A N 1
ATOM 2309 C CA . ASP A 1 300 ? -0.914 5.206 9.881 1.00 90.19 300 ASP A CA 1
ATOM 2310 C C . ASP A 1 300 ? -0.186 3.953 10.405 1.00 90.19 300 ASP A C 1
ATOM 2312 O O . ASP A 1 300 ? 0.809 4.023 11.137 1.00 90.19 300 ASP A O 1
ATOM 2316 N N . VAL A 1 301 ? -0.699 2.792 9.995 1.00 95.56 301 VAL A N 1
ATOM 2317 C CA . VAL A 1 301 ? -0.157 1.455 10.249 1.00 95.56 301 VAL A CA 1
ATOM 2318 C C . VAL A 1 301 ? 0.294 0.886 8.907 1.00 95.56 301 VAL A C 1
ATOM 2320 O O . VAL A 1 301 ? -0.541 0.525 8.084 1.00 95.56 301 VAL A O 1
ATOM 2323 N N . GLU A 1 302 ? 1.602 0.790 8.670 1.00 90.62 302 GLU A N 1
ATOM 2324 C CA . GLU A 1 302 ? 2.168 0.257 7.422 1.00 90.62 302 GLU A CA 1
ATOM 2325 C C . GLU A 1 302 ? 3.260 -0.776 7.751 1.00 90.62 302 GLU A C 1
ATOM 2327 O O . GLU A 1 302 ? 4.258 -0.454 8.399 1.00 90.62 302 GLU A O 1
ATOM 2332 N N . CYS A 1 303 ? 3.070 -2.034 7.341 1.00 89.44 303 CYS A N 1
ATOM 2333 C CA . CYS A 1 303 ? 4.085 -3.078 7.495 1.00 89.44 303 CYS A CA 1
ATOM 2334 C C . CYS A 1 303 ? 5.229 -2.911 6.473 1.00 89.44 303 CYS A C 1
ATOM 2336 O O . CYS A 1 303 ? 5.010 -2.374 5.384 1.00 89.44 303 CYS A O 1
ATOM 2338 N N . PRO A 1 304 ? 6.451 -3.393 6.781 1.00 84.50 304 PRO A N 1
ATOM 2339 C CA . PRO A 1 304 ? 7.565 -3.393 5.832 1.00 84.50 304 PRO A CA 1
ATOM 2340 C C . PRO A 1 304 ? 7.310 -4.205 4.551 1.00 84.50 304 PRO A C 1
ATOM 2342 O O . PRO A 1 304 ? 6.399 -5.025 4.467 1.00 84.50 304 PRO A O 1
ATOM 2345 N N . GLU A 1 305 ? 8.172 -4.010 3.550 1.00 74.50 305 GLU A N 1
ATOM 2346 C CA . GLU A 1 305 ? 8.039 -4.605 2.215 1.00 74.50 305 GLU A CA 1
ATOM 2347 C C . GLU A 1 305 ? 7.975 -6.149 2.249 1.00 74.50 305 GLU A C 1
ATOM 2349 O O . GLU A 1 305 ? 8.905 -6.853 2.668 1.00 74.50 305 GLU A O 1
ATOM 2354 N N . GLY A 1 306 ? 6.840 -6.693 1.802 1.00 79.12 306 GLY A N 1
ATOM 2355 C CA . GLY A 1 306 ? 6.545 -8.125 1.849 1.00 79.12 306 GLY A CA 1
ATOM 2356 C C . GLY A 1 306 ? 6.341 -8.683 3.263 1.00 79.12 306 GLY A C 1
ATOM 2357 O O . GLY A 1 306 ? 6.559 -9.876 3.459 1.00 79.12 306 GLY A O 1
ATOM 2358 N N . GLU A 1 307 ? 5.997 -7.853 4.245 1.00 90.38 307 GLU A N 1
ATOM 2359 C CA . GLU A 1 307 ? 5.417 -8.274 5.524 1.00 90.38 307 GLU A CA 1
ATOM 2360 C C . GLU A 1 307 ? 3.905 -7.997 5.548 1.00 90.38 307 GLU A C 1
ATOM 2362 O O . GLU A 1 307 ? 3.372 -7.213 4.762 1.00 90.38 307 GLU A O 1
ATOM 2367 N N . LEU A 1 308 ? 3.201 -8.694 6.435 1.00 93.94 308 LEU A N 1
ATOM 2368 C CA . LEU A 1 308 ? 1.748 -8.822 6.467 1.00 93.94 308 LEU A CA 1
ATOM 2369 C C . LEU A 1 308 ? 1.253 -8.505 7.882 1.00 93.94 308 LEU A C 1
ATOM 2371 O O . LEU A 1 308 ? 1.835 -8.977 8.861 1.00 93.94 308 LEU A O 1
ATOM 2375 N N . LEU A 1 309 ? 0.184 -7.721 8.005 1.00 97.38 309 LEU A N 1
ATOM 2376 C CA . LEU A 1 309 ? -0.359 -7.267 9.283 1.00 97.38 309 LEU A CA 1
ATOM 2377 C C . LEU A 1 309 ? -0.893 -8.454 10.094 1.00 97.38 309 LEU A C 1
ATOM 2379 O O . LEU A 1 309 ? -1.789 -9.169 9.657 1.00 97.38 309 LEU A O 1
ATOM 2383 N N . ASN A 1 310 ? -0.363 -8.648 11.298 1.00 97.50 310 ASN A N 1
ATOM 2384 C CA . ASN A 1 310 ? -0.773 -9.699 12.230 1.00 97.50 310 ASN A CA 1
ATOM 2385 C C . ASN A 1 310 ? -1.783 -9.182 13.273 1.00 97.50 310 ASN A C 1
ATOM 2387 O O . ASN A 1 310 ? -2.685 -9.917 13.670 1.00 97.50 310 ASN A O 1
ATOM 2391 N N . GLY A 1 311 ? -1.678 -7.916 13.679 1.00 98.00 311 GLY A N 1
ATOM 2392 C CA . GLY A 1 311 ? -2.631 -7.273 14.584 1.00 98.00 311 GLY A CA 1
ATOM 2393 C C . GLY A 1 311 ? -2.199 -5.883 15.034 1.00 98.00 311 GLY A C 1
ATOM 2394 O O . GLY A 1 311 ? -1.098 -5.433 14.712 1.00 98.00 311 GLY A O 1
ATOM 2395 N N . PHE A 1 312 ? -3.074 -5.196 15.766 1.00 98.38 312 PHE A N 1
ATOM 2396 C CA . PHE A 1 312 ? -2.862 -3.826 16.243 1.00 98.38 312 PHE A CA 1
ATOM 2397 C C . PHE A 1 312 ? -3.641 -3.538 17.534 1.00 98.38 312 PHE A C 1
ATOM 2399 O O . PHE A 1 312 ? -4.652 -4.174 17.797 1.00 98.38 312 PHE A O 1
ATOM 2406 N N . VAL A 1 313 ? -3.186 -2.563 18.324 1.00 97.69 313 VAL A N 1
ATOM 2407 C CA . VAL A 1 313 ? -3.903 -1.977 19.477 1.00 97.69 313 VAL A CA 1
ATOM 2408 C C . VAL A 1 313 ? -3.392 -0.557 19.732 1.00 97.69 313 VAL A C 1
ATOM 2410 O O . VAL A 1 313 ? -2.249 -0.243 19.388 1.00 97.69 313 VAL A O 1
ATOM 2413 N N . MET A 1 314 ? -4.211 0.312 20.324 1.00 96.94 314 MET A N 1
ATOM 2414 C CA . MET A 1 314 ? -3.771 1.638 20.773 1.00 96.94 314 MET A CA 1
ATOM 2415 C C . MET A 1 314 ? -3.025 1.557 22.112 1.00 96.94 314 MET A C 1
ATOM 2417 O O . MET A 1 314 ? -3.435 0.851 23.026 1.00 96.94 314 MET A O 1
ATOM 2421 N N . GLU A 1 315 ? -1.943 2.314 22.266 1.00 97.38 315 GLU A N 1
ATOM 2422 C CA . GLU A 1 315 ? -1.203 2.428 23.527 1.00 97.38 315 GLU A CA 1
ATOM 2423 C C . GLU A 1 315 ? -0.807 3.876 23.841 1.00 97.38 315 GLU A C 1
ATOM 2425 O O . GLU A 1 315 ? -0.612 4.706 22.952 1.00 97.38 315 GLU A O 1
ATOM 2430 N N . GLY A 1 316 ? -0.660 4.187 25.132 1.00 97.19 316 GLY A N 1
ATOM 2431 C CA . GLY A 1 316 ? -0.162 5.485 25.586 1.00 97.19 316 GLY A CA 1
ATOM 2432 C C . GLY A 1 316 ? 1.350 5.613 25.406 1.00 97.19 316 GLY A C 1
ATOM 2433 O O . GLY A 1 316 ? 2.106 4.836 25.984 1.00 97.19 316 GLY A O 1
ATOM 2434 N N . CYS A 1 317 ? 1.793 6.628 24.664 1.00 95.81 317 CYS A N 1
ATOM 2435 C CA . CYS A 1 317 ? 3.210 6.889 24.389 1.00 95.81 317 CYS A CA 1
ATOM 2436 C C . CYS A 1 317 ? 3.792 8.082 25.174 1.00 95.81 317 CYS A C 1
ATOM 2438 O O . CYS A 1 317 ? 5.011 8.245 25.215 1.00 95.81 317 CYS A O 1
ATOM 2440 N N . GLY A 1 318 ? 2.959 8.864 25.873 1.00 93.81 318 GLY A N 1
ATOM 2441 C CA . GLY A 1 318 ? 3.420 9.799 26.906 1.00 93.81 318 GLY A CA 1
ATOM 2442 C C . GLY A 1 318 ? 2.392 10.869 27.270 1.00 93.81 318 GLY A C 1
ATOM 2443 O O . GLY A 1 318 ? 1.983 11.646 26.416 1.00 93.81 318 GLY A O 1
ATOM 2444 N N . GLY A 1 319 ? 1.991 10.945 28.544 1.00 94.31 319 GLY A N 1
ATOM 2445 C CA . GLY A 1 319 ? 0.951 11.883 28.984 1.00 94.31 319 GLY A CA 1
ATOM 2446 C C . GLY A 1 319 ? -0.376 11.626 28.264 1.00 94.31 319 GLY A C 1
ATOM 2447 O O . GLY A 1 319 ? -0.906 10.514 28.319 1.00 94.31 319 GLY A O 1
ATOM 2448 N N . ASP A 1 320 ? -0.869 12.644 27.563 1.00 95.38 320 ASP A N 1
ATOM 2449 C CA . ASP A 1 320 ? -2.097 12.584 26.764 1.00 95.38 320 ASP A CA 1
ATOM 2450 C C . ASP A 1 320 ? -1.869 12.087 25.322 1.00 95.38 320 ASP A C 1
ATOM 2452 O O . ASP A 1 320 ? -2.799 12.101 24.511 1.00 95.38 320 ASP A O 1
ATOM 2456 N N . ASN A 1 321 ? -0.648 11.640 24.997 1.00 96.12 321 ASN A N 1
ATOM 2457 C CA . ASN A 1 321 ? -0.307 11.132 23.673 1.00 96.12 321 ASN A CA 1
ATOM 2458 C C . ASN A 1 321 ? -0.439 9.607 23.568 1.00 96.12 321 ASN A C 1
ATOM 2460 O O . ASN A 1 321 ? -0.057 8.865 24.485 1.00 96.12 321 ASN A O 1
ATOM 2464 N N . MET A 1 322 ? -0.931 9.142 22.418 1.00 97.62 322 MET A N 1
ATOM 2465 C CA . MET A 1 322 ? -1.156 7.732 22.091 1.00 97.62 322 MET A CA 1
ATOM 2466 C C . MET A 1 322 ? -0.724 7.408 20.653 1.00 97.62 322 MET A C 1
ATOM 2468 O O . MET A 1 322 ? -0.385 8.296 19.870 1.00 97.62 322 MET A O 1
ATOM 2472 N N . ARG A 1 323 ? -0.665 6.113 20.339 1.00 97.12 323 ARG A N 1
ATOM 2473 C CA . ARG A 1 323 ? -0.234 5.564 19.045 1.00 97.12 323 ARG A CA 1
ATOM 2474 C C . ARG A 1 323 ? -0.762 4.146 18.858 1.00 97.12 323 ARG A C 1
ATOM 2476 O O . ARG A 1 323 ? -1.014 3.470 19.856 1.00 97.12 323 ARG A O 1
ATOM 2483 N N . TYR A 1 324 ? -0.797 3.640 17.629 1.00 98.12 324 TYR A N 1
ATOM 2484 C CA . TYR A 1 324 ? -0.900 2.196 17.423 1.00 98.12 324 TYR A CA 1
ATOM 2485 C C . TYR A 1 324 ? 0.432 1.510 17.740 1.00 98.12 324 TYR A C 1
ATOM 2487 O O . TYR A 1 324 ? 1.496 1.941 17.285 1.00 98.12 324 TYR A O 1
ATOM 2495 N N . ARG A 1 325 ? 0.355 0.387 18.454 1.00 98.12 325 ARG A N 1
ATOM 2496 C CA . ARG A 1 325 ? 1.340 -0.698 18.435 1.00 98.12 325 ARG A CA 1
ATOM 2497 C C . ARG A 1 325 ? 0.775 -1.812 17.563 1.00 98.12 325 ARG A C 1
ATOM 2499 O O . ARG A 1 325 ? -0.308 -2.319 17.846 1.00 98.12 325 ARG A O 1
ATOM 2506 N N . TYR A 1 326 ? 1.515 -2.228 16.545 1.00 98.50 326 TYR A N 1
ATOM 2507 C CA . TYR A 1 326 ? 1.098 -3.277 15.614 1.00 98.50 326 TYR A CA 1
ATOM 2508 C C . TYR A 1 326 ? 2.186 -4.332 15.426 1.00 98.50 326 TYR A C 1
ATOM 2510 O O . TYR A 1 326 ? 3.352 -4.102 15.749 1.00 98.50 326 TYR A O 1
ATOM 2518 N N . THR A 1 327 ? 1.805 -5.513 14.950 1.00 98.31 327 THR A N 1
ATOM 2519 C CA . THR A 1 327 ? 2.732 -6.593 14.595 1.00 98.31 327 THR A CA 1
ATOM 2520 C C . THR A 1 327 ? 2.616 -6.940 13.122 1.00 98.31 327 THR A C 1
ATOM 2522 O O . THR A 1 327 ? 1.521 -6.949 12.560 1.00 98.31 327 THR A O 1
ATOM 2525 N N . CYS A 1 328 ? 3.750 -7.279 12.516 1.00 97.31 328 CYS A N 1
ATOM 2526 C CA . CYS A 1 328 ? 3.830 -7.795 11.155 1.00 97.31 328 CYS A CA 1
ATOM 2527 C C . CYS A 1 328 ? 4.521 -9.172 11.152 1.00 97.31 328 CYS A C 1
ATOM 2529 O O . CYS A 1 328 ? 5.353 -9.465 12.019 1.00 97.31 328 CYS A O 1
ATOM 2531 N N . VAL A 1 329 ? 4.142 -10.031 10.204 1.00 95.44 329 VAL A N 1
ATOM 2532 C CA . VAL A 1 329 ? 4.713 -11.370 9.961 1.00 95.44 329 VAL A CA 1
ATOM 2533 C C . VAL A 1 329 ? 5.053 -11.546 8.483 1.00 95.44 329 VAL A C 1
ATOM 2535 O O . VAL A 1 329 ? 4.508 -10.857 7.624 1.00 95.44 329 VAL A O 1
ATOM 2538 N N . LYS A 1 330 ? 5.930 -12.498 8.164 1.00 91.31 330 LYS A N 1
ATOM 2539 C CA . LYS A 1 330 ? 6.306 -12.845 6.789 1.00 91.31 330 LYS A CA 1
ATOM 2540 C C . LYS A 1 330 ? 6.176 -14.346 6.574 1.00 91.31 330 LYS A C 1
ATOM 2542 O O . LYS A 1 330 ? 6.726 -15.116 7.361 1.00 91.31 330 LYS A O 1
ATOM 2547 N N . GLU A 1 331 ? 5.466 -14.749 5.521 1.00 87.00 331 GLU A N 1
ATOM 2548 C CA . GLU A 1 331 ? 5.426 -16.140 5.052 1.00 87.00 331 GLU A CA 1
ATOM 2549 C C . GLU A 1 331 ? 6.851 -16.575 4.673 1.00 87.00 331 GLU A C 1
ATOM 2551 O O . GLU A 1 331 ? 7.540 -15.891 3.908 1.00 87.00 331 GLU A O 1
ATOM 2556 N N . LEU A 1 332 ? 7.326 -17.690 5.232 1.00 82.25 332 LEU A N 1
ATOM 2557 C CA . LEU A 1 332 ? 8.613 -18.255 4.843 1.00 82.25 332 LEU A CA 1
ATOM 2558 C C . LEU A 1 332 ? 8.415 -19.055 3.557 1.00 82.25 332 LEU A C 1
ATOM 2560 O O . LEU A 1 332 ? 7.828 -20.135 3.568 1.00 82.25 332 LEU A O 1
ATOM 2564 N N . ALA A 1 333 ? 8.922 -18.514 2.446 1.00 65.56 333 ALA A N 1
ATOM 2565 C CA . ALA A 1 333 ? 8.890 -19.177 1.148 1.00 65.56 333 ALA A CA 1
ATOM 2566 C C . ALA A 1 333 ? 9.374 -20.630 1.276 1.00 65.56 333 ALA A C 1
ATOM 2568 O O . ALA A 1 333 ? 10.490 -20.883 1.741 1.00 65.56 333 ALA A O 1
ATOM 2569 N N . SER A 1 334 ? 8.519 -21.575 0.875 1.00 56.47 334 SER A N 1
ATOM 2570 C CA . SER A 1 334 ? 8.766 -23.004 1.066 1.00 56.47 334 SER A CA 1
ATOM 2571 C C . SER A 1 334 ? 10.126 -23.399 0.478 1.00 56.47 334 SER A C 1
ATOM 2573 O O . SER A 1 334 ? 10.443 -22.975 -0.640 1.00 56.47 334 SER A O 1
ATOM 2575 N N . PRO A 1 335 ? 10.938 -24.220 1.172 1.00 54.03 335 PRO A N 1
ATOM 2576 C CA . PRO A 1 335 ? 12.222 -24.644 0.633 1.00 54.03 335 PRO A CA 1
ATOM 2577 C C . PRO A 1 335 ? 11.995 -25.334 -0.722 1.00 54.03 335 PRO A C 1
ATOM 2579 O O . PRO A 1 335 ? 11.107 -26.188 -0.818 1.00 54.03 335 PRO A O 1
ATOM 2582 N N . PRO A 1 336 ? 12.763 -24.983 -1.773 1.00 46.31 336 PRO A N 1
ATOM 2583 C CA . PRO A 1 336 ? 12.555 -25.556 -3.096 1.00 46.31 336 PRO A CA 1
ATOM 2584 C C . PRO A 1 336 ? 12.653 -27.085 -3.007 1.00 46.31 336 PRO A C 1
ATOM 2586 O O . PRO A 1 336 ? 13.547 -27.592 -2.316 1.00 46.31 336 PRO A O 1
ATOM 2589 N N . PRO A 1 337 ? 11.748 -27.832 -3.670 1.00 52.47 337 PRO A N 1
ATOM 2590 C CA . PRO A 1 337 ? 11.709 -29.283 -3.555 1.00 52.47 337 PRO A CA 1
ATOM 2591 C C . PRO A 1 337 ? 13.087 -29.853 -3.915 1.00 52.47 337 PRO A C 1
ATOM 2593 O O . PRO A 1 337 ? 13.665 -29.434 -4.922 1.00 52.47 337 PRO A O 1
ATOM 2596 N N . PRO A 1 338 ? 13.645 -30.767 -3.098 1.00 49.41 338 PRO A N 1
ATOM 2597 C CA . PRO A 1 338 ? 15.036 -31.174 -3.227 1.00 49.41 338 PRO A CA 1
ATOM 2598 C C . PRO A 1 338 ? 15.283 -31.743 -4.623 1.00 49.41 338 PRO A C 1
ATOM 2600 O O . PRO A 1 338 ? 14.679 -32.751 -4.998 1.00 49.41 338 PRO A O 1
ATOM 2603 N N . SER A 1 339 ? 16.165 -31.079 -5.379 1.00 51.06 339 SER A N 1
ATOM 2604 C CA . SER A 1 339 ? 16.511 -31.449 -6.752 1.00 51.06 339 SER A CA 1
ATOM 2605 C C . SER A 1 339 ? 16.766 -32.955 -6.838 1.00 51.06 339 SER A C 1
ATOM 2607 O O . SER A 1 339 ? 17.537 -33.466 -6.016 1.00 51.06 339 SER A O 1
ATOM 2609 N N . PRO A 1 340 ? 16.139 -33.676 -7.790 1.00 59.62 340 PRO A N 1
ATOM 2610 C CA . PRO A 1 340 ? 16.165 -35.132 -7.813 1.00 59.62 340 PRO A CA 1
ATOM 2611 C C . PRO A 1 340 ? 17.611 -35.620 -7.807 1.00 59.62 340 PRO A C 1
ATOM 2613 O O . PRO A 1 340 ? 18.389 -35.306 -8.712 1.00 59.62 340 PRO A O 1
ATOM 2616 N N . SER A 1 341 ? 17.975 -36.346 -6.748 1.00 56.50 341 SER A N 1
ATOM 2617 C CA . SER A 1 341 ? 19.350 -36.773 -6.525 1.00 56.50 341 SER A CA 1
ATOM 2618 C C . SER A 1 341 ? 19.823 -37.620 -7.701 1.00 56.50 341 SER A C 1
ATOM 2620 O O . SER A 1 341 ? 19.131 -38.532 -8.161 1.00 56.50 341 SER A O 1
ATOM 2622 N N . SER A 1 342 ? 21.001 -37.280 -8.228 1.00 60.66 342 SER A N 1
ATOM 2623 C CA . SER A 1 342 ? 21.542 -37.939 -9.410 1.00 60.66 342 SER A CA 1
ATOM 2624 C C . SER A 1 342 ? 21.676 -39.447 -9.154 1.00 60.66 342 SER A C 1
ATOM 2626 O O . SER A 1 342 ? 22.182 -39.848 -8.100 1.00 60.66 342 SER A O 1
ATOM 2628 N N . PRO A 1 343 ? 21.204 -40.303 -10.083 1.00 69.19 343 PRO A N 1
ATOM 2629 C CA . PRO A 1 343 ? 21.197 -41.742 -9.864 1.00 69.19 343 PRO A CA 1
ATOM 2630 C C . PRO A 1 343 ? 22.629 -42.251 -9.647 1.00 69.19 343 PRO A C 1
ATOM 2632 O O . PRO A 1 343 ? 23.557 -41.761 -10.302 1.00 69.19 343 PRO A O 1
ATOM 2635 N N . PRO A 1 344 ? 22.836 -43.221 -8.737 1.00 69.50 344 PRO A N 1
ATOM 2636 C CA . PRO A 1 344 ? 24.170 -43.691 -8.396 1.00 69.50 344 PRO A CA 1
ATOM 2637 C C . PRO A 1 344 ? 24.880 -44.256 -9.637 1.00 69.50 344 PRO A C 1
ATOM 2639 O O . PRO A 1 344 ? 24.240 -44.922 -10.458 1.00 69.50 344 PRO A O 1
ATOM 2642 N N . PRO A 1 345 ? 26.197 -44.020 -9.791 1.00 66.94 345 PRO A N 1
ATOM 2643 C CA . PRO A 1 345 ? 26.936 -44.504 -10.948 1.00 66.94 345 PRO A CA 1
ATOM 2644 C C . PRO A 1 345 ? 26.871 -46.039 -11.020 1.00 66.94 345 PRO A C 1
ATOM 2646 O O . PRO A 1 345 ? 27.006 -46.705 -9.987 1.00 66.94 345 PRO A O 1
ATOM 2649 N N . PRO A 1 346 ? 26.676 -46.625 -12.217 1.00 63.72 346 PRO A N 1
ATOM 2650 C CA . PRO A 1 346 ? 26.552 -48.069 -12.364 1.00 63.72 346 PRO A CA 1
ATOM 2651 C C . PRO A 1 346 ? 27.831 -48.767 -11.894 1.00 63.72 346 PRO A C 1
ATOM 2653 O O . PRO A 1 346 ? 28.943 -48.373 -12.251 1.00 63.72 346 PRO A O 1
ATOM 2656 N N . SER A 1 347 ? 27.672 -49.818 -11.087 1.00 67.25 347 SER A N 1
ATOM 2657 C CA . SER A 1 347 ? 28.800 -50.602 -10.582 1.00 67.25 347 SER A CA 1
ATOM 2658 C C . SER A 1 347 ? 29.596 -51.230 -11.737 1.00 67.25 347 SER A C 1
ATOM 2660 O O . SER A 1 347 ? 28.991 -51.674 -12.716 1.00 67.25 347 SER A O 1
ATOM 2662 N N . PRO A 1 348 ? 30.939 -51.300 -11.648 1.00 60.78 348 PRO A N 1
ATOM 2663 C CA . PRO A 1 348 ? 31.764 -51.810 -12.736 1.00 60.78 348 PRO A CA 1
ATOM 2664 C C . PRO A 1 348 ? 31.469 -53.291 -13.004 1.00 60.78 348 PRO A C 1
ATOM 2666 O O . PRO A 1 348 ? 31.705 -54.153 -12.158 1.00 60.78 348 PRO A O 1
ATOM 2669 N N . SER A 1 349 ? 30.964 -53.582 -14.202 1.00 60.59 349 SER A N 1
ATOM 2670 C CA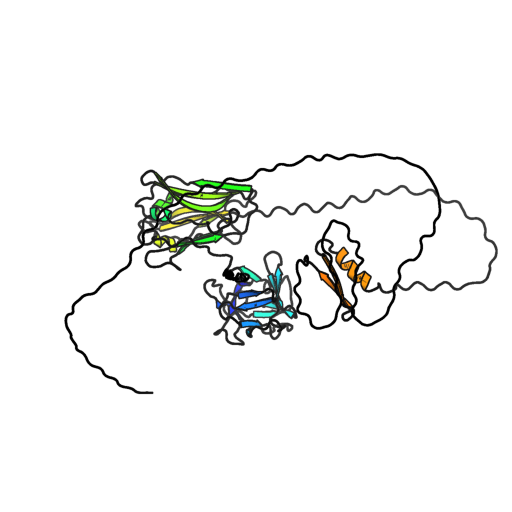 . SER A 1 349 ? 30.737 -54.944 -14.686 1.00 60.59 349 SER A CA 1
ATOM 2671 C C . SER A 1 349 ? 32.052 -55.712 -14.864 1.00 60.59 349 SER A C 1
ATOM 2673 O O . SER A 1 349 ? 33.077 -55.135 -15.232 1.00 60.59 349 SER A O 1
ATOM 2675 N N . SER A 1 350 ? 32.009 -57.025 -14.634 1.00 65.62 350 SER A N 1
ATOM 2676 C CA . SER A 1 350 ? 33.166 -57.929 -14.655 1.00 65.62 350 SER A CA 1
ATOM 2677 C C . SER A 1 350 ? 33.914 -57.931 -16.003 1.00 65.62 350 SER A C 1
ATOM 2679 O O . SER A 1 350 ? 33.284 -57.779 -17.052 1.00 65.62 350 SER A O 1
ATOM 2681 N N . PRO A 1 351 ? 35.242 -58.162 -16.011 1.00 67.88 351 PRO A N 1
ATOM 2682 C CA . PRO A 1 351 ? 36.022 -58.203 -17.246 1.00 67.88 351 PRO A CA 1
ATOM 2683 C C . PRO A 1 351 ? 35.657 -59.416 -18.129 1.00 67.88 351 PRO A C 1
ATOM 2685 O O . PRO A 1 351 ? 35.378 -60.496 -17.601 1.00 67.88 351 PRO A O 1
ATOM 2688 N N . PRO A 1 352 ? 35.690 -59.273 -19.469 1.00 63.94 352 PRO A N 1
ATOM 2689 C CA . PRO A 1 352 ? 35.399 -60.362 -20.400 1.00 63.94 352 PRO A CA 1
ATOM 2690 C C . PRO A 1 352 ? 36.541 -61.400 -20.475 1.00 63.94 352 PRO A C 1
ATOM 2692 O O . PRO A 1 352 ? 37.695 -61.076 -20.181 1.00 63.94 352 PRO A O 1
ATOM 2695 N N . PRO A 1 353 ? 36.252 -62.644 -20.906 1.00 63.50 353 PRO A N 1
ATOM 2696 C CA . PRO A 1 353 ? 37.264 -63.687 -21.077 1.00 63.50 353 PRO A CA 1
ATOM 2697 C C . PRO A 1 353 ? 38.214 -63.405 -22.263 1.00 63.50 353 PRO A C 1
ATOM 2699 O O . PRO A 1 353 ? 37.835 -62.717 -23.216 1.00 63.50 353 PRO A O 1
ATOM 2702 N N . PRO A 1 354 ? 39.446 -63.952 -22.247 1.00 60.41 354 PRO A N 1
ATOM 2703 C CA . PRO A 1 354 ? 40.433 -63.726 -23.301 1.00 60.41 354 PRO A CA 1
ATOM 2704 C C . PRO A 1 354 ? 40.049 -64.405 -24.626 1.00 60.41 354 PRO A C 1
ATOM 2706 O O . PRO A 1 354 ? 39.577 -65.541 -24.651 1.00 60.41 354 PRO A O 1
ATOM 2709 N N . SER A 1 355 ? 40.308 -63.719 -25.743 1.00 60.34 355 SER A N 1
ATOM 2710 C CA . SER A 1 355 ? 40.128 -64.264 -27.099 1.00 60.34 355 SER A CA 1
ATOM 2711 C C . SER A 1 355 ? 41.307 -65.153 -27.541 1.00 60.34 355 SER A C 1
ATOM 2713 O O . SER A 1 355 ? 42.438 -64.916 -27.112 1.00 60.34 355 SER A O 1
ATOM 2715 N N . PRO A 1 356 ? 41.077 -66.155 -28.415 1.00 58.12 356 PRO A N 1
ATOM 2716 C CA . PRO A 1 356 ? 42.118 -67.062 -28.901 1.00 58.12 356 PRO A CA 1
ATOM 2717 C C . PRO A 1 356 ? 43.075 -66.412 -29.918 1.00 58.12 356 PRO A C 1
ATOM 2719 O O . PRO A 1 356 ? 42.752 -65.422 -30.573 1.00 58.12 356 PRO A O 1
ATOM 2722 N N . SER A 1 357 ? 44.268 -66.997 -30.057 1.00 58.72 357 SER A N 1
ATOM 2723 C CA . SER A 1 357 ? 45.364 -66.495 -30.899 1.00 58.72 357 SER A CA 1
ATOM 2724 C C . SER A 1 357 ? 45.130 -66.675 -32.415 1.00 58.72 357 SER A C 1
ATOM 2726 O O . SER A 1 357 ? 44.489 -67.647 -32.819 1.00 58.72 357 SER A O 1
ATOM 2728 N N . PRO A 1 358 ? 45.681 -65.791 -33.274 1.00 62.44 358 PRO A N 1
ATOM 2729 C CA . PRO A 1 358 ? 45.488 -65.847 -34.727 1.00 62.44 358 PRO A CA 1
ATOM 2730 C C . PRO A 1 358 ? 46.427 -66.842 -35.453 1.00 62.44 358 PRO A C 1
ATOM 2732 O O . PRO A 1 358 ? 47.529 -67.114 -34.970 1.00 62.44 358 PRO A O 1
ATOM 2735 N N . PRO A 1 359 ? 46.037 -67.343 -36.645 1.00 59.69 359 PRO A N 1
ATOM 2736 C CA . PRO A 1 359 ? 46.875 -68.180 -37.512 1.00 59.69 359 PRO A CA 1
ATOM 2737 C C . PRO A 1 359 ? 47.911 -67.368 -38.334 1.00 59.69 359 PRO A C 1
ATOM 2739 O O . PRO A 1 359 ? 47.779 -66.149 -38.463 1.00 59.69 359 PRO A O 1
ATOM 2742 N N . PRO A 1 360 ? 48.940 -68.023 -38.917 1.00 62.72 360 PRO A N 1
ATOM 2743 C CA . PRO A 1 360 ? 50.015 -67.358 -39.664 1.00 62.72 360 PRO A CA 1
ATOM 2744 C C . PRO A 1 360 ? 49.587 -66.819 -41.052 1.00 62.72 360 PRO A C 1
ATOM 2746 O O . PRO A 1 360 ? 48.612 -67.298 -41.634 1.00 62.72 360 PRO A O 1
ATOM 2749 N N . PRO A 1 361 ? 50.320 -65.832 -41.612 1.00 55.31 361 PRO A N 1
ATOM 2750 C CA . PRO A 1 361 ? 49.914 -65.096 -42.812 1.00 55.31 361 PRO A CA 1
ATOM 2751 C C . PRO A 1 361 ? 50.207 -65.818 -44.140 1.00 55.31 361 PRO A C 1
ATOM 2753 O O . PRO A 1 361 ? 51.118 -66.635 -44.247 1.00 55.31 361 PRO A O 1
ATOM 2756 N N . SER A 1 362 ? 49.472 -65.426 -45.186 1.00 45.59 362 SER A N 1
ATOM 2757 C CA . SER A 1 362 ? 49.708 -65.792 -46.595 1.00 45.59 362 SER A CA 1
ATOM 2758 C C . SER A 1 362 ? 50.037 -64.554 -47.459 1.00 45.59 362 SER A C 1
ATOM 2760 O O . SER A 1 362 ? 49.819 -63.432 -46.997 1.00 45.59 362 SER A O 1
ATOM 2762 N N . PRO A 1 363 ? 50.611 -64.712 -48.675 1.00 54.16 363 PRO A N 1
ATOM 2763 C CA . PRO A 1 363 ? 51.377 -63.638 -49.322 1.00 54.16 363 PRO A CA 1
ATOM 2764 C C . PRO A 1 363 ? 50.589 -62.449 -49.899 1.00 54.16 363 PRO A C 1
ATOM 2766 O O . PRO A 1 363 ? 49.397 -62.514 -50.191 1.00 54.16 363 PRO A O 1
ATOM 2769 N N . LEU A 1 364 ? 51.331 -61.357 -50.103 1.00 50.28 364 LEU A N 1
ATOM 2770 C CA . LEU A 1 364 ? 50.871 -60.025 -50.502 1.00 50.28 364 LEU A CA 1
ATOM 2771 C C . LEU A 1 364 ? 50.177 -59.965 -51.880 1.00 50.28 364 LEU A C 1
ATOM 2773 O O . LEU A 1 364 ? 50.635 -60.559 -52.857 1.00 50.28 364 LEU A O 1
ATOM 2777 N N . ARG A 1 365 ? 49.163 -59.093 -51.990 1.00 41.94 365 ARG A N 1
ATOM 2778 C CA . ARG A 1 365 ? 48.729 -58.461 -53.252 1.00 41.94 365 ARG A CA 1
ATOM 2779 C C . ARG A 1 365 ? 48.842 -56.924 -53.152 1.00 41.94 365 ARG A C 1
ATOM 2781 O O . ARG A 1 365 ? 48.931 -56.414 -52.037 1.00 41.94 365 ARG A O 1
ATOM 2788 N N . PRO A 1 366 ? 48.886 -56.185 -54.282 1.00 50.31 366 PRO A N 1
ATOM 2789 C CA . PRO A 1 366 ? 49.300 -54.778 -54.292 1.00 50.31 366 PRO A CA 1
ATOM 2790 C C . PRO A 1 366 ? 48.375 -53.810 -53.546 1.00 50.31 366 PRO A C 1
ATOM 2792 O O . PRO A 1 366 ? 47.169 -54.028 -53.437 1.00 50.31 366 PRO A O 1
ATOM 2795 N N . HIS A 1 367 ? 48.963 -52.695 -53.105 1.00 52.16 367 HIS A N 1
ATOM 2796 C CA . HIS A 1 367 ? 48.290 -51.607 -52.398 1.00 52.16 367 HIS A CA 1
ATOM 2797 C C . HIS A 1 367 ? 47.036 -51.087 -53.122 1.00 52.16 367 HIS A C 1
ATOM 2799 O O . HIS A 1 367 ? 47.084 -50.718 -54.296 1.00 52.16 367 HIS A O 1
ATOM 2805 N N . ARG A 1 368 ? 45.947 -50.918 -52.364 1.00 46.44 368 ARG A N 1
ATOM 2806 C CA . ARG A 1 368 ? 44.979 -49.839 -52.602 1.00 46.44 368 ARG A CA 1
ATOM 2807 C C . ARG A 1 368 ? 45.262 -48.696 -51.630 1.00 46.44 368 ARG A C 1
ATOM 2809 O O . ARG A 1 368 ? 45.682 -48.934 -50.500 1.00 46.44 368 ARG A O 1
ATOM 2816 N N . LEU A 1 369 ? 45.027 -47.469 -52.085 1.00 53.53 369 LEU A N 1
ATOM 2817 C CA . LEU A 1 369 ? 45.056 -46.275 -51.240 1.00 53.53 369 LEU A CA 1
ATOM 2818 C C . LEU A 1 369 ? 43.948 -46.351 -50.170 1.00 53.53 369 LEU A C 1
ATOM 2820 O O . LEU A 1 369 ? 42.885 -46.917 -50.450 1.00 53.53 369 LEU A O 1
ATOM 2824 N N . PRO A 1 370 ? 44.160 -45.788 -48.966 1.00 47.84 370 PRO A N 1
ATOM 2825 C CA . PRO A 1 370 ? 43.105 -45.686 -47.965 1.00 47.84 370 PRO A CA 1
ATOM 2826 C C . PRO A 1 370 ? 41.992 -44.735 -48.444 1.00 47.84 370 PRO A C 1
ATOM 2828 O O . PRO A 1 370 ? 42.282 -43.773 -49.163 1.00 47.84 370 PRO A O 1
ATOM 2831 N N . PRO A 1 371 ? 40.727 -44.955 -48.042 1.00 46.75 371 PRO A N 1
ATOM 2832 C CA . PRO A 1 371 ? 39.663 -43.991 -48.294 1.00 46.75 371 PRO A CA 1
ATOM 2833 C C . PRO A 1 371 ? 39.932 -42.679 -47.531 1.00 46.75 371 PRO A C 1
ATOM 2835 O O . PRO A 1 371 ? 40.552 -42.705 -46.461 1.00 46.75 371 PRO A O 1
ATOM 2838 N N . PRO A 1 372 ? 39.466 -41.524 -48.041 1.00 44.88 372 PRO A N 1
ATOM 2839 C CA . PRO A 1 372 ? 39.560 -40.267 -47.311 1.00 44.88 372 PRO A CA 1
ATOM 2840 C C . PRO A 1 372 ? 38.750 -40.335 -46.009 1.00 44.88 372 PRO A C 1
ATOM 2842 O O . PRO A 1 372 ? 37.725 -41.014 -45.924 1.00 44.88 372 PRO A O 1
ATOM 2845 N N . ARG A 1 373 ? 39.196 -39.590 -44.991 1.00 42.38 373 ARG A N 1
ATOM 2846 C CA . ARG A 1 373 ? 38.415 -39.384 -43.763 1.00 42.38 373 ARG A CA 1
ATOM 2847 C C . ARG A 1 373 ? 37.060 -38.755 -44.124 1.00 42.38 373 ARG A C 1
ATOM 2849 O O . ARG A 1 373 ? 37.057 -37.793 -44.894 1.00 42.38 373 ARG A O 1
ATOM 2856 N N . PRO A 1 374 ? 35.934 -39.216 -43.549 1.00 36.41 374 PRO A N 1
ATOM 2857 C CA . PRO A 1 374 ? 34.682 -38.490 -43.675 1.00 36.41 374 PRO A CA 1
ATOM 2858 C C . PRO A 1 374 ? 34.845 -37.134 -42.984 1.00 36.41 374 PRO A C 1
ATOM 2860 O O . PRO A 1 374 ? 35.057 -37.059 -41.772 1.00 36.41 374 PRO A O 1
ATOM 2863 N N . HIS A 1 375 ? 34.765 -36.054 -43.758 1.00 43.97 375 HIS A N 1
ATOM 2864 C CA . HIS A 1 375 ? 34.545 -34.732 -43.184 1.00 43.97 375 HIS A CA 1
ATOM 2865 C C . HIS A 1 375 ? 33.192 -34.751 -42.461 1.00 43.97 375 HIS A C 1
ATOM 2867 O O . HIS A 1 375 ? 32.236 -35.345 -42.965 1.00 43.97 375 HIS A O 1
ATOM 2873 N N . ARG A 1 376 ? 33.087 -34.095 -41.297 1.00 42.00 376 ARG A N 1
ATOM 2874 C CA . ARG A 1 376 ? 31.767 -33.814 -40.717 1.00 42.00 376 ARG A CA 1
ATOM 2875 C C . ARG A 1 376 ? 31.001 -32.959 -41.724 1.00 42.00 376 ARG A C 1
ATOM 2877 O O . ARG A 1 376 ? 31.388 -31.821 -41.975 1.00 42.00 376 ARG A O 1
ATOM 2884 N N . LEU A 1 377 ? 29.934 -33.520 -42.286 1.00 41.94 377 LEU A N 1
ATOM 2885 C CA . LEU A 1 377 ? 28.916 -32.737 -42.972 1.00 41.94 377 LEU A CA 1
ATOM 2886 C C . LEU A 1 377 ? 28.348 -31.705 -41.981 1.00 41.94 377 LEU A C 1
ATOM 2888 O O . LEU A 1 377 ? 28.170 -32.045 -40.805 1.00 41.94 377 LEU A O 1
ATOM 2892 N N . PRO A 1 378 ? 28.046 -30.471 -42.421 1.00 44.91 378 PRO A N 1
ATOM 2893 C CA . PRO A 1 378 ? 27.196 -29.575 -41.652 1.00 44.91 378 PRO A CA 1
ATOM 2894 C C . PRO A 1 378 ? 25.870 -30.277 -41.340 1.00 44.91 378 PRO A C 1
ATOM 2896 O O . PRO A 1 378 ? 25.308 -30.954 -42.204 1.00 44.91 378 PRO A O 1
ATOM 2899 N N . LEU A 1 379 ? 25.369 -30.124 -40.113 1.00 47.31 379 LEU A N 1
ATOM 2900 C CA . LEU A 1 379 ? 24.020 -30.581 -39.784 1.00 47.31 379 LEU A CA 1
ATOM 2901 C C . LEU A 1 379 ? 23.026 -29.793 -40.644 1.00 47.31 379 LEU A C 1
ATOM 2903 O O . LEU A 1 379 ? 23.139 -28.573 -40.766 1.00 47.31 379 LEU A O 1
ATOM 2907 N N . LEU A 1 380 ? 22.058 -30.484 -41.248 1.00 53.47 380 LEU A N 1
ATOM 2908 C CA . LEU A 1 380 ? 21.024 -29.831 -42.053 1.00 53.47 380 LEU A CA 1
ATOM 2909 C C . LEU A 1 380 ? 20.251 -28.829 -41.168 1.00 53.47 380 LEU A C 1
ATOM 2911 O O . LEU A 1 380 ? 19.940 -29.190 -40.031 1.00 53.47 380 LEU A O 1
ATOM 2915 N N . PRO A 1 381 ? 19.879 -27.619 -41.643 1.00 52.31 381 PRO A N 1
ATOM 2916 C CA . PRO A 1 381 ? 19.327 -26.557 -40.780 1.00 52.31 381 PRO A CA 1
ATOM 2917 C C . PRO A 1 381 ? 18.126 -26.992 -39.919 1.00 52.31 381 PRO A C 1
ATOM 2919 O O . PRO A 1 381 ? 17.998 -26.641 -38.749 1.00 52.31 381 PRO A O 1
ATOM 2922 N N . HIS A 1 382 ? 17.295 -27.866 -40.484 1.00 50.88 382 HIS A N 1
ATOM 2923 C CA . HIS A 1 382 ? 16.150 -28.524 -39.853 1.00 50.88 382 HIS A CA 1
ATOM 2924 C C . HIS A 1 382 ? 16.512 -29.366 -38.604 1.00 50.88 382 HIS A C 1
ATOM 2926 O O . HIS A 1 382 ? 15.688 -29.500 -37.697 1.00 50.88 382 HIS A O 1
ATOM 2932 N N . GLN A 1 383 ? 17.713 -29.950 -38.521 1.00 53.78 383 GLN A N 1
ATOM 2933 C CA . GLN A 1 383 ? 18.170 -30.676 -37.327 1.00 53.78 383 GLN A CA 1
ATOM 2934 C C . GLN A 1 383 ? 18.554 -29.719 -36.191 1.00 53.78 383 GLN A C 1
ATOM 2936 O O . GLN A 1 383 ? 18.270 -30.024 -35.036 1.00 53.78 383 GLN A O 1
ATOM 2941 N N . TRP A 1 384 ? 19.117 -28.548 -36.507 1.00 56.88 384 TRP A N 1
ATOM 2942 C CA . TRP A 1 384 ? 19.441 -27.530 -35.504 1.00 56.88 384 TRP A CA 1
ATOM 2943 C C . TRP A 1 384 ? 18.178 -26.920 -34.880 1.00 56.88 384 TRP A C 1
ATOM 2945 O O . TRP A 1 384 ? 18.072 -26.880 -33.656 1.00 56.88 384 TRP A O 1
ATOM 2955 N N . CYS A 1 385 ? 17.157 -26.577 -35.680 1.00 55.28 385 CYS A N 1
ATOM 2956 C CA . CYS A 1 385 ? 15.872 -26.129 -35.122 1.00 55.28 385 CYS A CA 1
ATOM 2957 C C . CYS A 1 385 ? 15.218 -27.187 -34.218 1.00 55.28 385 CYS A C 1
ATOM 2959 O O . CYS A 1 385 ? 14.598 -26.843 -33.216 1.00 55.28 385 CYS A O 1
ATOM 2961 N N . LYS A 1 386 ? 15.362 -28.480 -34.551 1.00 56.19 386 LYS A N 1
ATOM 2962 C CA . LYS A 1 386 ? 14.799 -29.580 -33.754 1.00 56.19 386 LYS A CA 1
ATOM 2963 C C . LYS A 1 386 ? 15.516 -29.773 -32.410 1.00 56.19 386 LYS A C 1
ATOM 2965 O O . LYS A 1 386 ? 14.887 -30.266 -31.481 1.00 56.19 386 LYS A O 1
ATOM 2970 N N . ALA A 1 387 ? 16.787 -29.378 -32.294 1.00 59.62 387 ALA A N 1
ATOM 2971 C CA . ALA A 1 387 ? 17.543 -29.470 -31.045 1.00 59.62 387 ALA A CA 1
ATOM 2972 C C . ALA A 1 387 ? 17.031 -28.494 -29.971 1.00 59.62 387 ALA A C 1
ATOM 2974 O O . ALA A 1 387 ? 16.870 -28.908 -28.829 1.00 59.62 387 ALA A O 1
ATOM 2975 N N . LYS A 1 388 ? 16.673 -27.251 -30.335 1.00 59.44 388 LYS A N 1
ATOM 2976 C CA . LYS A 1 388 ? 16.208 -26.234 -29.366 1.00 59.44 388 LYS A CA 1
ATOM 2977 C C . LYS A 1 388 ? 15.016 -26.687 -28.505 1.00 59.44 388 LYS A C 1
ATOM 2979 O O . LYS A 1 388 ? 14.988 -26.416 -27.314 1.00 59.44 388 LYS A O 1
ATOM 2984 N N . CYS A 1 389 ? 14.061 -27.423 -29.077 1.00 55.53 389 CYS A N 1
ATOM 2985 C CA . CYS A 1 389 ? 12.906 -27.962 -28.336 1.00 55.53 389 CYS A CA 1
ATOM 2986 C C . CYS A 1 389 ? 13.181 -29.271 -27.578 1.00 55.53 389 CYS A C 1
ATOM 2988 O O . CYS A 1 389 ? 12.276 -29.833 -26.969 1.00 55.53 389 CYS A O 1
ATOM 2990 N N . LEU A 1 390 ? 14.408 -29.790 -27.648 1.00 54.69 390 LEU A N 1
ATOM 2991 C CA . LEU A 1 390 ? 14.889 -30.885 -26.802 1.00 54.69 390 LEU A CA 1
ATOM 2992 C C . LEU A 1 390 ? 15.744 -30.360 -25.635 1.00 54.69 390 LEU A C 1
ATOM 2994 O O . LEU A 1 390 ? 15.985 -31.105 -24.691 1.00 54.69 390 LEU A O 1
ATOM 2998 N N . GLU A 1 391 ? 16.186 -29.100 -25.700 1.00 56.38 391 GLU A N 1
ATOM 2999 C CA . GLU A 1 391 ? 16.914 -28.403 -24.632 1.00 56.38 391 GLU A CA 1
ATOM 3000 C C . GLU A 1 391 ? 15.953 -27.818 -23.576 1.00 56.38 391 GLU A C 1
ATOM 3002 O O . GLU A 1 391 ? 16.276 -27.852 -22.392 1.00 56.38 391 GLU A O 1
ATOM 3007 N N . ASP A 1 392 ? 14.747 -27.391 -23.977 1.00 52.59 392 ASP A N 1
ATOM 3008 C CA . ASP A 1 392 ? 13.614 -27.126 -23.074 1.00 52.59 392 ASP A CA 1
ATOM 3009 C C . ASP A 1 392 ? 12.309 -27.757 -23.620 1.00 52.59 392 ASP A C 1
ATOM 3011 O O . ASP A 1 392 ? 11.649 -27.182 -24.496 1.00 52.59 392 ASP A O 1
ATOM 3015 N N . PRO A 1 393 ? 11.931 -28.955 -23.133 1.00 54.84 393 PRO A N 1
ATOM 3016 C CA . PRO A 1 393 ? 10.752 -29.680 -23.599 1.00 54.84 393 PRO A CA 1
ATOM 3017 C C . PRO A 1 393 ? 9.444 -29.268 -22.902 1.00 54.84 393 PRO A C 1
ATOM 3019 O O . PRO A 1 393 ? 8.401 -29.824 -23.246 1.00 54.84 393 PRO A O 1
ATOM 3022 N N . TYR A 1 394 ? 9.474 -28.354 -21.923 1.00 52.28 394 TYR A N 1
ATOM 3023 C CA . TYR A 1 394 ? 8.275 -27.930 -21.185 1.00 52.28 394 TYR A CA 1
ATOM 3024 C C . TYR A 1 394 ? 7.722 -26.589 -21.676 1.00 52.28 394 TYR A C 1
ATOM 3026 O O . TYR A 1 394 ? 6.511 -26.383 -21.608 1.00 52.28 394 TYR A O 1
ATOM 3034 N N . SER A 1 395 ? 8.567 -25.699 -22.212 1.00 54.16 395 SER A N 1
ATOM 3035 C CA . SER A 1 395 ? 8.100 -24.451 -22.835 1.00 54.16 395 SER A CA 1
ATOM 3036 C C . SER A 1 395 ? 7.803 -24.579 -24.334 1.00 54.16 395 SER A C 1
ATOM 3038 O O . SER A 1 395 ? 6.906 -23.897 -24.832 1.00 54.16 395 SER A O 1
ATOM 3040 N N . CYS A 1 396 ? 8.503 -25.445 -25.081 1.00 57.50 396 CYS A N 1
ATOM 3041 C CA . CYS A 1 396 ? 8.332 -25.522 -26.535 1.00 57.50 396 CYS A CA 1
ATOM 3042 C C . CYS A 1 396 ? 7.012 -26.189 -26.966 1.00 57.50 396 CYS A C 1
ATOM 3044 O O . CYS A 1 396 ? 6.863 -27.410 -26.937 1.00 57.50 396 CYS A O 1
ATOM 3046 N N . HIS A 1 397 ? 6.106 -25.377 -27.512 1.00 58.78 397 HIS A N 1
ATOM 3047 C CA . HIS A 1 397 ? 4.873 -25.811 -28.178 1.00 58.78 397 HIS A CA 1
ATOM 3048 C C . HIS A 1 397 ? 5.047 -25.967 -29.706 1.00 58.78 397 HIS A C 1
ATOM 3050 O O . HIS A 1 397 ? 4.216 -26.581 -30.376 1.00 58.78 397 HIS A O 1
ATOM 3056 N N . GLY A 1 398 ? 6.139 -25.447 -30.282 1.00 59.44 398 GLY A N 1
ATOM 3057 C CA . GLY A 1 398 ? 6.483 -25.619 -31.697 1.00 59.44 398 GLY A CA 1
ATOM 3058 C C . GLY A 1 398 ? 7.735 -24.848 -32.130 1.00 59.44 398 GLY A C 1
ATOM 3059 O O . GLY A 1 398 ? 8.283 -24.059 -31.365 1.00 59.44 398 GLY A O 1
ATOM 3060 N N . VAL A 1 399 ? 8.168 -25.055 -33.379 1.00 57.38 399 VAL A N 1
ATOM 3061 C CA . VAL A 1 399 ? 9.326 -24.374 -33.996 1.00 57.38 399 VAL A CA 1
ATOM 3062 C C . VAL A 1 399 ? 9.060 -23.973 -35.441 1.00 57.38 399 VAL A C 1
ATOM 3064 O O . VAL A 1 399 ? 8.509 -24.757 -36.216 1.00 57.38 399 VAL A O 1
ATOM 3067 N N . GLU A 1 400 ? 9.540 -22.792 -35.825 1.00 55.59 400 GLU A N 1
ATOM 3068 C CA . GLU A 1 400 ? 9.535 -22.295 -37.205 1.00 55.59 400 GLU A CA 1
ATOM 3069 C C . GLU A 1 400 ? 10.961 -21.990 -37.695 1.00 55.59 400 GLU A C 1
ATOM 3071 O O . GLU A 1 400 ? 11.828 -21.581 -36.921 1.00 55.59 400 GLU A O 1
ATOM 3076 N N . TYR A 1 401 ? 11.216 -22.216 -38.991 1.00 50.69 401 TYR A N 1
ATOM 3077 C CA . TYR A 1 401 ? 12.518 -21.995 -39.624 1.00 50.69 401 TYR A CA 1
ATOM 3078 C C . TYR A 1 401 ? 12.439 -20.950 -40.740 1.00 50.69 401 TYR A C 1
ATOM 3080 O O . TYR A 1 401 ? 11.816 -21.158 -41.785 1.00 50.69 401 TYR A O 1
ATOM 3088 N N . TYR A 1 402 ? 13.159 -19.853 -40.540 1.00 54.59 402 TYR A N 1
ATOM 3089 C CA . TYR A 1 402 ? 13.259 -18.738 -41.469 1.00 54.59 402 TYR A CA 1
ATOM 3090 C C . TYR A 1 402 ? 14.448 -18.942 -42.411 1.00 54.59 402 TYR A C 1
ATOM 3092 O O . TYR A 1 402 ? 15.564 -18.491 -42.151 1.00 54.59 402 TYR A O 1
ATOM 3100 N N . SER A 1 403 ? 14.188 -19.610 -43.538 1.00 45.84 403 SER A N 1
ATOM 3101 C CA . SER A 1 403 ? 15.150 -19.904 -44.618 1.00 45.84 403 SER A CA 1
ATOM 3102 C C . SER A 1 403 ? 15.893 -18.677 -45.162 1.00 45.84 403 SER A C 1
ATOM 3104 O O . SER A 1 403 ? 17.008 -18.807 -45.653 1.00 45.84 403 SER A O 1
ATOM 3106 N N . ASN A 1 404 ? 15.296 -17.488 -45.064 1.00 47.28 404 ASN A N 1
ATOM 3107 C CA . ASN A 1 404 ? 15.866 -16.207 -45.490 1.00 47.28 404 ASN A CA 1
ATOM 3108 C C . ASN A 1 404 ? 16.698 -15.486 -44.409 1.00 47.28 404 ASN A C 1
ATOM 3110 O O . ASN A 1 404 ? 17.285 -14.447 -44.700 1.00 47.28 404 ASN A O 1
ATOM 3114 N N . LYS A 1 405 ? 16.719 -15.995 -43.171 1.00 51.97 405 LYS A N 1
ATOM 3115 C CA . LYS A 1 405 ? 17.451 -15.424 -42.021 1.00 51.97 405 LYS A CA 1
ATOM 3116 C C . LYS A 1 405 ? 18.340 -16.451 -41.301 1.00 51.97 405 LYS A C 1
ATOM 3118 O O . LYS A 1 405 ? 18.901 -16.131 -40.261 1.00 51.97 405 LYS A O 1
ATOM 3123 N N . GLU A 1 406 ? 18.383 -17.690 -41.801 1.00 56.12 406 GLU A N 1
ATOM 3124 C CA . GLU A 1 406 ? 18.979 -18.878 -41.164 1.00 56.12 406 GLU A CA 1
ATOM 3125 C C . GLU A 1 406 ? 18.606 -19.060 -39.675 1.00 56.12 406 GLU A C 1
ATOM 3127 O O . GLU A 1 406 ? 19.356 -19.635 -38.891 1.00 56.12 406 GLU A O 1
ATOM 3132 N N . ARG A 1 407 ? 17.417 -18.589 -39.276 1.00 53.88 407 ARG A N 1
ATOM 3133 C CA . ARG A 1 407 ? 16.977 -18.494 -37.875 1.00 53.88 407 ARG A CA 1
ATOM 3134 C C . ARG A 1 407 ? 15.897 -19.528 -37.549 1.00 53.88 407 ARG A C 1
ATOM 3136 O O . ARG A 1 407 ? 14.989 -19.749 -38.348 1.00 53.88 407 ARG A O 1
ATOM 3143 N N . CYS A 1 408 ? 15.990 -20.121 -36.359 1.00 59.47 408 CYS A N 1
ATOM 3144 C CA . CYS A 1 408 ? 14.939 -20.946 -35.757 1.00 59.47 408 CYS A CA 1
ATOM 3145 C C . CYS A 1 408 ? 14.350 -20.230 -34.536 1.00 59.47 408 CYS A C 1
ATOM 3147 O O . CYS A 1 408 ? 15.102 -19.925 -33.596 1.00 59.47 408 CYS A O 1
ATOM 3149 N N . ASP A 1 409 ? 13.033 -20.045 -34.533 1.00 54.78 409 ASP A N 1
ATOM 3150 C CA . ASP A 1 409 ? 12.257 -19.480 -33.425 1.00 54.78 409 ASP A CA 1
ATOM 3151 C C . ASP A 1 409 ? 11.330 -20.538 -32.812 1.00 54.78 409 ASP A C 1
ATOM 3153 O O . ASP A 1 409 ? 10.894 -21.465 -33.500 1.00 54.78 409 ASP A O 1
ATOM 3157 N N . VAL A 1 410 ? 11.087 -20.421 -31.503 1.00 54.91 410 VAL A N 1
ATOM 3158 C CA . VAL A 1 410 ? 10.356 -21.387 -30.665 1.00 54.91 410 VAL A CA 1
ATOM 3159 C C . VAL A 1 410 ? 9.091 -20.716 -30.134 1.00 54.91 410 VAL A C 1
ATOM 3161 O O . VAL A 1 410 ? 9.161 -19.585 -29.658 1.00 54.91 410 VAL A O 1
ATOM 3164 N N . PHE A 1 411 ? 7.951 -21.404 -30.190 1.00 57.00 411 PHE A N 1
ATOM 3165 C CA . PHE A 1 411 ? 6.686 -20.914 -29.633 1.00 57.00 411 PHE A CA 1
ATOM 3166 C C . PHE A 1 411 ? 6.494 -21.411 -28.197 1.00 57.00 411 PHE A C 1
ATOM 3168 O O . PHE A 1 411 ? 6.611 -22.610 -27.945 1.00 57.00 411 PHE A O 1
ATOM 3175 N N . THR A 1 412 ? 6.170 -20.497 -27.280 1.00 48.19 412 THR A N 1
ATOM 3176 C CA . THR A 1 412 ? 6.063 -20.746 -25.828 1.00 48.19 412 THR A CA 1
ATOM 3177 C C . THR A 1 412 ? 4.631 -20.707 -25.274 1.00 48.19 412 THR A C 1
ATOM 3179 O O . THR A 1 412 ? 4.444 -20.801 -24.065 1.00 48.19 412 THR A O 1
ATOM 3182 N N . GLN A 1 413 ? 3.614 -20.583 -26.134 1.00 45.66 413 GLN A N 1
ATOM 3183 C CA . GLN A 1 413 ? 2.193 -20.548 -25.757 1.00 45.66 413 GLN A CA 1
ATOM 3184 C C . GLN A 1 413 ? 1.336 -21.415 -26.697 1.00 45.66 413 GLN A C 1
ATOM 3186 O O . GLN A 1 413 ? 1.665 -21.574 -27.876 1.00 45.66 413 GLN A O 1
ATOM 3191 N N . GLU A 1 414 ? 0.199 -21.925 -26.205 1.00 46.28 414 GLU A N 1
ATOM 3192 C CA . GLU A 1 414 ? -0.831 -22.531 -27.059 1.00 46.28 414 GLU A CA 1
ATOM 3193 C C . GLU A 1 414 ? -1.539 -21.466 -27.914 1.00 46.28 414 GLU A C 1
ATOM 3195 O O . GLU A 1 414 ? -2.179 -20.545 -27.406 1.00 46.28 414 GLU A O 1
ATOM 3200 N N . ILE A 1 415 ? -1.495 -21.634 -29.237 1.00 48.28 415 ILE A N 1
ATOM 3201 C CA . ILE A 1 415 ? -2.203 -20.770 -30.191 1.00 48.28 415 ILE A CA 1
ATOM 3202 C C . ILE A 1 415 ? -3.698 -21.130 -30.185 1.00 48.28 415 ILE A C 1
ATOM 3204 O O . ILE A 1 415 ? -4.152 -21.998 -30.936 1.00 48.28 415 ILE A O 1
ATOM 3208 N N . THR A 1 416 ? -4.473 -20.474 -29.321 1.00 36.41 416 THR A N 1
ATOM 3209 C CA . THR A 1 416 ? -5.891 -20.803 -29.084 1.00 36.41 416 THR A CA 1
ATOM 3210 C C . THR A 1 416 ? -6.874 -20.136 -30.052 1.00 36.41 416 THR A C 1
ATOM 3212 O O . THR A 1 416 ? -7.955 -20.683 -30.274 1.00 36.41 416 THR A O 1
ATOM 3215 N N . SER A 1 417 ? -6.524 -19.011 -30.690 1.00 34.06 417 SER A N 1
ATOM 3216 C CA . SER A 1 417 ? -7.323 -18.437 -31.786 1.00 34.06 417 SER A CA 1
ATOM 3217 C C . SER A 1 417 ? -6.498 -17.589 -32.764 1.00 34.06 417 SER A C 1
ATOM 3219 O O . SER A 1 417 ? -5.462 -17.037 -32.411 1.00 34.06 417 SER A O 1
ATOM 3221 N N . PHE A 1 418 ? -6.979 -17.478 -34.007 1.00 30.56 418 PHE A N 1
ATOM 3222 C CA . PHE A 1 418 ? -6.456 -16.574 -35.035 1.00 30.56 418 PHE A CA 1
ATOM 3223 C C . PHE A 1 418 ? -7.630 -15.955 -35.802 1.00 30.56 418 PHE A C 1
ATOM 3225 O O . PHE A 1 418 ? -8.495 -16.680 -36.293 1.00 30.56 418 PHE A O 1
ATOM 3232 N N . THR A 1 419 ? -7.618 -14.633 -35.984 1.00 24.39 419 THR A N 1
ATOM 3233 C CA . THR A 1 419 ? -8.477 -13.931 -36.952 1.00 24.39 419 THR A CA 1
ATOM 3234 C C . THR A 1 419 ? -7.582 -13.150 -37.908 1.00 24.39 419 THR A C 1
ATOM 3236 O O . THR A 1 419 ? -6.729 -12.388 -37.466 1.00 24.39 419 THR A O 1
ATOM 3239 N N . TYR A 1 420 ? -7.746 -13.347 -39.218 1.00 30.00 420 TYR A N 1
ATOM 3240 C CA . TYR A 1 420 ? -6.822 -12.833 -40.234 1.00 30.00 420 TYR A CA 1
ATOM 3241 C C . TYR A 1 420 ? -7.549 -11.995 -41.293 1.00 30.00 420 TYR A C 1
ATOM 3243 O O . TYR A 1 420 ? -8.571 -12.422 -41.834 1.00 30.00 420 TYR A O 1
ATOM 3251 N N . LYS A 1 421 ? -7.000 -10.820 -41.627 1.00 21.69 421 LYS A N 1
ATOM 3252 C CA . LYS A 1 421 ? -7.382 -10.058 -42.826 1.00 21.69 421 LYS A CA 1
ATOM 3253 C C . LYS A 1 421 ? -6.481 -10.477 -43.987 1.00 21.69 421 LYS A C 1
ATOM 3255 O O . LYS A 1 421 ? -5.263 -10.371 -43.894 1.00 21.69 421 LYS A O 1
ATOM 3260 N N . LYS A 1 422 ? -7.101 -10.956 -45.065 1.00 30.88 422 LYS A N 1
ATOM 3261 C CA . LYS A 1 422 ? -6.439 -11.532 -46.238 1.00 30.88 422 LYS A CA 1
ATOM 3262 C C . LYS A 1 422 ? -6.376 -10.528 -47.383 1.00 30.88 422 LYS A C 1
ATOM 3264 O O . LYS A 1 422 ? -7.420 -10.056 -47.822 1.00 30.88 422 LYS A O 1
ATOM 3269 N N . GLU A 1 423 ? -5.188 -10.364 -47.953 1.00 27.36 423 GLU A N 1
ATOM 3270 C CA . GLU A 1 423 ? -5.046 -10.212 -49.403 1.00 27.36 423 GLU A CA 1
ATOM 3271 C C . GLU A 1 423 ? -4.418 -11.496 -49.990 1.00 27.36 423 GLU A C 1
ATOM 3273 O O . GLU A 1 423 ? -3.983 -12.395 -49.268 1.00 27.36 423 GLU A O 1
ATOM 3278 N N . GLU A 1 424 ? -4.532 -11.667 -51.302 1.00 29.72 424 GLU A N 1
ATOM 3279 C CA . GLU A 1 424 ? -4.291 -12.917 -52.043 1.00 29.72 424 GLU A CA 1
ATOM 3280 C C . GLU A 1 424 ? -2.799 -13.336 -52.076 1.00 29.72 424 GLU A C 1
ATOM 3282 O O . GLU A 1 424 ? -1.936 -12.469 -52.067 1.00 29.72 424 GLU A O 1
ATOM 3287 N N . LYS A 1 425 ? -2.350 -14.603 -52.177 1.00 28.45 425 LYS A N 1
ATOM 3288 C CA . LYS A 1 425 ? -2.923 -15.969 -52.335 1.00 28.45 425 LYS A CA 1
ATOM 3289 C C . LYS A 1 425 ? -1.791 -16.970 -51.956 1.00 28.45 425 LYS A C 1
ATOM 3291 O O . LYS A 1 425 ? -0.640 -16.681 -52.255 1.00 28.45 425 LYS A O 1
ATOM 3296 N N . ASP A 1 426 ? -1.974 -18.175 -51.400 1.00 27.81 426 ASP A N 1
ATOM 3297 C CA . ASP A 1 426 ? -3.104 -18.817 -50.702 1.00 27.81 426 ASP A CA 1
ATOM 3298 C C . ASP A 1 426 ? -2.617 -20.109 -49.964 1.00 27.81 426 ASP A C 1
ATOM 3300 O O . ASP A 1 426 ? -1.412 -20.301 -49.797 1.00 27.81 426 ASP A O 1
ATOM 3304 N N . PHE A 1 427 ? -3.536 -21.015 -49.590 1.00 25.89 427 PHE A N 1
ATOM 3305 C CA . PHE A 1 427 ? -3.350 -22.329 -48.924 1.00 25.89 427 PHE A CA 1
ATOM 3306 C C . PHE A 1 427 ? -3.038 -22.333 -47.409 1.00 25.89 427 PHE A C 1
ATOM 3308 O O . PHE A 1 427 ? -2.077 -21.749 -46.903 1.00 25.89 427 PHE A O 1
ATOM 3315 N N . THR A 1 428 ? -3.859 -23.113 -46.699 1.00 26.09 428 THR A N 1
ATOM 3316 C CA . THR A 1 428 ? -4.014 -23.202 -45.235 1.00 26.09 428 THR A CA 1
ATOM 3317 C C . THR A 1 428 ? -4.302 -24.640 -44.800 1.00 26.09 428 THR A C 1
ATOM 3319 O O . THR A 1 428 ? -4.981 -25.350 -45.538 1.00 26.09 428 THR A O 1
ATOM 3322 N N . CYS A 1 429 ? -3.911 -25.037 -43.580 1.00 25.30 429 CYS A N 1
ATOM 3323 C CA . CYS A 1 429 ? -4.638 -26.052 -42.796 1.00 25.30 429 CYS A CA 1
ATOM 3324 C C . CYS A 1 429 ? -4.182 -26.081 -41.323 1.00 25.30 429 CYS A C 1
ATOM 3326 O O . CYS A 1 429 ? -2.983 -26.160 -41.058 1.00 25.30 429 CYS A O 1
ATOM 3328 N N . SER A 1 430 ? -5.134 -26.086 -40.387 1.00 25.81 430 SER A N 1
ATOM 3329 C CA . SER A 1 430 ? -4.915 -26.248 -38.936 1.00 25.81 430 SER A CA 1
ATOM 3330 C C . SER A 1 430 ? -5.212 -27.684 -38.481 1.00 25.81 430 SER A C 1
ATOM 3332 O O . SER A 1 430 ? -5.894 -28.417 -39.195 1.00 25.81 430 SER A O 1
ATOM 3334 N N . VAL A 1 431 ? -4.778 -28.064 -37.272 1.00 25.53 431 VAL A N 1
ATOM 3335 C CA . VAL A 1 431 ? -5.367 -29.155 -36.460 1.00 25.53 431 VAL A CA 1
ATOM 3336 C C . VAL A 1 431 ? -5.240 -28.769 -34.978 1.00 25.53 431 VAL A C 1
ATOM 3338 O O . VAL A 1 431 ? -4.228 -28.182 -34.608 1.00 25.53 431 VAL A O 1
ATOM 3341 N N . ASN A 1 432 ? -6.226 -29.104 -34.142 1.00 26.14 432 ASN A N 1
ATOM 3342 C CA . ASN A 1 432 ? -6.149 -29.038 -32.675 1.00 26.14 432 ASN A CA 1
ATOM 3343 C C . ASN A 1 432 ? -6.948 -30.218 -32.070 1.00 26.14 432 ASN A C 1
ATOM 3345 O O . ASN A 1 432 ? -7.968 -30.564 -32.661 1.00 26.14 432 ASN A O 1
ATOM 3349 N N . ARG A 1 433 ? -6.491 -30.774 -30.929 1.00 33.06 433 ARG A N 1
ATOM 3350 C CA . ARG A 1 433 ? -7.032 -31.904 -30.115 1.00 33.06 433 ARG A CA 1
ATOM 3351 C C . ARG A 1 433 ? -7.354 -33.207 -30.889 1.00 33.06 433 ARG A C 1
ATOM 3353 O O . ARG A 1 433 ? -8.013 -33.201 -31.912 1.00 33.06 433 ARG A O 1
ATOM 3360 N N . GLU A 1 434 ? -6.914 -34.390 -30.463 1.00 27.84 434 GLU A N 1
ATOM 3361 C CA . GLU A 1 434 ? -6.940 -34.937 -29.099 1.00 27.84 434 GLU A CA 1
ATOM 3362 C C . GLU A 1 434 ? -5.736 -35.843 -28.770 1.00 27.84 434 GLU A C 1
ATOM 3364 O O . GLU A 1 434 ? -5.161 -36.471 -29.655 1.00 27.84 434 GLU A O 1
ATOM 3369 N N . LEU A 1 435 ? -5.474 -35.985 -27.462 1.00 27.58 435 LEU A N 1
ATOM 3370 C CA . LEU A 1 435 ? -4.569 -36.954 -26.822 1.00 27.58 435 LEU A CA 1
ATOM 3371 C C . LEU A 1 435 ? -3.067 -36.865 -27.176 1.00 27.58 435 LEU A C 1
ATOM 3373 O O . LEU A 1 435 ? -2.617 -36.139 -28.057 1.00 27.58 435 LEU A O 1
ATOM 3377 N N . SER A 1 436 ? -2.270 -37.557 -26.355 1.00 40.44 436 SER A N 1
ATOM 3378 C CA . SER A 1 436 ? -0.803 -37.527 -26.364 1.00 40.44 436 SER A CA 1
ATOM 3379 C C . SER A 1 436 ? -0.188 -38.185 -27.613 1.00 40.44 436 SER A C 1
ATOM 3381 O O . SER A 1 436 ? -0.825 -38.994 -28.282 1.00 40.44 436 SER A O 1
ATOM 3383 N N . THR A 1 437 ? 1.104 -37.918 -27.847 1.00 31.03 437 THR A N 1
ATOM 3384 C CA . THR A 1 437 ? 1.996 -38.494 -28.882 1.00 31.03 437 THR A CA 1
ATOM 3385 C C . THR A 1 437 ? 1.883 -37.938 -30.314 1.00 31.03 437 THR A C 1
ATOM 3387 O O . THR A 1 437 ? 1.549 -38.643 -31.262 1.00 31.03 437 THR A O 1
ATOM 3390 N N . VAL A 1 438 ? 2.314 -36.684 -30.516 1.00 30.64 438 VAL A N 1
ATOM 3391 C CA . VAL A 1 438 ? 2.642 -36.159 -31.860 1.00 30.64 438 VAL A CA 1
ATOM 3392 C C . VAL A 1 438 ? 4.148 -36.307 -32.144 1.00 30.64 438 VAL A C 1
ATOM 3394 O O . VAL A 1 438 ? 4.953 -35.610 -31.525 1.00 30.64 438 VAL A O 1
ATOM 3397 N N . PRO A 1 439 ? 4.582 -37.149 -33.102 1.00 30.80 439 PRO A N 1
ATOM 3398 C CA . PRO A 1 439 ? 5.967 -37.142 -33.562 1.00 30.80 439 PRO A CA 1
ATOM 3399 C C . PRO A 1 439 ? 6.237 -35.900 -34.428 1.00 30.80 439 PRO A C 1
ATOM 3401 O O . PRO A 1 439 ? 5.524 -35.642 -35.398 1.00 30.80 439 PRO A O 1
ATOM 3404 N N . LEU A 1 440 ? 7.299 -35.146 -34.113 1.00 31.38 440 LEU A N 1
ATOM 3405 C CA . LEU A 1 440 ? 7.734 -33.933 -34.831 1.00 31.38 440 LEU A CA 1
ATOM 3406 C C . LEU A 1 440 ? 8.010 -34.196 -36.329 1.00 31.38 440 LEU A C 1
ATOM 3408 O O . LEU A 1 440 ? 9.122 -34.601 -36.692 1.00 31.38 440 LEU A O 1
ATOM 3412 N N . THR A 1 441 ? 6.993 -33.963 -37.170 1.00 36.09 441 THR A N 1
ATOM 3413 C CA . THR A 1 441 ? 6.923 -34.383 -38.590 1.00 36.09 441 THR A CA 1
ATOM 3414 C C . THR A 1 441 ? 6.340 -33.337 -39.557 1.00 36.09 441 THR A C 1
ATOM 3416 O O . THR A 1 441 ? 6.223 -33.618 -40.748 1.00 36.09 441 THR A O 1
ATOM 3419 N N . LYS A 1 442 ? 6.002 -32.119 -39.103 1.00 33.97 442 LYS A N 1
ATOM 3420 C CA . LYS A 1 442 ? 5.533 -31.024 -39.976 1.00 33.97 442 LYS A CA 1
ATOM 3421 C C . LYS A 1 442 ? 6.502 -29.844 -39.948 1.00 33.97 442 LYS A C 1
ATOM 3423 O O . LYS A 1 442 ? 6.813 -29.327 -38.883 1.00 33.97 442 LYS A O 1
ATOM 3428 N N . TYR A 1 443 ? 6.934 -29.422 -41.134 1.00 33.59 443 TYR A N 1
ATOM 3429 C CA . TYR A 1 443 ? 7.824 -28.286 -41.371 1.00 33.59 443 TYR A CA 1
ATOM 3430 C C . TYR A 1 443 ? 7.318 -27.508 -42.594 1.00 33.59 443 TYR A C 1
ATOM 3432 O O . TYR A 1 443 ? 6.845 -28.115 -43.557 1.00 33.59 443 TYR A O 1
ATOM 3440 N N . ARG A 1 444 ? 7.426 -26.175 -42.575 1.00 37.47 444 ARG A N 1
ATOM 3441 C CA . ARG A 1 444 ? 7.100 -25.291 -43.709 1.00 37.47 444 ARG A CA 1
ATOM 3442 C C . ARG A 1 444 ? 8.360 -24.532 -44.126 1.00 37.47 444 ARG A C 1
ATOM 3444 O O . ARG A 1 444 ? 9.161 -24.153 -43.279 1.00 37.47 444 ARG A O 1
ATOM 3451 N N . LYS A 1 445 ? 8.533 -24.317 -45.430 1.00 33.94 445 LYS A N 1
ATOM 3452 C CA . LYS A 1 445 ? 9.620 -23.525 -46.021 1.00 33.94 445 LYS A CA 1
ATOM 3453 C C . LYS A 1 445 ? 9.003 -22.520 -46.990 1.00 33.94 445 LYS A C 1
ATOM 3455 O O . LYS A 1 445 ? 8.240 -22.925 -47.863 1.00 33.94 445 LYS A O 1
ATOM 3460 N N . ASN A 1 446 ? 9.362 -21.244 -46.866 1.00 34.19 446 ASN A N 1
ATOM 3461 C CA . ASN A 1 446 ? 9.097 -20.236 -47.894 1.00 34.19 446 ASN A CA 1
ATOM 3462 C C . ASN A 1 446 ? 10.336 -20.067 -48.792 1.00 34.19 446 ASN A C 1
ATOM 3464 O O . ASN A 1 446 ? 11.471 -20.182 -48.320 1.00 34.19 446 ASN A O 1
ATOM 3468 N N . GLY A 1 447 ? 10.106 -19.796 -50.081 1.00 32.28 447 GLY A N 1
ATOM 3469 C CA . GLY A 1 447 ? 11.156 -19.580 -51.086 1.00 32.28 447 GLY A CA 1
ATOM 3470 C C . GLY A 1 447 ? 11.165 -20.620 -52.213 1.00 32.28 447 GLY A C 1
ATOM 3471 O O . GLY A 1 447 ? 11.916 -21.590 -52.147 1.00 32.28 447 GLY A O 1
ATOM 3472 N N . GLU A 1 448 ? 10.359 -20.333 -53.241 1.00 31.23 448 GLU A N 1
ATOM 3473 C CA . GLU A 1 448 ? 10.369 -20.887 -54.611 1.00 31.23 448 GLU A CA 1
ATOM 3474 C C . GLU A 1 448 ? 10.196 -22.406 -54.826 1.00 31.23 448 GLU A C 1
ATOM 3476 O O . GLU A 1 448 ? 9.981 -23.193 -53.905 1.00 31.23 448 GLU A O 1
ATOM 3481 N N . THR A 1 449 ? 10.088 -22.787 -56.106 1.00 40.06 449 THR A N 1
ATOM 3482 C CA . THR A 1 449 ? 9.303 -23.945 -56.558 1.00 40.06 449 THR A CA 1
ATOM 3483 C C . THR A 1 449 ? 10.142 -25.151 -56.975 1.00 40.06 449 THR A C 1
ATOM 3485 O O . THR A 1 449 ? 11.038 -25.069 -57.807 1.00 40.06 449 THR A O 1
ATOM 3488 N N . GLY A 1 450 ? 9.767 -26.317 -56.450 1.00 25.84 450 GLY A N 1
ATOM 3489 C CA . GLY A 1 450 ? 10.244 -27.624 -56.890 1.00 25.84 450 GLY A CA 1
ATOM 3490 C C . GLY A 1 450 ? 9.324 -28.711 -56.339 1.00 25.84 450 GLY A C 1
ATOM 3491 O O . GLY A 1 450 ? 9.008 -28.705 -55.152 1.00 25.84 450 GLY A O 1
ATOM 3492 N N . LYS A 1 451 ? 8.845 -29.619 -57.197 1.00 31.84 451 LYS A N 1
ATOM 3493 C CA . LYS A 1 451 ? 8.090 -30.797 -56.753 1.00 31.84 451 LYS A CA 1
ATOM 3494 C C . LYS A 1 451 ? 9.073 -31.904 -56.394 1.00 31.84 451 LYS A C 1
ATOM 3496 O O . LYS A 1 451 ? 9.728 -32.420 -57.292 1.00 31.84 451 LYS A O 1
ATOM 3501 N N . GLU A 1 452 ? 9.066 -32.346 -55.145 1.00 25.20 452 GLU A N 1
ATOM 3502 C CA . GLU A 1 452 ? 9.588 -33.663 -54.787 1.00 25.20 452 GLU A CA 1
ATOM 3503 C C . GLU A 1 452 ? 8.609 -34.341 -53.823 1.00 25.20 452 GLU A C 1
ATOM 3505 O O . GLU A 1 452 ? 8.537 -34.029 -52.638 1.00 25.20 452 GLU A O 1
ATOM 3510 N N . TYR A 1 453 ? 7.782 -35.227 -54.382 1.00 23.30 453 TYR A N 1
ATOM 3511 C CA . TYR A 1 453 ? 6.977 -36.173 -53.616 1.00 23.30 453 TYR A CA 1
ATOM 3512 C C . TYR A 1 453 ? 7.789 -37.460 -53.487 1.00 23.30 453 TYR A C 1
ATOM 3514 O O . TYR A 1 453 ? 8.114 -38.069 -54.504 1.00 23.30 453 TYR A O 1
ATOM 3522 N N . VAL A 1 454 ? 8.043 -37.908 -52.259 1.00 23.19 454 VAL A N 1
ATOM 3523 C CA . VAL A 1 454 ? 8.492 -39.279 -51.984 1.00 23.19 454 VAL A CA 1
ATOM 3524 C C . VAL A 1 454 ? 7.492 -39.911 -51.023 1.00 23.19 454 VAL A C 1
ATOM 3526 O O . VAL A 1 454 ? 7.585 -39.762 -49.807 1.00 23.19 454 VAL A O 1
ATOM 3529 N N . LEU A 1 455 ? 6.502 -40.591 -51.596 1.00 25.16 455 LEU A N 1
ATOM 3530 C CA . LEU A 1 455 ? 5.697 -41.586 -50.895 1.00 25.16 455 LEU A CA 1
ATOM 3531 C C . LEU A 1 455 ? 6.396 -42.943 -51.074 1.00 25.16 455 LEU A C 1
ATOM 3533 O O . LEU A 1 455 ? 6.730 -43.274 -52.213 1.00 25.16 455 LEU A O 1
ATOM 3537 N N . PRO A 1 456 ? 6.627 -43.728 -50.008 1.00 27.08 456 PRO A N 1
ATOM 3538 C CA . PRO A 1 456 ? 7.056 -45.112 -50.158 1.00 27.08 456 PRO A CA 1
ATOM 3539 C C . PRO A 1 456 ? 5.948 -45.919 -50.835 1.00 27.08 456 PRO A C 1
ATOM 3541 O O . PRO A 1 456 ? 4.821 -45.969 -50.340 1.00 27.08 456 PRO A O 1
ATOM 3544 N N . GLU A 1 457 ? 6.268 -46.541 -51.964 1.00 25.92 457 GLU A N 1
ATOM 3545 C CA . GLU A 1 457 ? 5.390 -47.510 -52.613 1.00 25.92 457 GLU A CA 1
ATOM 3546 C C . GLU A 1 457 ? 5.692 -48.925 -52.093 1.00 25.92 457 GLU A C 1
ATOM 3548 O O . GLU A 1 457 ? 6.806 -49.214 -51.664 1.00 25.92 457 GLU A O 1
ATOM 3553 N N . HIS A 1 458 ? 4.684 -49.792 -52.171 1.00 25.38 458 HIS A N 1
ATOM 3554 C CA . HIS A 1 458 ? 4.741 -51.241 -51.974 1.00 25.38 458 HIS A CA 1
ATOM 3555 C C . HIS A 1 458 ? 5.219 -51.826 -50.629 1.00 25.38 458 HIS A C 1
ATOM 3557 O O . HIS A 1 458 ? 6.397 -51.915 -50.292 1.00 25.38 458 HIS A O 1
ATOM 3563 N N . LEU A 1 459 ? 4.238 -52.436 -49.955 1.00 26.22 459 LEU A N 1
ATOM 3564 C CA . LEU A 1 459 ? 4.406 -53.764 -49.367 1.00 26.22 459 LEU A CA 1
ATOM 3565 C C . LEU A 1 459 ? 4.951 -54.741 -50.428 1.00 26.22 459 LEU A C 1
ATOM 3567 O O . LEU A 1 459 ? 4.362 -54.848 -51.505 1.00 26.22 459 LEU A O 1
ATOM 3571 N N . GLU A 1 460 ? 5.959 -55.531 -50.066 1.00 24.08 460 GLU A N 1
ATOM 3572 C CA . GLU A 1 460 ? 6.012 -56.943 -50.462 1.00 24.08 460 GLU A CA 1
ATOM 3573 C C . GLU A 1 460 ? 5.966 -57.818 -49.206 1.00 24.08 460 GLU A C 1
ATOM 3575 O O . GLU A 1 460 ? 6.416 -57.429 -48.124 1.00 24.08 460 GLU A O 1
ATOM 3580 N N . GLU A 1 461 ? 5.362 -58.992 -49.346 1.00 23.39 461 GLU A N 1
ATOM 3581 C CA . GLU A 1 461 ? 5.151 -59.947 -48.265 1.00 23.39 461 GLU A CA 1
ATOM 3582 C C . GLU A 1 461 ? 6.404 -60.804 -48.027 1.00 23.39 461 GLU A C 1
ATOM 3584 O O . GLU A 1 461 ? 7.089 -61.215 -48.961 1.00 23.39 461 GLU A O 1
ATOM 3589 N N . SER A 1 462 ? 6.650 -61.195 -46.776 1.00 24.69 462 SER A N 1
ATOM 3590 C CA . SER A 1 462 ? 7.331 -62.466 -46.498 1.00 24.69 462 SER A CA 1
ATOM 3591 C C . SER A 1 462 ? 6.748 -63.104 -45.236 1.00 24.69 462 SER A C 1
ATOM 3593 O O . SER A 1 462 ? 6.363 -62.415 -44.292 1.00 24.69 462 SER A O 1
ATOM 3595 N N . SER A 1 463 ? 6.574 -64.426 -45.272 1.00 23.52 463 SER A N 1
ATOM 3596 C CA . SER A 1 463 ? 5.588 -65.142 -44.453 1.00 23.52 463 SER A CA 1
ATOM 3597 C C . SER A 1 463 ? 6.190 -66.102 -43.420 1.00 23.52 463 SER A C 1
ATOM 3599 O O . SER A 1 463 ? 6.935 -67.008 -43.791 1.00 23.52 463 SER A O 1
ATOM 3601 N N . SER A 1 464 ? 5.737 -65.993 -42.169 1.00 25.19 464 SER A N 1
ATOM 3602 C CA . SER A 1 464 ? 5.751 -67.031 -41.114 1.00 25.19 464 SER A CA 1
ATOM 3603 C C . SER A 1 464 ? 4.868 -66.515 -39.962 1.00 25.19 464 SER A C 1
ATOM 3605 O O . SER A 1 464 ? 5.101 -65.404 -39.496 1.00 25.19 464 SER A O 1
ATOM 3607 N N . SER A 1 465 ? 3.706 -67.106 -39.656 1.00 25.39 465 SER A N 1
ATOM 3608 C CA . SER A 1 465 ? 3.523 -68.263 -38.749 1.00 25.39 465 SER A CA 1
ATOM 3609 C C . SER A 1 465 ? 4.015 -67.956 -37.306 1.00 25.39 465 SER A C 1
ATOM 3611 O O . SER A 1 465 ? 5.140 -67.503 -37.134 1.00 25.39 465 SER A O 1
ATOM 3613 N N . ASP A 1 466 ? 3.224 -68.077 -36.224 1.00 24.61 466 ASP A N 1
ATOM 3614 C CA . ASP A 1 466 ? 2.055 -68.948 -35.992 1.00 24.61 466 ASP A CA 1
ATOM 3615 C C . ASP A 1 466 ? 0.938 -68.400 -35.051 1.00 24.61 466 ASP A C 1
ATOM 3617 O O . ASP A 1 466 ? 1.169 -67.620 -34.135 1.00 24.61 466 ASP A O 1
ATOM 3621 N N . THR A 1 467 ? -0.286 -68.884 -35.312 1.00 26.41 467 THR A N 1
ATOM 3622 C CA . THR A 1 467 ? -1.487 -69.138 -34.462 1.00 26.41 467 THR A CA 1
ATOM 3623 C C . THR A 1 467 ? -1.816 -68.396 -33.132 1.00 26.41 467 THR A C 1
ATOM 3625 O O . THR A 1 467 ? -1.173 -68.644 -32.119 1.00 26.41 467 THR A O 1
ATOM 3628 N N . ALA A 1 468 ? -3.028 -67.791 -33.103 1.00 26.81 468 ALA A N 1
ATOM 3629 C CA . ALA A 1 468 ? -4.081 -67.821 -32.038 1.00 26.81 468 ALA A CA 1
ATOM 3630 C C . ALA A 1 468 ? -3.786 -67.213 -30.623 1.00 26.81 468 ALA A C 1
ATOM 3632 O O . ALA A 1 468 ? -2.638 -67.031 -30.256 1.00 26.81 468 ALA A O 1
ATOM 3633 N N . SER A 1 469 ? -4.732 -66.833 -29.732 1.00 28.02 469 SER A N 1
ATOM 3634 C CA . SER A 1 469 ? -6.222 -66.903 -29.618 1.00 28.02 469 SER A CA 1
ATOM 3635 C C . SER A 1 469 ? -6.740 -65.638 -28.858 1.00 28.02 469 SER A C 1
ATOM 3637 O O . SER A 1 469 ? -6.017 -65.150 -28.001 1.00 28.02 469 SER A O 1
ATOM 3639 N N . ALA A 1 470 ? -7.846 -64.952 -29.207 1.00 27.88 470 ALA A N 1
ATOM 3640 C CA . ALA A 1 470 ? -9.281 -65.155 -28.858 1.00 27.88 470 ALA A CA 1
ATOM 3641 C C . ALA A 1 470 ? -9.816 -64.541 -27.518 1.00 27.88 470 ALA A C 1
ATOM 3643 O O . ALA A 1 470 ? -9.187 -64.693 -26.480 1.00 27.88 470 ALA A O 1
ATOM 3644 N N . ALA A 1 471 ? -11.050 -63.978 -27.566 1.00 26.33 471 ALA A N 1
ATOM 3645 C CA . ALA A 1 471 ? -11.908 -63.428 -26.472 1.00 26.33 471 ALA A CA 1
ATOM 3646 C C . ALA A 1 471 ? -11.403 -62.134 -25.759 1.00 26.33 471 ALA A C 1
ATOM 3648 O O . ALA A 1 471 ? -10.203 -61.917 -25.691 1.00 26.33 471 ALA A O 1
ATOM 3649 N N . ALA A 1 472 ? -12.209 -61.194 -25.224 1.00 26.05 472 ALA A N 1
ATOM 3650 C CA . ALA A 1 472 ? -13.672 -60.971 -25.072 1.00 26.05 472 ALA A CA 1
ATOM 3651 C C . ALA A 1 472 ? -13.954 -59.420 -25.155 1.00 26.05 472 ALA A C 1
ATOM 3653 O O . ALA A 1 472 ? -12.987 -58.671 -25.243 1.00 26.05 472 ALA A O 1
ATOM 3654 N N . VAL A 1 473 ? -15.145 -58.782 -25.234 1.00 24.69 473 VAL A N 1
ATOM 3655 C CA . VAL A 1 473 ? -16.566 -59.039 -24.853 1.00 24.69 473 VAL A CA 1
ATOM 3656 C C . VAL A 1 473 ? -16.804 -58.939 -23.323 1.00 24.69 473 VAL A C 1
ATOM 3658 O O . VAL A 1 473 ? -16.114 -59.618 -22.579 1.00 24.69 473 VAL A O 1
ATOM 3661 N N . SER A 1 474 ? -17.715 -58.134 -22.737 1.00 28.28 474 SER A N 1
ATOM 3662 C CA . SER A 1 474 ? -18.868 -57.309 -23.197 1.00 28.28 474 SER A CA 1
ATOM 3663 C C . SER A 1 474 ? -19.057 -56.037 -22.304 1.00 28.28 474 SER A C 1
ATOM 3665 O O . SER A 1 474 ? -18.322 -55.900 -21.328 1.00 28.28 474 SER A O 1
ATOM 3667 N N . PRO A 1 475 ? -20.014 -55.113 -22.577 1.00 51.22 475 PRO A N 1
ATOM 3668 C CA . PRO A 1 475 ? -20.168 -53.822 -21.874 1.00 51.22 475 PRO A CA 1
ATOM 3669 C C . PRO A 1 475 ? -21.287 -53.799 -20.804 1.00 51.22 475 PRO A C 1
ATOM 3671 O O . PRO A 1 475 ? -21.988 -54.789 -20.607 1.00 51.22 475 PRO A O 1
ATOM 3674 N N . TYR A 1 476 ? -21.527 -52.626 -20.193 1.00 24.41 476 TYR A N 1
ATOM 3675 C CA . TYR A 1 476 ? -22.779 -52.297 -19.489 1.00 24.41 476 TYR A CA 1
ATOM 3676 C C . TYR A 1 476 ? -23.349 -50.930 -19.914 1.00 24.41 476 TYR A C 1
ATOM 3678 O O . TYR A 1 476 ? -22.622 -49.943 -19.996 1.00 24.41 476 TYR A O 1
ATOM 3686 N N . ILE A 1 477 ? -24.664 -50.886 -20.157 1.00 30.88 477 ILE A N 1
ATOM 3687 C CA . ILE A 1 477 ? -25.484 -49.697 -20.460 1.00 30.88 477 ILE A CA 1
ATOM 3688 C C . ILE A 1 477 ? -26.830 -49.869 -19.744 1.00 30.88 477 ILE A C 1
ATOM 3690 O O . ILE A 1 477 ? -27.441 -50.912 -19.927 1.00 30.88 477 ILE A O 1
ATOM 3694 N N . PHE A 1 478 ? -27.318 -48.847 -19.030 1.00 27.67 478 PHE A N 1
ATOM 3695 C CA . PHE A 1 478 ? -28.746 -48.529 -18.791 1.00 27.67 478 PHE A CA 1
ATOM 3696 C C . PHE A 1 478 ? -28.802 -47.036 -18.370 1.00 27.67 478 PHE A C 1
ATOM 3698 O O . PHE A 1 478 ? -28.043 -46.632 -17.498 1.00 27.67 478 PHE A O 1
ATOM 3705 N N . ALA A 1 479 ? -29.429 -46.123 -19.127 1.00 28.08 479 ALA A N 1
ATOM 3706 C CA . ALA A 1 479 ? -30.874 -45.853 -19.304 1.00 28.08 479 ALA A CA 1
ATOM 3707 C C . ALA A 1 479 ? -31.441 -44.900 -18.216 1.00 28.08 479 ALA A C 1
ATOM 3709 O O . ALA A 1 479 ? -31.481 -45.259 -17.049 1.00 28.08 479 ALA A O 1
ATOM 3710 N N . ILE A 1 480 ? -31.691 -43.615 -18.521 1.00 31.95 480 ILE A N 1
ATOM 3711 C CA . ILE A 1 480 ? -32.910 -43.014 -19.135 1.00 31.95 480 ILE A CA 1
ATOM 3712 C C . ILE A 1 480 ? -34.076 -42.806 -18.142 1.00 31.95 480 ILE A C 1
ATOM 3714 O O . ILE A 1 480 ? -34.784 -43.754 -17.824 1.00 31.95 480 ILE A O 1
ATOM 3718 N N . ALA A 1 481 ? -34.319 -41.539 -17.760 1.00 29.45 481 ALA A N 1
ATOM 3719 C CA . ALA A 1 481 ? -35.625 -40.860 -17.586 1.00 29.45 481 ALA A CA 1
ATOM 3720 C C . ALA A 1 481 ? -35.398 -39.435 -17.006 1.00 29.45 481 ALA A C 1
ATOM 3722 O O . ALA A 1 481 ? -34.466 -39.245 -16.235 1.00 29.45 481 ALA A O 1
ATOM 3723 N N . GLY A 1 482 ? -36.176 -38.381 -17.294 1.00 29.67 482 GLY A N 1
ATOM 3724 C CA . GLY A 1 482 ? -37.246 -38.243 -18.292 1.00 29.67 482 GLY A CA 1
ATOM 3725 C C . GLY A 1 482 ? -38.621 -37.868 -17.721 1.00 29.67 482 GLY A C 1
ATOM 3726 O O . GLY A 1 482 ? -39.519 -38.699 -17.764 1.00 29.67 482 GLY A O 1
ATOM 3727 N N . PHE A 1 483 ? -38.812 -36.631 -17.240 1.00 30.48 483 PHE A N 1
ATOM 3728 C CA . PHE A 1 483 ? -40.134 -36.071 -16.895 1.00 30.48 483 PHE A CA 1
ATOM 3729 C C . PHE A 1 483 ? -40.216 -34.565 -17.186 1.00 30.48 483 PHE A C 1
ATOM 3731 O O . PHE A 1 483 ? -39.190 -33.896 -17.293 1.00 30.48 483 PHE A O 1
ATOM 3738 N N . ALA A 1 484 ? -41.436 -34.036 -17.337 1.00 31.69 484 ALA A N 1
ATOM 3739 C CA . ALA A 1 484 ? -41.678 -32.663 -17.779 1.00 31.69 484 ALA A CA 1
ATOM 3740 C C . ALA A 1 484 ? -42.912 -32.018 -17.124 1.00 31.69 484 ALA A C 1
ATOM 3742 O O . ALA A 1 484 ? -43.923 -32.682 -16.918 1.00 31.69 484 ALA A O 1
ATOM 3743 N N . GLY A 1 485 ? -42.840 -30.694 -16.943 1.00 28.02 485 GLY A N 1
ATOM 3744 C CA . GLY A 1 485 ? -43.991 -29.787 -16.993 1.00 28.02 485 GLY A CA 1
ATOM 3745 C C . GLY A 1 485 ? -44.803 -29.562 -15.711 1.00 28.02 485 GLY A C 1
ATOM 3746 O O . GLY A 1 485 ? -45.572 -30.416 -15.289 1.00 28.02 485 GLY A O 1
ATOM 3747 N N . ALA A 1 486 ? -44.770 -28.322 -15.218 1.00 29.38 486 ALA A N 1
ATOM 3748 C CA . ALA A 1 486 ? -45.945 -27.616 -14.701 1.00 29.38 486 ALA A CA 1
ATOM 3749 C C . ALA A 1 486 ? -45.693 -26.098 -14.748 1.00 29.38 486 ALA A C 1
ATOM 3751 O O . ALA A 1 486 ? -44.582 -25.644 -14.490 1.00 29.38 486 ALA A O 1
ATOM 3752 N N . ALA A 1 487 ? -46.727 -25.315 -15.052 1.00 30.61 487 ALA A N 1
ATOM 3753 C CA . ALA A 1 487 ? -46.734 -23.861 -14.902 1.00 30.61 487 ALA A CA 1
ATOM 3754 C C . ALA A 1 487 ? -47.957 -23.460 -14.067 1.00 30.61 487 ALA A C 1
ATOM 3756 O O . ALA A 1 487 ? -48.974 -24.154 -14.101 1.00 30.61 487 ALA A O 1
ATOM 3757 N N . MET A 1 488 ? -47.888 -22.336 -13.352 1.00 26.66 488 MET A N 1
ATOM 3758 C CA . MET A 1 488 ? -49.046 -21.758 -12.666 1.00 26.66 488 MET A CA 1
ATOM 3759 C C . MET A 1 488 ? -49.121 -20.251 -12.925 1.00 26.66 488 MET A C 1
ATOM 3761 O O . MET A 1 488 ? -48.099 -19.577 -13.033 1.00 26.66 488 MET A O 1
ATOM 3765 N N . ILE A 1 489 ? -50.344 -19.743 -13.077 1.00 30.53 489 ILE A N 1
ATOM 3766 C CA . ILE A 1 489 ? -50.655 -18.376 -13.509 1.00 30.53 489 ILE A CA 1
ATOM 3767 C C . ILE A 1 489 ? -51.413 -17.665 -12.390 1.00 30.53 489 ILE A C 1
ATOM 3769 O O . ILE A 1 489 ? -52.404 -18.201 -11.899 1.00 30.53 489 ILE A O 1
ATOM 3773 N N . ILE A 1 490 ? -51.019 -16.430 -12.069 1.00 30.89 490 ILE A N 1
ATOM 3774 C CA . ILE A 1 490 ? -51.831 -15.486 -11.289 1.00 30.89 490 ILE A CA 1
ATOM 3775 C C . ILE A 1 490 ? -51.782 -14.108 -11.975 1.00 30.89 490 ILE A C 1
ATOM 3777 O O . ILE A 1 490 ? -50.760 -13.429 -11.962 1.00 30.89 490 ILE A O 1
ATOM 3781 N N . GLY A 1 491 ? -52.903 -13.700 -12.583 1.00 26.41 491 GLY A N 1
ATOM 3782 C CA . GLY A 1 491 ? -53.285 -12.280 -12.687 1.00 26.41 491 GLY A CA 1
ATOM 3783 C C . GLY A 1 491 ? -54.036 -11.868 -11.409 1.00 26.41 491 GLY A C 1
ATOM 3784 O O . GLY A 1 491 ? -54.243 -12.697 -10.533 1.00 26.41 491 GLY A O 1
ATOM 3785 N N . ILE A 1 492 ? -54.542 -10.655 -11.207 1.00 30.09 492 ILE A N 1
ATOM 3786 C CA . ILE A 1 492 ? -54.909 -9.531 -12.089 1.00 30.09 492 ILE A CA 1
ATOM 3787 C C . ILE A 1 492 ? -54.775 -8.258 -11.189 1.00 30.09 492 ILE A C 1
ATOM 3789 O O . ILE A 1 492 ? -54.703 -8.399 -9.973 1.00 30.09 492 ILE A O 1
ATOM 3793 N N . VAL A 1 493 ? -54.651 -6.996 -11.619 1.00 27.03 493 VAL A N 1
ATOM 3794 C CA . VAL A 1 493 ? -55.655 -6.077 -12.207 1.00 27.03 493 VAL A CA 1
ATOM 3795 C C . VAL A 1 493 ? -54.918 -4.772 -12.561 1.00 27.03 493 VAL A C 1
ATOM 3797 O O . VAL A 1 493 ? -54.052 -4.330 -11.811 1.00 27.03 493 VAL A O 1
ATOM 3800 N N . SER A 1 494 ? -55.278 -4.108 -13.663 1.00 31.64 494 SER A N 1
ATOM 3801 C CA . SER A 1 494 ? -54.794 -2.752 -13.979 1.00 31.64 494 SER A CA 1
ATOM 3802 C C . SER A 1 494 ? -55.772 -1.672 -13.510 1.00 31.64 494 SER A C 1
ATOM 3804 O O . SER A 1 494 ? -56.982 -1.841 -13.653 1.00 31.64 494 SER A O 1
ATOM 3806 N N . TYR A 1 495 ? -55.272 -0.499 -13.106 1.00 22.31 495 TYR A N 1
ATOM 3807 C CA . TYR A 1 495 ? -56.072 0.728 -13.153 1.00 22.31 495 TYR A CA 1
ATOM 3808 C C . TYR A 1 495 ? -55.297 1.885 -13.786 1.00 22.31 495 TYR A C 1
ATOM 3810 O O . TYR A 1 495 ? -54.095 2.040 -13.589 1.00 22.31 495 TYR A O 1
ATOM 3818 N N . ARG A 1 496 ? -55.995 2.678 -14.603 1.00 28.56 496 ARG A N 1
ATOM 3819 C CA . ARG A 1 496 ? -55.433 3.761 -15.419 1.00 28.56 496 ARG A CA 1
ATOM 3820 C C . ARG A 1 496 ? -56.493 4.848 -15.554 1.00 28.56 496 ARG A C 1
ATOM 3822 O O . ARG A 1 496 ? -57.576 4.573 -16.066 1.00 28.56 496 ARG A O 1
ATOM 3829 N N . ARG A 1 497 ? -56.192 6.084 -15.151 1.00 25.73 497 ARG A N 1
ATOM 3830 C CA . ARG A 1 497 ? -57.025 7.259 -15.457 1.00 25.73 497 ARG A CA 1
ATOM 3831 C C . ARG A 1 497 ? -56.179 8.415 -15.984 1.00 25.73 497 ARG A C 1
ATOM 3833 O O . ARG A 1 497 ? -54.967 8.445 -15.799 1.00 25.73 497 ARG A O 1
ATOM 3840 N N . ARG A 1 498 ? -56.839 9.302 -16.724 1.00 28.41 498 ARG A N 1
ATOM 3841 C CA . ARG A 1 498 ? -56.289 10.466 -17.434 1.00 28.41 498 ARG A CA 1
ATOM 3842 C C . ARG A 1 498 ? -57.285 11.634 -17.261 1.00 28.41 498 ARG A C 1
ATOM 3844 O O . ARG A 1 498 ? -58.361 11.402 -16.714 1.00 28.41 498 ARG A O 1
ATOM 3851 N N . HIS A 1 499 ? -56.952 12.804 -17.815 1.00 28.69 499 HIS A N 1
ATOM 3852 C CA . HIS A 1 499 ? -57.561 14.137 -17.610 1.00 28.69 499 HIS A CA 1
ATOM 3853 C C . HIS A 1 499 ? -57.076 14.814 -16.308 1.00 28.69 499 HIS A C 1
ATOM 3855 O O . HIS A 1 499 ? -57.004 14.137 -15.289 1.00 28.69 499 HIS A O 1
ATOM 3861 N N . SER A 1 500 ? -56.565 16.058 -16.272 1.00 29.16 500 SER A N 1
ATOM 3862 C CA . SER A 1 500 ? -56.752 17.299 -17.075 1.00 29.16 500 SER A CA 1
ATOM 3863 C C . SER A 1 500 ? -57.940 18.149 -16.617 1.00 29.16 500 SER A C 1
ATOM 3865 O O . SER A 1 500 ? -59.073 17.714 -16.789 1.00 29.16 500 SER A O 1
ATOM 3867 N N . ASP A 1 501 ? -57.671 19.334 -16.036 1.00 29.56 501 ASP A N 1
ATOM 3868 C CA . ASP A 1 501 ? -58.011 20.647 -16.636 1.00 29.56 501 ASP A CA 1
ATOM 3869 C C . ASP A 1 501 ? -57.745 21.863 -15.698 1.00 29.56 501 ASP A C 1
ATOM 3871 O O . ASP A 1 501 ? -58.267 21.918 -14.594 1.00 29.56 501 ASP A O 1
ATOM 3875 N N . ASN A 1 502 ? -56.991 22.852 -16.216 1.00 28.56 502 ASN A N 1
ATOM 3876 C CA . ASN A 1 502 ? -57.108 24.331 -16.088 1.00 28.56 502 ASN A CA 1
ATOM 3877 C C . ASN A 1 502 ? -57.230 25.127 -14.748 1.00 28.56 502 ASN A C 1
ATOM 3879 O O . ASN A 1 502 ? -57.735 24.664 -13.735 1.00 28.56 502 ASN A O 1
ATOM 3883 N N . LEU A 1 503 ? -56.898 26.435 -14.882 1.00 29.19 503 LEU A N 1
ATOM 3884 C CA . LEU A 1 503 ? -57.137 27.609 -13.994 1.00 29.19 503 LEU A CA 1
ATOM 3885 C C . LEU A 1 503 ? -56.237 27.760 -12.734 1.00 29.19 503 LEU A C 1
ATOM 3887 O O . LEU A 1 503 ? -55.836 26.767 -12.147 1.00 29.19 503 LEU A O 1
ATOM 3891 N N . SER A 1 504 ? -55.923 28.965 -12.209 1.00 28.42 504 SER A N 1
ATOM 3892 C CA . SER A 1 504 ? -55.893 30.349 -12.760 1.00 28.42 504 SER A CA 1
ATOM 3893 C C . SER A 1 504 ? -55.269 31.350 -11.748 1.00 28.42 504 SER A C 1
ATOM 3895 O O . SER A 1 504 ? -55.479 31.200 -10.549 1.00 28.42 504 SER A O 1
ATOM 3897 N N . GLY A 1 505 ? -54.622 32.428 -12.229 1.00 27.27 505 GLY A N 1
ATOM 3898 C CA . GLY A 1 505 ? -54.192 33.616 -11.450 1.00 27.27 505 GLY A CA 1
ATOM 3899 C C . GLY A 1 505 ? -52.726 33.564 -10.965 1.00 27.27 505 GLY A C 1
ATOM 3900 O O . GLY A 1 505 ? -52.326 32.559 -10.400 1.00 27.27 505 GLY A O 1
ATOM 3901 N N . SER A 1 506 ? -51.804 34.510 -11.216 1.00 28.14 506 SER A N 1
ATOM 3902 C CA . SER A 1 506 ? -51.799 35.990 -11.355 1.00 28.14 506 SER A CA 1
ATOM 3903 C C . SER A 1 506 ? -51.568 36.770 -10.050 1.00 28.14 506 SER A C 1
ATOM 3905 O O . SER A 1 506 ? -52.519 36.978 -9.306 1.00 28.14 506 SER A O 1
ATOM 3907 N N . THR A 1 507 ? -50.352 37.324 -9.866 1.00 30.20 507 THR A N 1
ATOM 3908 C CA . THR A 1 507 ? -50.153 38.730 -9.424 1.00 30.20 507 THR A CA 1
ATOM 3909 C C . THR A 1 507 ? -48.720 39.273 -9.637 1.00 30.20 507 THR A C 1
ATOM 3911 O O . THR A 1 507 ? -47.760 38.673 -9.179 1.00 30.20 507 THR A O 1
ATOM 3914 N N . LYS A 1 508 ? -48.649 40.493 -10.203 1.00 28.44 508 LYS A N 1
ATOM 3915 C CA . LYS A 1 508 ? -47.715 41.625 -9.933 1.00 28.44 508 LYS A CA 1
ATOM 3916 C C . LYS A 1 508 ? -46.191 41.559 -10.217 1.00 28.44 508 LYS A C 1
ATOM 3918 O O . LYS A 1 508 ? -45.397 41.078 -9.424 1.00 28.44 508 LYS A O 1
ATOM 3923 N N . PHE A 1 509 ? -45.834 42.279 -11.290 1.00 26.50 509 PHE A N 1
ATOM 3924 C CA . PHE A 1 509 ? -44.737 43.263 -11.449 1.00 26.50 509 PHE A CA 1
ATOM 3925 C C . PHE A 1 509 ? -43.963 43.757 -10.203 1.00 26.50 509 PHE A C 1
ATOM 3927 O O . PHE A 1 509 ? -44.588 44.219 -9.247 1.00 26.50 509 PHE A O 1
ATOM 3934 N N . SER A 1 510 ? -42.625 43.831 -10.325 1.00 26.48 510 SER A N 1
ATOM 3935 C CA . SER A 1 510 ? -41.799 45.066 -10.505 1.00 26.48 510 SER A CA 1
ATOM 3936 C C . SER A 1 510 ? -40.294 44.680 -10.495 1.00 26.48 510 SER A C 1
ATOM 3938 O O . SER A 1 510 ? -39.911 43.846 -9.686 1.00 26.48 510 SER A O 1
ATOM 3940 N N . THR A 1 511 ? -39.419 45.046 -11.452 1.00 27.34 511 THR A N 1
ATOM 3941 C CA . THR A 1 511 ? -38.706 46.347 -11.639 1.00 27.34 511 THR A CA 1
ATOM 3942 C C . THR A 1 511 ? -38.093 46.889 -10.332 1.00 27.34 511 THR A C 1
ATOM 3944 O O . THR A 1 511 ? -38.825 47.024 -9.360 1.00 27.34 511 THR A O 1
ATOM 3947 N N . VAL A 1 512 ? -36.809 47.259 -10.208 1.00 27.12 512 VAL A N 1
ATOM 3948 C CA . VAL A 1 512 ? -35.884 47.979 -11.121 1.00 27.12 512 VAL A CA 1
ATOM 3949 C C . VAL A 1 512 ? -34.417 47.625 -10.772 1.00 27.12 512 VAL A C 1
ATOM 3951 O O . VAL A 1 512 ? -34.144 47.466 -9.587 1.00 27.12 512 VAL A O 1
ATOM 3954 N N . PHE A 1 513 ? -33.494 47.541 -11.747 1.00 28.16 513 PHE A N 1
ATOM 3955 C CA . PHE A 1 513 ? -32.250 48.354 -11.816 1.00 28.16 513 PHE A CA 1
ATOM 3956 C C . PHE A 1 513 ? -31.432 48.105 -13.098 1.00 28.16 513 PHE A C 1
ATOM 3958 O O . PHE A 1 513 ? -31.627 47.106 -13.789 1.00 28.16 513 PHE A O 1
ATOM 3965 N N . ASP A 1 514 ? -30.609 49.098 -13.438 1.00 27.11 514 ASP A N 1
ATOM 3966 C CA . ASP A 1 514 ? -30.087 49.385 -14.779 1.00 27.11 514 ASP A CA 1
ATOM 3967 C C . ASP A 1 514 ? -28.752 48.706 -15.138 1.00 27.11 514 ASP A C 1
ATOM 3969 O O . ASP A 1 514 ? -28.148 47.980 -14.349 1.00 27.11 514 ASP A O 1
ATOM 3973 N N . ALA A 1 515 ? -28.296 48.968 -16.367 1.00 28.69 515 ALA A N 1
ATOM 3974 C CA . ALA A 1 515 ? -27.056 48.465 -16.942 1.00 28.69 515 ALA A CA 1
ATOM 3975 C C . ALA A 1 515 ? -26.053 49.591 -17.245 1.00 28.69 515 ALA A C 1
ATOM 3977 O O . ALA A 1 515 ? -26.442 50.662 -17.696 1.00 28.69 515 ALA A O 1
ATOM 3978 N N . ASP A 1 516 ? -24.766 49.273 -17.115 1.00 28.67 516 ASP A N 1
ATOM 3979 C CA . ASP A 1 516 ? -23.688 49.664 -18.037 1.00 28.67 516 ASP A CA 1
ATOM 3980 C C . ASP A 1 516 ? -22.616 48.552 -17.916 1.00 28.67 516 ASP A C 1
ATOM 3982 O O . ASP A 1 516 ? -22.458 47.976 -16.841 1.00 28.67 516 ASP A O 1
ATOM 3986 N N . SER A 1 517 ? -21.930 48.030 -18.937 1.00 32.16 517 SER A N 1
ATOM 3987 C CA . SER A 1 517 ? -21.398 48.592 -20.185 1.00 32.16 517 SER A CA 1
ATOM 3988 C C . SER A 1 517 ? -20.221 49.563 -19.985 1.00 32.16 517 SER A C 1
ATOM 3990 O O . SER A 1 517 ? -20.358 50.732 -19.650 1.00 32.16 517 SER A O 1
ATOM 3992 N N . SER A 1 518 ? -19.011 49.044 -20.205 1.00 32.34 518 SER A N 1
ATOM 3993 C CA . SER A 1 518 ? -17.943 49.748 -20.925 1.00 32.34 518 SER A CA 1
ATOM 3994 C C . SER A 1 518 ? -16.825 48.771 -21.308 1.00 32.34 518 SER A C 1
ATOM 3996 O O . SER A 1 518 ? -16.462 47.862 -20.566 1.00 32.34 518 SER A O 1
ATOM 3998 N N . THR A 1 519 ? -16.304 48.942 -22.518 1.00 36.06 519 THR A N 1
ATOM 3999 C CA . THR A 1 519 ? -15.150 48.224 -23.076 1.00 36.06 519 THR A CA 1
ATOM 4000 C C . THR A 1 519 ? -13.879 49.057 -22.912 1.00 36.06 519 THR A C 1
ATOM 4002 O O . THR A 1 519 ? -13.973 50.261 -23.134 1.00 36.06 519 THR A O 1
ATOM 4005 N N . GLN A 1 520 ? -12.696 48.451 -22.732 1.00 32.91 520 GLN A N 1
ATOM 4006 C CA . GLN A 1 520 ? -11.678 48.372 -23.805 1.00 32.91 520 GLN A CA 1
ATOM 4007 C C . GLN A 1 520 ? -10.344 47.718 -23.393 1.00 32.91 520 GLN A C 1
ATOM 4009 O O . GLN A 1 520 ? -9.986 47.628 -22.226 1.00 32.91 520 GLN A O 1
ATOM 4014 N N . THR A 1 521 ? -9.641 47.284 -24.438 1.00 33.62 521 THR A N 1
ATOM 4015 C CA . THR A 1 521 ? -8.235 46.863 -24.558 1.00 33.62 521 THR A CA 1
ATOM 4016 C C . THR A 1 521 ? -7.200 47.610 -23.708 1.00 33.62 521 THR A C 1
ATOM 4018 O O . THR A 1 521 ? -7.158 48.842 -23.742 1.00 33.62 521 THR A O 1
ATOM 4021 N N . VAL A 1 522 ? -6.224 46.854 -23.193 1.00 40.41 522 VAL A N 1
ATOM 4022 C CA . VAL A 1 522 ? -4.857 46.837 -23.763 1.00 40.41 522 VAL A CA 1
ATOM 4023 C C . VAL A 1 522 ? -4.508 45.387 -24.092 1.00 40.41 522 VAL A C 1
ATOM 4025 O O . VAL A 1 522 ? -4.892 44.526 -23.272 1.00 40.41 522 VAL A O 1
#

Nearest PDB structures (foldseek):
  2vlc-assembly1_A  TM=4.545E-01  e=4.363E-05  Cinnamomum camphora
  4ouj-assembly1_A  TM=4.255E-01  e=6.263E-05  Clostridium botulinum B1 str. Okra

Foldseek 3Di:
DDDDDDDDDDDDPPDDDDDDFWKWFWAQFVFATWFWADPLPAFTAIAGAHDDLVDQRRIWTADPLQFTGGPNHGQWTWFQVVQADAFGDIHIHGDDSVDLRRRWDWDDPPQWTQIHRPPHATWFQPPRHDHRTDIHGHHDDPVDSRRTIGTGTCVLDQDKWDWDQFAPDFQVSLQRAKDQPPEDLQWFWQWKFKACPVHDDRTIIMGTGTHDRAPFPDKDKDKFDFFATAVHFPVSLQRAWPFAPQQKFWRMWGWAHPDDRTIIIITMITGRPDKDGWDKDKFDWAQGAVHTPVVSNRAITGHPDQWGWRTWTKDHPDDRIIYIITITMHRDDDDPDPDPPDPDDDDDDDDDDDDDDDDDDDDDDDDDDDDDDDDPDPDDLVVVLVVVCVVPVQQFPDWAAAPPVSDIDGHRDDPPDDDDDDDDDDDDDDDDDDDDDDDPDDYDDDDDDDDDDDDDDDDDDDDDDDDDDDDDDDDDDDDDDDDDDDDDDDDDDDDDDDDDDDDDDDDDDDDDDDDDDDDDDD

Secondary structure (DSSP, 8-state):
---PPP--------PPPPP---EEEEEETTS-EEEE-TTS-TT-BEEEE---TT-GGGEEEE-TTSBEEESSSTTEEEE-TTTTSTTB--EEEE--TT-TTSBEEEEESSSSEEEEETTS-EEE-TTTTSTTEE-EEE---TT-GGGEEEEEETTS-EEEPPPEE-TT--GGGGGG-EESTTS-TT--EEEEEEE-TT--TTEEEEEEEE-PPP--S-EEEEE---EE-TT--GGGGGG---B--TTEEEEEEEEEEEETTEEEEEEEEEE-SSBPPPEEEE---EE-TT--GGGGGG--EEPPTT-EEEEEEEEEEETTEEEEEEEEE-B-PPPPPPPPPPPPPPPPPPPPPPPPPPPPP----PPPPPPPP---PPPPHHHHHHHHHHH-TTT-SEEEEETTTTEEEEE-S----------S-----------S---S------S-------PPP-----------------------------------------------------------------

pLDDT: mean 70.66, std 27.36, range [21.69, 98.5]